Protein AF-0000000086530604 (afdb_homodimer)

Structure (mmCIF, N/CA/C/O backbone):
data_AF-0000000086530604-model_v1
#
loop_
_entity.id
_entity.type
_entity.pdbx_description
1 polymer 'CerR family C-terminal domain-containing protein'
#
loop_
_atom_site.group_PDB
_atom_site.id
_atom_site.type_symbol
_atom_site.label_atom_id
_atom_site.label_alt_id
_atom_site.label_comp_id
_atom_site.label_asym_id
_atom_site.label_entity_id
_atom_site.label_seq_id
_atom_site.pdbx_PDB_ins_code
_atom_site.Cartn_x
_atom_site.Cartn_y
_atom_site.Cartn_z
_atom_site.occupancy
_atom_site.B_iso_or_equiv
_atom_site.auth_seq_id
_atom_site.auth_comp_id
_atom_site.auth_asym_id
_atom_site.auth_atom_id
_atom_site.pdbx_PDB_model_num
ATOM 1 N N . MET A 1 1 ? 52.875 39.562 25.484 1 31.22 1 MET A N 1
ATOM 2 C CA . MET A 1 1 ? 52.719 38.156 25.828 1 31.22 1 MET A CA 1
ATOM 3 C C . MET A 1 1 ? 51.312 37.656 25.469 1 31.22 1 MET A C 1
ATOM 5 O O . MET A 1 1 ? 50.375 37.875 26.219 1 31.22 1 MET A O 1
ATOM 9 N N . ASN A 1 2 ? 50.844 37.688 24.188 1 36.16 2 ASN A N 1
ATOM 10 C CA . ASN A 1 2 ? 49.562 37.375 23.516 1 36.16 2 ASN A CA 1
ATOM 11 C C . ASN A 1 2 ? 49.188 35.906 23.719 1 36.16 2 ASN A C 1
ATOM 13 O O . ASN A 1 2 ? 49.844 35 23.188 1 36.16 2 ASN A O 1
ATOM 17 N N . GLU A 1 3 ? 48.719 35.469 24.922 1 36.88 3 GLU A N 1
ATOM 18 C CA . GLU A 1 3 ? 48.312 34.094 25.219 1 36.88 3 GLU A CA 1
ATOM 19 C C . GLU A 1 3 ? 47.312 33.594 24.172 1 36.88 3 GLU A C 1
ATOM 21 O O . GLU A 1 3 ? 46.281 34.219 23.938 1 36.88 3 GLU A O 1
ATOM 26 N N . ALA A 1 4 ? 47.75 32.812 23.25 1 41.03 4 ALA A N 1
ATOM 27 C CA . ALA A 1 4 ? 47 32.062 22.266 1 41.03 4 ALA A CA 1
ATOM 28 C C . ALA A 1 4 ? 45.75 31.406 22.891 1 41.03 4 ALA A C 1
ATOM 30 O O . ALA A 1 4 ? 45.875 30.719 23.906 1 41.03 4 ALA A O 1
ATOM 31 N N . LYS A 1 5 ? 44.594 31.922 22.703 1 43.59 5 LYS A N 1
ATOM 32 C CA . LYS A 1 5 ? 43.281 31.375 23.016 1 43.59 5 LYS A CA 1
ATOM 33 C C . LYS A 1 5 ? 43.25 29.875 22.734 1 43.59 5 LYS A C 1
ATOM 35 O O . LYS A 1 5 ? 43.438 29.453 21.594 1 43.59 5 LYS A O 1
ATOM 40 N N . LYS A 1 6 ? 43.656 29.062 23.625 1 38.53 6 LYS A N 1
ATOM 41 C CA . LYS A 1 6 ? 43.531 27.609 23.531 1 38.53 6 LYS A CA 1
ATOM 42 C C . LYS A 1 6 ? 42.219 27.219 22.859 1 38.53 6 LYS A C 1
ATOM 44 O O . LYS A 1 6 ? 41.125 27.594 23.328 1 38.53 6 LYS A O 1
ATOM 49 N N . LEU A 1 7 ? 42.188 27 21.656 1 38.47 7 LEU A N 1
ATOM 50 C CA . LEU A 1 7 ? 41.062 26.344 20.984 1 38.47 7 LEU A CA 1
ATOM 51 C C . LEU A 1 7 ? 40.562 25.172 21.812 1 38.47 7 LEU A C 1
ATOM 53 O O . LEU A 1 7 ? 41.312 24.297 22.203 1 38.47 7 LEU A O 1
ATOM 57 N N . ARG A 1 8 ? 39.688 25.359 22.797 1 36.78 8 ARG A N 1
ATOM 58 C CA . ARG A 1 8 ? 39.031 24.281 23.516 1 36.78 8 ARG A CA 1
ATOM 59 C C . ARG A 1 8 ? 38.844 23.062 22.625 1 36.78 8 ARG A C 1
ATOM 61 O O . ARG A 1 8 ? 38.156 23.141 21.609 1 36.78 8 ARG A O 1
ATOM 68 N N . ARG A 1 9 ? 39.625 22.203 22.641 1 40.25 9 ARG A N 1
ATOM 69 C CA . ARG A 1 9 ? 39.469 20.859 22.078 1 40.25 9 ARG A CA 1
ATOM 70 C C . ARG A 1 9 ? 38.062 20.344 22.312 1 40.25 9 ARG A C 1
ATOM 72 O O . ARG A 1 9 ? 37.656 20.156 23.453 1 40.25 9 ARG A O 1
ATOM 79 N N . THR A 1 10 ? 37.062 20.75 21.484 1 42.81 10 THR A N 1
ATOM 80 C CA . THR A 1 10 ? 35.75 20.125 21.609 1 42.81 10 THR A CA 1
ATOM 81 C C . THR A 1 10 ? 35.906 18.625 21.859 1 42.81 10 THR A C 1
ATOM 83 O O . THR A 1 10 ? 36.406 17.891 21 1 42.81 10 THR A O 1
ATOM 86 N N . SER A 1 11 ? 35.969 18.141 22.953 1 47.19 11 SER A N 1
ATOM 87 C CA . SER A 1 11 ? 36.156 16.781 23.406 1 47.19 11 SER A CA 1
ATOM 88 C C . SER A 1 11 ? 35.094 15.844 22.812 1 47.19 11 SER A C 1
ATOM 90 O O . SER A 1 11 ? 34.062 16.297 22.375 1 47.19 11 SER A O 1
ATOM 92 N N . ALA A 1 12 ? 35.625 14.508 22.719 1 49.38 12 ALA A N 1
ATOM 93 C CA . ALA A 1 12 ? 34.781 13.375 22.297 1 49.38 12 ALA A CA 1
ATOM 94 C C . ALA A 1 12 ? 33.375 13.492 22.875 1 49.38 12 ALA A C 1
ATOM 96 O O . ALA A 1 12 ? 32.406 13.086 22.234 1 49.38 12 ALA A O 1
ATOM 97 N N . GLY A 1 13 ? 33.219 13.945 24 1 46.22 13 GLY A N 1
ATOM 98 C CA . GLY A 1 13 ? 31.938 14.188 24.641 1 46.22 13 GLY A CA 1
ATOM 99 C C . GLY A 1 13 ? 31.109 15.25 23.938 1 46.22 13 GLY A C 1
ATOM 100 O O . GLY A 1 13 ? 29.875 15.188 23.922 1 46.22 13 GLY A O 1
ATOM 101 N N . GLY A 1 14 ? 31.75 16.188 23.484 1 47.97 14 GLY A N 1
ATOM 102 C CA . GLY A 1 14 ? 31.094 17.266 22.766 1 47.97 14 GLY A CA 1
ATOM 103 C C . GLY A 1 14 ? 30.5 16.812 21.438 1 47.97 14 GLY A C 1
ATOM 104 O O . GLY A 1 14 ? 29.359 17.172 21.109 1 47.97 14 GLY A O 1
ATOM 105 N N . TYR A 1 15 ? 31.297 16 20.734 1 51.69 15 TYR A N 1
ATOM 106 C CA . TYR A 1 15 ? 30.812 15.461 19.469 1 51.69 15 TYR A CA 1
ATOM 107 C C . TYR A 1 15 ? 29.609 14.562 19.672 1 51.69 15 TYR A C 1
ATOM 109 O O . TYR A 1 15 ? 28.625 14.641 18.922 1 51.69 15 TYR A O 1
ATOM 117 N N . ALA A 1 16 ? 29.812 13.781 20.703 1 58.47 16 ALA A N 1
ATOM 118 C CA . ALA A 1 16 ? 28.703 12.883 21.031 1 58.47 16 ALA A CA 1
ATOM 119 C C . ALA A 1 16 ? 27.453 13.672 21.375 1 58.47 16 ALA A C 1
ATOM 121 O O . ALA A 1 16 ? 26.344 13.305 20.969 1 58.47 16 ALA A O 1
ATOM 122 N N . ARG A 1 17 ? 27.703 14.68 22.109 1 65.06 17 ARG A N 1
ATOM 123 C CA . ARG A 1 17 ? 26.562 15.516 22.484 1 65.06 17 ARG A CA 1
ATOM 124 C C . ARG A 1 17 ? 25.984 16.234 21.281 1 65.06 17 ARG A C 1
ATOM 126 O O . ARG A 1 17 ? 24.766 16.391 21.172 1 65.06 17 ARG A O 1
ATOM 133 N N . GLY A 1 18 ? 26.875 16.562 20.422 1 73.31 18 GLY A N 1
ATOM 134 C CA . GLY A 1 18 ? 26.438 17.188 19.172 1 73.31 18 GLY A CA 1
ATOM 135 C C . GLY A 1 18 ? 25.609 16.266 18.297 1 73.31 18 GLY A C 1
ATOM 136 O O . GLY A 1 18 ? 24.578 16.672 17.766 1 73.31 18 GLY A O 1
ATOM 137 N N . ASP A 1 19 ? 26.062 15.086 18.312 1 83.69 19 ASP A N 1
ATOM 138 C CA . ASP A 1 19 ? 25.359 14.086 17.516 1 83.69 19 ASP A CA 1
ATOM 139 C C . ASP A 1 19 ? 24 13.773 18.094 1 83.69 19 ASP A C 1
ATOM 141 O O . ASP A 1 19 ? 23.031 13.578 17.359 1 83.69 19 ASP A O 1
ATOM 145 N N . GLU A 1 20 ? 23.938 13.789 19.328 1 90.38 20 GLU A N 1
ATOM 146 C CA . GLU A 1 20 ? 22.672 13.539 20 1 90.38 20 GLU A CA 1
ATOM 147 C C . GLU A 1 20 ? 21.672 14.672 19.75 1 90.38 20 GLU A C 1
ATOM 149 O O . GLU A 1 20 ? 20.484 14.422 19.516 1 90.38 20 GLU A O 1
ATOM 154 N N . THR A 1 21 ? 22.203 15.883 19.844 1 93.31 21 THR A N 1
ATOM 155 C CA . THR A 1 21 ? 21.344 17.047 19.578 1 93.31 21 THR A CA 1
ATOM 156 C C . THR A 1 21 ? 20.844 17.031 18.141 1 93.31 21 THR A C 1
ATOM 158 O O . THR A 1 21 ? 19.672 17.281 17.891 1 93.31 21 THR A O 1
ATOM 161 N N . ARG A 1 22 ? 21.719 16.75 17.25 1 95.5 22 ARG A N 1
ATOM 162 C CA . ARG A 1 22 ? 21.359 16.656 15.836 1 95.5 22 ARG A CA 1
ATOM 163 C C . ARG A 1 22 ? 20.25 15.633 15.625 1 95.5 22 ARG A C 1
ATOM 165 O O . ARG A 1 22 ? 19.266 15.898 14.914 1 95.5 22 ARG A O 1
ATOM 172 N N . GLN A 1 23 ? 20.391 14.539 16.281 1 95.31 23 GLN A N 1
ATOM 173 C CA . GLN A 1 23 ? 19.422 13.469 16.141 1 95.31 23 GLN A CA 1
ATOM 174 C C . GLN A 1 23 ? 18.062 13.859 16.75 1 95.31 23 GLN A C 1
ATOM 176 O O . GLN A 1 23 ? 17.016 13.531 16.188 1 95.31 23 GLN A O 1
ATOM 181 N 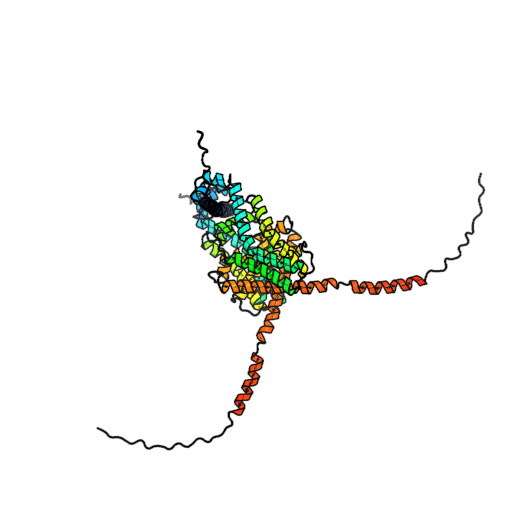N . ARG A 1 24 ? 18.078 14.492 17.766 1 96 24 ARG A N 1
ATOM 182 C CA . ARG A 1 24 ? 16.844 14.953 18.391 1 96 24 ARG A CA 1
ATOM 183 C C . ARG A 1 24 ? 16.078 15.914 17.469 1 96 24 ARG A C 1
ATOM 185 O O . ARG A 1 24 ? 14.852 15.867 17.391 1 96 24 ARG A O 1
ATOM 192 N N . ILE A 1 25 ? 16.812 16.734 16.844 1 97.19 25 ILE A N 1
ATOM 193 C CA . ILE A 1 25 ? 16.203 17.688 15.93 1 97.19 25 ILE A CA 1
ATOM 194 C C . ILE A 1 25 ? 15.578 16.938 14.75 1 97.19 25 ILE A C 1
ATOM 196 O O . ILE A 1 25 ? 14.453 17.234 14.344 1 97.19 25 ILE A O 1
ATOM 200 N N . ILE A 1 26 ? 16.281 15.961 14.273 1 96.69 26 ILE A N 1
ATOM 201 C CA . ILE A 1 26 ? 15.797 15.18 13.141 1 96.69 26 ILE A CA 1
ATOM 202 C C . ILE A 1 26 ? 14.523 14.438 13.531 1 96.69 26 ILE A C 1
ATOM 204 O O . ILE A 1 26 ? 13.539 14.445 12.781 1 96.69 26 ILE A O 1
ATOM 208 N N . GLU A 1 27 ? 14.508 13.891 14.68 1 95.56 27 GLU A N 1
ATOM 209 C CA . GLU A 1 27 ? 13.336 13.156 15.148 1 95.56 27 GLU A CA 1
ATOM 210 C C . GLU A 1 27 ? 12.133 14.078 15.32 1 95.56 27 GLU A C 1
ATOM 212 O O . GLU A 1 27 ? 11.023 13.75 14.906 1 95.56 27 GLU A O 1
ATOM 217 N N . ALA A 1 28 ? 12.375 15.195 15.883 1 97.06 28 ALA A N 1
ATOM 218 C CA . ALA A 1 28 ? 11.32 16.188 16.031 1 97.06 28 ALA A CA 1
ATOM 219 C C . ALA A 1 28 ? 10.805 16.656 14.672 1 97.06 28 ALA A C 1
ATOM 221 O O . ALA A 1 28 ? 9.602 16.844 14.492 1 97.06 28 ALA A O 1
ATOM 222 N N . ALA A 1 29 ? 11.719 16.859 13.789 1 97.38 29 ALA A N 1
ATOM 223 C CA . ALA A 1 29 ? 11.375 17.344 12.453 1 97.38 29 ALA A CA 1
ATOM 224 C C . ALA A 1 29 ? 10.516 16.328 11.703 1 97.38 29 ALA A C 1
ATOM 226 O O . ALA A 1 29 ? 9.539 16.688 11.047 1 97.38 29 ALA A O 1
ATOM 227 N N . ILE A 1 30 ? 10.852 15.039 11.812 1 95.25 30 ILE A N 1
ATOM 228 C CA . ILE A 1 30 ? 10.086 13.984 11.156 1 95.25 30 ILE A CA 1
ATOM 229 C C . ILE A 1 30 ? 8.648 13.992 11.68 1 95.25 30 ILE A C 1
ATOM 231 O O . ILE A 1 30 ? 7.699 13.875 10.906 1 95.25 30 ILE A O 1
ATOM 235 N N . GLU A 1 31 ? 8.516 14.172 12.906 1 94.94 31 GLU A N 1
ATOM 236 C CA . GLU A 1 31 ? 7.191 14.219 13.516 1 94.94 31 GLU A CA 1
ATOM 237 C C . GLU A 1 31 ? 6.387 15.406 13.008 1 94.94 31 GLU A C 1
ATOM 239 O O . GLU A 1 31 ? 5.23 15.258 12.602 1 94.94 31 GLU A O 1
ATOM 244 N N . LEU A 1 32 ? 7.012 16.531 12.953 1 95.62 32 LEU A N 1
ATOM 245 C CA . LEU A 1 32 ? 6.285 17.75 12.602 1 95.62 32 LEU A CA 1
ATOM 246 C C . LEU A 1 32 ? 6.035 17.812 11.094 1 95.62 32 LEU A C 1
ATOM 248 O O . LEU A 1 32 ? 4.957 18.219 10.656 1 95.62 32 LEU A O 1
ATOM 252 N N . PHE A 1 33 ? 7.023 17.422 10.297 1 94.81 33 PHE A N 1
ATOM 253 C CA . PHE A 1 33 ? 6.82 17.359 8.859 1 94.81 33 PHE A CA 1
ATOM 254 C C . PHE A 1 33 ? 5.758 16.328 8.508 1 94.81 33 PHE A C 1
ATOM 256 O O . PHE A 1 33 ? 5.008 16.5 7.543 1 94.81 33 PHE A O 1
ATOM 263 N N . GLY A 1 34 ? 5.727 15.273 9.281 1 92 34 GLY A N 1
ATOM 264 C CA . GLY A 1 34 ? 4.684 14.273 9.086 1 92 34 GLY A CA 1
ATOM 265 C C . GLY A 1 34 ? 3.297 14.789 9.422 1 92 34 GLY A C 1
ATOM 266 O O . GLY A 1 34 ? 2.334 14.508 8.711 1 92 34 GLY A O 1
ATOM 267 N N . GLU A 1 35 ? 3.266 15.555 10.422 1 89.44 35 GLU A N 1
ATOM 268 C CA . GLU A 1 35 ? 1.983 16.047 10.922 1 89.44 35 GLU A CA 1
ATOM 269 C C . GLU A 1 35 ? 1.463 17.188 10.062 1 89.44 35 GLU A C 1
ATOM 271 O O . GLU A 1 35 ? 0.296 17.203 9.664 1 89.44 35 GLU A O 1
ATOM 276 N N . ARG A 1 36 ? 2.398 18.109 9.672 1 90.75 36 ARG A N 1
ATOM 277 C CA . ARG A 1 36 ? 1.934 19.375 9.109 1 90.75 36 ARG A CA 1
ATOM 278 C C . ARG A 1 36 ? 2.383 19.531 7.656 1 90.75 36 ARG A C 1
ATOM 280 O O . ARG A 1 36 ? 1.905 20.406 6.945 1 90.75 36 ARG A O 1
ATOM 287 N N . GLY A 1 37 ? 3.225 18.656 7.266 1 91.81 37 GLY A N 1
ATOM 288 C CA . GLY A 1 37 ? 3.838 18.844 5.965 1 91.81 37 GLY A CA 1
ATOM 289 C C . GLY A 1 37 ? 4.988 19.844 5.988 1 91.81 37 GLY A C 1
ATOM 290 O O . GLY A 1 37 ? 5.203 20.531 6.992 1 91.81 37 GLY A O 1
ATOM 291 N N . PHE A 1 38 ? 5.777 19.891 4.934 1 94.06 38 PHE A N 1
ATOM 292 C CA . PHE A 1 38 ? 6.934 20.781 4.82 1 94.06 38 PHE A CA 1
ATOM 293 C C . PHE A 1 38 ? 6.508 22.25 4.906 1 94.06 38 PHE A C 1
ATOM 295 O O . PHE A 1 38 ? 7.113 23.031 5.633 1 94.06 38 PHE A O 1
ATOM 302 N N . ALA A 1 39 ? 5.527 22.609 4.156 1 91.56 39 ALA A N 1
ATOM 303 C CA . ALA A 1 39 ? 5.062 24 4.113 1 91.56 39 ALA A CA 1
ATOM 304 C C . ALA A 1 39 ? 4.496 24.422 5.465 1 91.56 39 ALA A C 1
ATOM 306 O O . ALA A 1 39 ? 4.695 25.562 5.891 1 91.56 39 ALA A O 1
ATOM 307 N N . GLY A 1 40 ? 3.887 23.547 6.16 1 92 40 GLY A N 1
ATOM 308 C CA . GLY A 1 40 ? 3.158 23.891 7.367 1 92 40 GLY A CA 1
ATOM 309 C C . GLY A 1 40 ? 4.031 23.922 8.609 1 92 40 GLY A C 1
ATOM 310 O O . GLY A 1 40 ? 3.691 24.562 9.602 1 92 40 GLY A O 1
ATOM 311 N N . ALA A 1 41 ? 5.082 23.188 8.547 1 94.69 41 ALA A N 1
ATOM 312 C CA . ALA A 1 41 ? 5.984 23.141 9.695 1 94.69 41 ALA A CA 1
ATOM 313 C C . ALA A 1 41 ? 6.996 24.281 9.641 1 94.69 41 ALA A C 1
ATOM 315 O O . ALA A 1 41 ? 7.363 24.75 8.562 1 94.69 41 ALA A O 1
ATOM 316 N N . SER A 1 42 ? 7.434 24.719 10.875 1 96.38 42 SER A N 1
ATOM 317 C CA . SER A 1 42 ? 8.445 25.766 10.922 1 96.38 42 SER A CA 1
ATOM 318 C C . SER A 1 42 ? 9.672 25.312 11.711 1 96.38 42 SER A C 1
ATOM 320 O O . SER A 1 42 ? 9.578 24.438 12.57 1 96.38 42 SER A O 1
ATOM 322 N N . THR A 1 43 ? 10.75 25.984 11.383 1 96.88 43 THR A N 1
ATOM 323 C CA . THR A 1 43 ? 11.992 25.672 12.078 1 96.88 43 THR A CA 1
ATOM 324 C C . THR A 1 43 ? 11.898 26.047 13.562 1 96.88 43 THR A C 1
ATOM 326 O O . THR A 1 43 ? 12.484 25.375 14.414 1 96.88 43 THR A O 1
ATOM 329 N N . ARG A 1 44 ? 11.172 27.031 13.875 1 96.69 44 ARG A N 1
ATOM 330 C CA . ARG A 1 44 ? 10.961 27.422 15.266 1 96.69 44 ARG A CA 1
ATOM 331 C C . ARG A 1 44 ? 10.242 26.328 16.047 1 96.69 44 ARG A C 1
ATOM 333 O O . ARG A 1 44 ? 10.648 25.969 17.156 1 96.69 44 ARG A O 1
ATOM 340 N N . GLU A 1 45 ? 9.25 25.797 15.484 1 96.88 45 GLU A N 1
ATOM 341 C CA . GLU A 1 45 ? 8.484 24.734 16.125 1 96.88 45 GLU A CA 1
ATOM 342 C C . GLU A 1 45 ? 9.32 23.469 16.281 1 96.88 45 GLU A C 1
ATOM 344 O O . GLU A 1 45 ? 9.227 22.766 17.297 1 96.88 45 GLU A O 1
ATOM 349 N N . ILE A 1 46 ? 10.094 23.109 15.273 1 98 46 ILE A N 1
ATOM 350 C CA . ILE A 1 46 ? 10.961 21.922 15.312 1 98 46 ILE A CA 1
ATOM 351 C C . ILE A 1 46 ? 11.984 22.078 16.438 1 98 46 ILE A C 1
ATOM 353 O O . ILE A 1 46 ? 12.203 21.141 17.203 1 98 46 ILE A O 1
ATOM 357 N N . ALA A 1 47 ? 12.586 23.266 16.484 1 97.75 47 ALA A N 1
ATOM 358 C CA . ALA A 1 47 ? 13.555 23.547 17.547 1 97.75 47 ALA A CA 1
ATOM 359 C C . ALA A 1 47 ? 12.922 23.391 18.922 1 97.75 47 ALA A C 1
ATOM 361 O O . ALA A 1 47 ? 13.492 22.75 19.812 1 97.75 47 ALA A O 1
ATOM 362 N N . ALA A 1 48 ? 11.789 23.984 19.078 1 97.75 48 ALA A N 1
ATOM 363 C CA . ALA A 1 48 ? 11.07 23.922 20.359 1 97.75 48 ALA A CA 1
ATOM 364 C C . ALA A 1 48 ? 10.773 22.469 20.734 1 97.75 48 ALA A C 1
ATOM 366 O O . ALA A 1 48 ? 11.008 22.062 21.891 1 97.75 48 ALA A O 1
ATOM 367 N N . MET A 1 49 ? 10.328 21.703 19.859 1 96.62 49 MET A N 1
ATOM 368 C CA . MET A 1 49 ? 9.992 20.312 20.125 1 96.62 49 MET A CA 1
ATOM 369 C C . MET A 1 49 ? 11.242 19.5 20.469 1 96.62 49 MET A C 1
ATOM 371 O O . MET A 1 49 ? 11.195 18.578 21.281 1 96.62 49 MET A O 1
ATOM 375 N N . ALA A 1 50 ? 12.305 19.859 19.828 1 97.25 50 ALA A N 1
ATOM 376 C CA . ALA A 1 50 ? 13.57 19.156 20.047 1 97.25 50 ALA A CA 1
ATOM 377 C C . ALA A 1 50 ? 14.234 19.609 21.344 1 97.25 50 ALA A C 1
ATOM 379 O O . ALA A 1 50 ? 15.242 19.047 21.75 1 97.25 50 ALA A O 1
ATOM 380 N N . G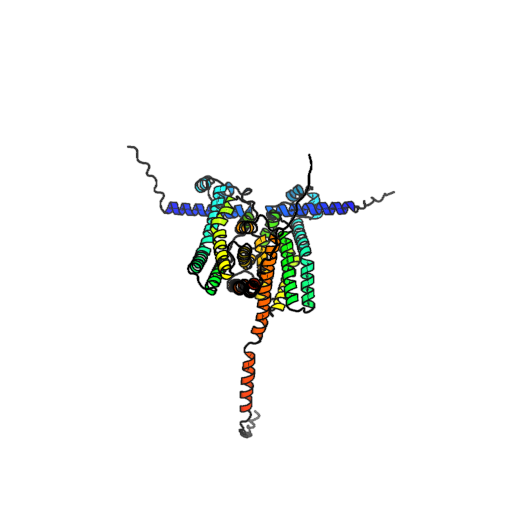LY A 1 51 ? 13.734 20.688 21.891 1 97.06 51 GLY A N 1
ATOM 381 C CA . GLY A 1 51 ? 14.305 21.203 23.125 1 97.06 51 GLY A CA 1
ATOM 382 C C . GLY A 1 51 ? 15.586 21.969 22.906 1 97.06 51 GLY A C 1
ATOM 383 O O . GLY A 1 51 ? 16.5 21.906 23.734 1 97.06 51 GLY A O 1
ATOM 384 N N . VAL A 1 52 ? 15.672 22.641 21.797 1 95.81 52 VAL A N 1
ATOM 385 C CA . VAL A 1 52 ? 16.844 23.453 21.516 1 95.81 52 VAL A CA 1
ATOM 386 C C . VAL A 1 52 ? 16.406 24.859 21.094 1 95.81 52 VAL A C 1
ATOM 388 O O . VAL A 1 52 ? 15.227 25.094 20.844 1 95.81 52 VAL A O 1
ATOM 391 N N . ASN A 1 53 ? 17.359 25.734 21.078 1 93.56 53 ASN A N 1
ATOM 392 C CA . ASN A 1 53 ? 17.047 27.078 20.594 1 93.56 53 ASN A CA 1
ATOM 393 C C . ASN A 1 53 ? 17.188 27.172 19.078 1 93.56 53 ASN A C 1
ATOM 395 O O . ASN A 1 53 ? 17.828 26.328 18.453 1 93.56 53 ASN A O 1
ATOM 399 N N . ALA A 1 54 ? 16.609 28.156 18.484 1 92.06 54 ALA A N 1
ATOM 400 C CA . ALA A 1 54 ? 16.562 28.344 17.031 1 92.06 54 ALA A CA 1
ATOM 401 C C . ALA A 1 54 ? 17.969 28.453 16.453 1 92.06 54 ALA A C 1
ATOM 403 O O . ALA A 1 54 ? 18.25 27.859 15.406 1 92.06 54 ALA A O 1
ATOM 404 N N . PRO A 1 55 ? 18.891 29.141 17.062 1 92.62 55 PRO A N 1
ATOM 405 C CA . PRO A 1 55 ? 20.234 29.234 16.516 1 92.62 55 PRO A CA 1
ATOM 406 C C . PRO A 1 55 ? 20.938 27.875 16.438 1 92.62 55 PRO A C 1
ATOM 408 O O . PRO A 1 55 ? 21.719 27.641 15.508 1 92.62 55 PRO A O 1
ATOM 411 N N . ALA A 1 56 ? 20.688 27.078 17.312 1 92.06 56 ALA A N 1
ATOM 412 C CA . ALA A 1 56 ? 21.281 25.734 17.297 1 92.06 56 ALA A CA 1
ATOM 413 C C . ALA A 1 56 ? 20.844 24.953 16.047 1 92.06 56 ALA A C 1
ATOM 415 O O . ALA A 1 56 ? 21.641 24.281 15.414 1 92.06 56 ALA A O 1
ATOM 416 N N . LEU A 1 57 ? 19.484 24.984 15.734 1 94.62 57 LEU A N 1
ATOM 417 C CA . LEU A 1 57 ? 19 24.312 14.539 1 94.62 57 LEU A CA 1
ATOM 418 C C . LEU A 1 57 ? 19.672 24.859 13.289 1 94.62 57 LEU A C 1
ATOM 420 O O . LEU A 1 57 ? 20.047 24.094 12.391 1 94.62 57 LEU A O 1
ATOM 424 N N . GLN A 1 58 ? 19.859 26.172 13.266 1 93.94 58 GLN A N 1
ATOM 425 C CA . GLN A 1 58 ? 20.5 26.828 12.133 1 93.94 58 GLN A CA 1
ATOM 426 C C . GLN A 1 58 ? 21.953 26.359 12 1 93.94 58 GLN A C 1
ATOM 428 O O . GLN A 1 58 ? 22.469 26.203 10.883 1 93.94 58 GLN A O 1
ATOM 433 N N . TYR A 1 59 ? 22.562 26.234 13.109 1 93.94 59 TYR A N 1
ATOM 434 C CA . TYR A 1 59 ? 23.938 25.766 13.133 1 93.94 59 TYR A CA 1
ATOM 435 C C . TYR A 1 59 ? 24.062 24.391 12.469 1 93.94 59 TYR A C 1
ATOM 437 O O . TYR A 1 59 ? 24.938 24.172 11.633 1 93.94 59 TYR A O 1
ATOM 445 N N . TYR A 1 60 ? 23.141 23.516 12.711 1 94.5 60 TYR A N 1
ATOM 446 C CA . TYR A 1 60 ? 23.234 22.141 12.234 1 94.5 60 TYR A CA 1
ATOM 447 C C . TYR A 1 60 ? 22.719 22.031 10.805 1 94.5 60 TYR A C 1
ATOM 449 O O . TYR A 1 60 ? 23.219 21.219 10.023 1 94.5 60 TYR A O 1
ATOM 457 N N . PHE A 1 61 ? 21.656 22.844 10.406 1 96.06 61 PHE A N 1
ATOM 458 C CA . PHE A 1 61 ? 20.953 22.516 9.172 1 96.06 61 PHE A CA 1
ATOM 459 C C . PHE A 1 61 ? 20.797 23.75 8.281 1 96.06 61 PHE A C 1
ATOM 461 O O . PHE A 1 61 ? 20.359 23.641 7.137 1 96.06 61 PHE A O 1
ATOM 468 N N . GLU A 1 62 ? 21.125 24.844 8.742 1 93.94 62 GLU A N 1
ATOM 469 C CA . GLU A 1 62 ? 21.141 26.125 8.031 1 93.94 62 GLU A CA 1
ATOM 470 C C . GLU A 1 62 ? 19.719 26.656 7.828 1 93.94 62 GLU A C 1
ATOM 472 O O . GLU A 1 62 ? 19.438 27.812 8.148 1 93.94 62 GLU A O 1
ATOM 477 N N . ASN A 1 63 ? 18.828 25.797 7.254 1 94 63 ASN A N 1
ATOM 478 C CA . ASN A 1 63 ? 17.453 26.219 6.973 1 94 63 ASN A CA 1
ATOM 479 C C . ASN A 1 63 ? 16.5 25.031 6.977 1 94 63 ASN A C 1
ATOM 481 O O . ASN A 1 63 ? 16.906 23.906 7.266 1 94 63 ASN A O 1
ATOM 485 N N . LYS A 1 64 ? 15.266 25.266 6.676 1 95.25 64 LYS A N 1
ATOM 486 C CA . LYS A 1 64 ? 14.211 24.25 6.734 1 95.25 64 LYS A CA 1
ATOM 487 C C . LYS A 1 64 ? 14.469 23.125 5.734 1 95.25 64 LYS A C 1
ATOM 489 O O . LYS A 1 64 ? 14.25 21.953 6.043 1 95.25 64 LYS A O 1
ATOM 494 N N . GLU A 1 65 ? 14.922 23.469 4.598 1 94.5 65 GLU A N 1
ATOM 495 C CA . GLU A 1 65 ? 15.234 22.469 3.578 1 94.5 65 GLU A CA 1
ATOM 496 C C . GLU A 1 65 ? 16.359 21.562 4.039 1 94.5 65 GLU A C 1
ATOM 498 O O . GLU A 1 65 ? 16.359 20.359 3.754 1 94.5 65 GLU A O 1
ATOM 503 N N . GLY A 1 66 ? 17.266 22.141 4.641 1 94.75 66 GLY A N 1
ATOM 504 C CA . GLY A 1 66 ? 18.344 21.344 5.199 1 94.75 66 GLY A CA 1
ATOM 505 C C . GLY A 1 66 ? 17.875 20.344 6.234 1 94.75 66 GLY A C 1
ATOM 506 O O . GLY A 1 66 ? 18.359 19.203 6.266 1 94.75 66 GLY A O 1
ATOM 507 N N . VAL A 1 67 ? 16.984 20.781 7.094 1 96 67 VAL A N 1
ATOM 508 C CA . VAL A 1 67 ? 16.406 19.891 8.086 1 96 67 VAL A CA 1
ATOM 509 C C . VAL A 1 67 ? 15.672 18.75 7.387 1 96 67 VAL A C 1
ATOM 511 O O . VAL A 1 67 ? 15.844 17.578 7.738 1 96 67 VAL A O 1
ATOM 514 N N . TYR A 1 68 ? 14.898 19.109 6.43 1 95.88 68 TYR A N 1
ATOM 515 C CA . TYR A 1 68 ? 14.102 18.109 5.711 1 95.88 68 TYR A CA 1
ATOM 516 C C . TYR A 1 68 ? 15 17.094 5.02 1 95.88 68 TYR A C 1
ATOM 518 O O . TYR A 1 68 ? 14.75 15.891 5.086 1 95.88 68 TYR A O 1
ATOM 526 N N . ARG A 1 69 ? 16.031 17.578 4.41 1 95.12 69 ARG A N 1
ATOM 527 C CA . ARG A 1 69 ? 17 16.703 3.748 1 95.12 69 ARG A CA 1
ATOM 528 C C . ARG A 1 69 ? 17.625 15.727 4.742 1 95.12 69 ARG A C 1
ATOM 530 O O . ARG A 1 69 ? 17.766 14.539 4.449 1 95.12 69 ARG A O 1
ATOM 537 N N . ALA A 1 70 ? 17.938 16.25 5.832 1 95.38 70 ALA A N 1
ATOM 538 C CA . ALA A 1 70 ? 18.531 15.398 6.863 1 95.38 70 ALA A CA 1
ATOM 539 C C . ALA A 1 70 ? 17.562 14.32 7.324 1 95.38 70 ALA A C 1
ATOM 541 O O . ALA A 1 70 ? 17.969 13.188 7.605 1 95.38 70 ALA A O 1
ATOM 542 N N . CYS A 1 71 ? 16.281 14.656 7.473 1 95.56 71 CYS A N 1
ATOM 543 C CA . CYS A 1 71 ? 15.25 13.672 7.809 1 95.56 71 CYS A CA 1
ATOM 544 C C . CYS A 1 71 ? 15.227 12.547 6.789 1 95.56 71 CYS A C 1
ATOM 546 O O . CYS A 1 71 ? 15.289 11.367 7.152 1 95.56 71 CYS A O 1
ATOM 548 N N . VAL A 1 72 ? 15.203 12.898 5.574 1 95.25 72 VAL A N 1
ATOM 549 C CA . VAL A 1 72 ? 15.078 11.945 4.48 1 95.25 72 VAL A CA 1
ATOM 550 C C . VAL A 1 72 ? 16.328 11.07 4.418 1 95.25 72 VAL A C 1
ATOM 552 O O . VAL A 1 72 ? 16.234 9.852 4.242 1 95.25 72 VAL A O 1
ATOM 555 N N . GLU A 1 73 ? 17.484 11.711 4.559 1 95.12 73 GLU A N 1
ATOM 556 C CA . GLU A 1 73 ? 18.75 10.977 4.547 1 95.12 73 GLU A CA 1
ATOM 557 C C . GLU A 1 73 ? 18.797 9.961 5.684 1 95.12 73 GLU A C 1
ATOM 559 O O . GLU A 1 73 ? 19.25 8.828 5.488 1 95.12 73 GLU A O 1
ATOM 564 N N . THR A 1 74 ? 18.375 10.391 6.809 1 93.25 74 THR A N 1
ATOM 565 C CA . THR A 1 74 ? 18.344 9.5 7.961 1 93.25 74 THR A CA 1
ATOM 566 C C . THR A 1 74 ? 17.406 8.328 7.719 1 93.25 74 THR A C 1
ATOM 568 O O . THR A 1 74 ? 17.75 7.176 8.008 1 93.25 74 THR A O 1
ATOM 571 N N . ILE A 1 75 ? 16.281 8.586 7.176 1 91.38 75 ILE A N 1
ATOM 572 C CA . ILE A 1 75 ? 15.305 7.551 6.871 1 91.38 75 ILE A CA 1
ATOM 573 C C . ILE A 1 75 ? 15.875 6.586 5.832 1 91.38 75 ILE A C 1
ATOM 575 O O . ILE A 1 75 ? 15.758 5.367 5.977 1 91.38 75 ILE A O 1
ATOM 579 N N . ALA A 1 76 ? 16.484 7.152 4.824 1 92.88 76 ALA A N 1
ATOM 580 C CA . ALA A 1 76 ? 17.078 6.34 3.77 1 92.88 76 ALA A CA 1
ATOM 581 C C . ALA A 1 76 ? 18.188 5.457 4.328 1 92.88 76 ALA A C 1
ATOM 583 O O . ALA A 1 76 ? 18.297 4.281 3.979 1 92.88 76 ALA A O 1
ATOM 584 N N . GLU A 1 77 ? 19.016 6.004 5.168 1 92.81 77 GLU A N 1
ATOM 585 C CA . GLU A 1 77 ? 20.141 5.277 5.75 1 92.81 77 GLU A CA 1
ATOM 586 C C . GLU A 1 77 ? 19.656 4.137 6.645 1 92.81 77 GLU A C 1
ATOM 588 O O . GLU A 1 77 ? 20.156 3.016 6.551 1 92.81 77 GLU A O 1
ATOM 593 N N . ASN A 1 78 ? 18.703 4.457 7.484 1 88.75 78 ASN A N 1
ATOM 594 C CA . ASN A 1 78 ? 18.156 3.436 8.359 1 88.75 78 ASN A CA 1
ATOM 595 C C . ASN A 1 78 ? 17.484 2.322 7.562 1 88.75 78 ASN A C 1
ATOM 597 O O . ASN A 1 78 ? 17.594 1.145 7.906 1 88.75 78 ASN A O 1
ATOM 601 N N . GLY A 1 79 ? 16.797 2.684 6.531 1 88.62 79 GLY A N 1
ATOM 602 C CA . GLY A 1 79 ? 16.172 1.699 5.668 1 88.62 79 GLY A CA 1
ATOM 603 C C . GLY A 1 79 ? 17.172 0.828 4.93 1 88.62 79 GLY A C 1
ATOM 604 O O . GLY A 1 79 ? 17 -0.392 4.859 1 88.62 79 GLY A O 1
ATOM 605 N N . TRP A 1 80 ? 18.188 1.473 4.449 1 92.88 80 TRP A N 1
ATOM 606 C CA . TRP A 1 80 ? 19.172 0.744 3.654 1 92.88 80 TRP A CA 1
ATOM 607 C C . TRP A 1 80 ? 19.922 -0.26 4.516 1 92.88 80 TRP A C 1
ATOM 609 O O . TRP A 1 80 ? 20.312 -1.333 4.039 1 92.88 80 TRP A O 1
ATOM 619 N N . GLU A 1 81 ? 20.172 0.07 5.703 1 92.19 81 GLU A N 1
ATOM 620 C CA . GLU A 1 81 ? 20.875 -0.829 6.605 1 92.19 81 GLU A CA 1
ATOM 621 C C . GLU A 1 81 ? 20.188 -2.184 6.699 1 92.19 81 GLU A C 1
ATOM 623 O O . GLU A 1 81 ? 20.844 -3.219 6.828 1 92.19 81 GLU A O 1
ATOM 628 N N . VAL A 1 82 ? 18.922 -2.174 6.598 1 90.56 82 VAL A N 1
ATOM 629 C CA . VAL A 1 82 ? 18.141 -3.395 6.695 1 90.56 82 VAL A CA 1
ATOM 630 C C . VAL A 1 82 ? 18.234 -4.18 5.391 1 90.56 82 VAL A C 1
ATOM 632 O O . VAL A 1 82 ? 18.266 -5.414 5.398 1 90.56 82 VAL A O 1
ATOM 635 N N . PHE A 1 83 ? 18.359 -3.5 4.266 1 95.38 83 PHE A N 1
ATOM 636 C CA . PHE A 1 83 ? 18.281 -4.141 2.957 1 95.38 83 PHE A CA 1
ATOM 637 C C . PHE A 1 83 ? 19.672 -4.527 2.453 1 95.38 83 PHE A C 1
ATOM 639 O O . PHE A 1 83 ? 19.797 -5.426 1.619 1 95.38 83 PHE A O 1
ATOM 646 N N . ALA A 1 84 ? 20.688 -3.83 2.934 1 96.94 84 ALA A N 1
ATOM 647 C CA . ALA A 1 84 ? 22.031 -3.92 2.369 1 96.94 84 ALA A CA 1
ATOM 648 C C . ALA A 1 84 ? 22.5 -5.371 2.322 1 96.94 84 ALA A C 1
ATOM 650 O O . ALA A 1 84 ? 22.984 -5.84 1.287 1 96.94 84 ALA A O 1
ATOM 651 N N . PRO A 1 85 ? 22.344 -6.156 3.381 1 97.69 85 PRO A N 1
ATOM 652 C CA . PRO A 1 85 ? 22.828 -7.539 3.32 1 97.69 85 PRO A CA 1
ATOM 653 C C . PRO A 1 85 ? 22.094 -8.375 2.27 1 97.69 85 PRO A C 1
ATOM 655 O O . PRO A 1 85 ? 22.734 -9.117 1.519 1 97.69 85 PRO A O 1
ATOM 658 N N . ALA A 1 86 ? 20.766 -8.266 2.189 1 98.25 86 ALA A N 1
ATOM 659 C CA . ALA A 1 86 ? 19.969 -9.031 1.23 1 98.25 86 ALA A CA 1
ATOM 660 C C . ALA A 1 86 ? 20.281 -8.609 -0.202 1 98.25 86 ALA A C 1
ATOM 662 O O . ALA A 1 86 ? 20.359 -9.445 -1.103 1 98.25 86 ALA A O 1
ATOM 663 N N . VAL A 1 87 ? 20.453 -7.332 -0.391 1 98.31 87 VAL A N 1
ATOM 664 C CA . VAL A 1 87 ? 20.781 -6.809 -1.711 1 98.31 87 VAL A CA 1
ATOM 665 C C . VAL A 1 87 ? 22.172 -7.293 -2.125 1 98.31 87 VAL A C 1
ATOM 667 O O . VAL A 1 87 ? 22.375 -7.723 -3.264 1 98.31 87 VAL A O 1
ATOM 670 N N . GLY A 1 88 ? 23.109 -7.184 -1.171 1 98.5 88 GLY A N 1
ATOM 671 C CA . GLY A 1 88 ? 24.438 -7.695 -1.436 1 98.5 88 GLY A CA 1
ATOM 672 C C . GLY A 1 88 ? 24.453 -9.172 -1.802 1 98.5 88 GLY A C 1
ATOM 673 O O . GLY A 1 88 ? 25.141 -9.57 -2.74 1 98.5 88 GLY A O 1
ATOM 674 N N . HIS A 1 89 ? 23.703 -9.922 -1.104 1 98.75 89 HIS A N 1
ATOM 675 C CA . HIS A 1 89 ? 23.609 -11.352 -1.385 1 98.75 89 HIS A CA 1
ATOM 676 C C . HIS A 1 89 ? 23 -11.594 -2.764 1 98.75 89 HIS A C 1
ATOM 678 O O . HIS A 1 89 ? 23.484 -12.453 -3.512 1 98.75 89 HIS A O 1
ATOM 684 N N . ALA A 1 90 ? 21.984 -10.883 -3.107 1 98.81 90 ALA A N 1
ATOM 685 C CA . ALA A 1 90 ? 21.328 -11.023 -4.41 1 98.81 90 ALA A CA 1
ATOM 686 C C . ALA A 1 90 ? 22.312 -10.742 -5.543 1 98.81 90 ALA A C 1
ATOM 688 O O . ALA A 1 90 ? 22.391 -11.508 -6.504 1 98.81 90 ALA A O 1
ATOM 689 N N . TRP A 1 91 ? 23.062 -9.68 -5.398 1 98.69 91 TRP A N 1
ATOM 690 C CA . TRP A 1 91 ? 24.062 -9.359 -6.418 1 98.69 91 TRP A CA 1
ATOM 691 C C . TRP A 1 91 ? 25.125 -10.453 -6.5 1 98.69 91 TRP A C 1
ATOM 693 O O . TRP A 1 91 ? 25.562 -10.805 -7.59 1 98.69 91 TRP A O 1
ATOM 703 N N . ALA A 1 92 ? 25.5 -10.953 -5.363 1 98.81 92 ALA A N 1
ATOM 704 C CA . ALA A 1 92 ? 26.484 -12.023 -5.344 1 98.81 92 ALA A CA 1
ATOM 705 C C . ALA A 1 92 ? 25.984 -13.25 -6.098 1 98.81 92 ALA A C 1
ATOM 707 O O . ALA A 1 92 ? 26.75 -13.891 -6.832 1 98.81 92 ALA A O 1
ATOM 708 N N . MET A 1 93 ? 24.734 -13.648 -5.906 1 98.75 93 MET A N 1
ATOM 709 C CA . MET A 1 93 ? 24.141 -14.789 -6.605 1 98.75 93 MET A CA 1
ATOM 710 C C . MET A 1 93 ? 24.078 -14.523 -8.109 1 98.75 93 MET A C 1
ATOM 712 O O . MET A 1 93 ? 24.328 -15.422 -8.914 1 98.75 93 MET A O 1
ATOM 716 N N . LEU A 1 94 ? 23.734 -13.336 -8.492 1 98.62 94 LEU A N 1
ATOM 717 C CA . LEU A 1 94 ? 23.672 -12.961 -9.898 1 98.62 94 LEU A CA 1
ATOM 718 C C . LEU A 1 94 ? 25.062 -13.023 -10.539 1 98.62 94 LEU A C 1
ATOM 720 O O . LEU A 1 94 ? 25.219 -13.594 -11.625 1 98.62 94 LEU A O 1
ATOM 724 N N . ASP A 1 95 ? 26.031 -12.453 -9.875 1 98.38 95 ASP A N 1
ATOM 725 C CA . ASP A 1 95 ? 27.391 -12.406 -10.375 1 98.38 95 ASP A CA 1
ATOM 726 C C . ASP A 1 95 ? 27.969 -13.812 -10.516 1 98.38 95 ASP A C 1
ATOM 728 O O . ASP A 1 95 ? 28.766 -14.078 -11.43 1 98.38 95 ASP A O 1
ATOM 732 N N . ALA A 1 96 ? 27.531 -14.664 -9.641 1 98.31 96 ALA A N 1
ATOM 733 C CA . ALA A 1 96 ? 28.031 -16.047 -9.641 1 98.31 96 ALA A CA 1
ATOM 734 C C . ALA A 1 96 ? 27.266 -16.891 -10.648 1 98.31 96 ALA A C 1
ATOM 736 O O . ALA A 1 96 ? 27.547 -18.094 -10.797 1 98.31 96 ALA A O 1
ATOM 737 N N . ASP A 1 97 ? 26.297 -16.328 -11.281 1 97.44 97 ASP A N 1
ATOM 738 C CA . ASP A 1 97 ? 25.422 -17.078 -12.18 1 97.44 97 ASP A CA 1
ATOM 739 C C . ASP A 1 97 ? 24.828 -18.297 -11.477 1 97.44 97 ASP A C 1
ATOM 741 O O . ASP A 1 97 ? 24.906 -19.422 -11.992 1 97.44 97 ASP A O 1
ATOM 745 N N . ALA A 1 98 ? 24.328 -18.047 -10.328 1 98.25 98 ALA A N 1
ATOM 746 C CA . ALA A 1 98 ? 23.766 -19.125 -9.5 1 98.25 98 ALA A CA 1
ATOM 747 C C . ALA A 1 98 ? 22.562 -19.766 -10.18 1 98.25 98 ALA A C 1
ATOM 749 O O . ALA A 1 98 ? 22 -19.203 -11.125 1 98.25 98 ALA A O 1
ATOM 750 N N . ASP A 1 99 ? 22.172 -20.953 -9.742 1 98 99 ASP A N 1
ATOM 751 C CA . ASP A 1 99 ? 21.031 -21.641 -10.328 1 98 99 ASP A CA 1
ATOM 752 C C . ASP A 1 99 ? 19.719 -20.969 -9.906 1 98 99 ASP A C 1
ATOM 754 O O . ASP A 1 99 ? 19.703 -20.094 -9.047 1 98 99 ASP A O 1
ATOM 758 N N . VAL A 1 100 ? 18.656 -21.375 -10.508 1 97.94 100 VAL A N 1
ATOM 759 C CA . VAL A 1 100 ? 17.375 -20.688 -10.375 1 97.94 100 VAL A CA 1
ATOM 760 C C . VAL A 1 100 ? 16.891 -20.766 -8.922 1 97.94 100 VAL A C 1
ATOM 762 O O . VAL A 1 100 ? 16.328 -19.797 -8.406 1 97.94 100 VAL A O 1
ATOM 765 N N . ASP A 1 101 ? 17.109 -21.859 -8.273 1 98.5 101 ASP A N 1
ATOM 766 C CA . ASP A 1 101 ? 16.672 -22 -6.887 1 98.5 101 ASP A CA 1
ATOM 767 C C . ASP A 1 101 ? 17.375 -20.984 -5.992 1 98.5 101 ASP A C 1
ATOM 769 O O . ASP A 1 101 ? 16.734 -20.375 -5.121 1 98.5 101 ASP A O 1
ATOM 773 N N . ALA A 1 102 ? 18.625 -20.766 -6.23 1 98.81 102 ALA A N 1
ATOM 774 C CA . ALA A 1 102 ? 19.391 -19.781 -5.469 1 98.81 102 ALA A CA 1
ATOM 775 C C . ALA A 1 102 ? 18.906 -18.359 -5.762 1 98.81 102 ALA A C 1
ATOM 777 O O . ALA A 1 102 ? 18.875 -17.516 -4.863 1 98.81 102 ALA A O 1
ATOM 778 N N . LEU A 1 103 ? 18.609 -18.078 -6.973 1 98.88 103 LEU A N 1
ATOM 779 C CA . LEU A 1 103 ? 18.109 -16.766 -7.348 1 98.88 103 LEU A CA 1
ATOM 780 C C . LEU A 1 103 ? 16.75 -16.5 -6.711 1 98.88 103 LEU A C 1
ATOM 782 O O . LEU A 1 103 ? 16.469 -15.398 -6.238 1 98.88 103 LEU A O 1
ATOM 786 N N . ILE A 1 104 ? 15.891 -17.531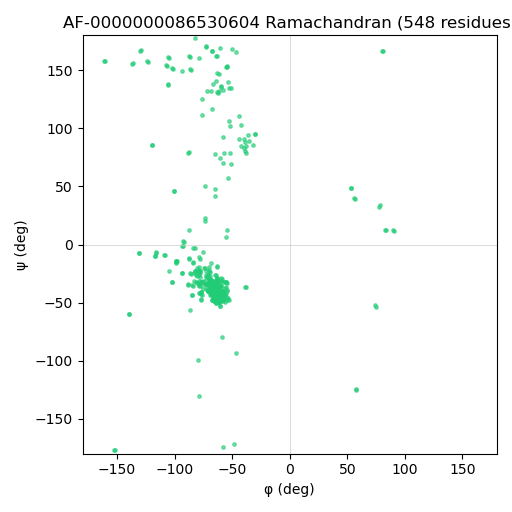 -6.734 1 98.88 104 ILE A N 1
ATOM 787 C CA . ILE A 1 104 ? 14.578 -17.422 -6.105 1 98.88 104 ILE A CA 1
ATOM 788 C C . ILE A 1 104 ? 14.742 -17.188 -4.605 1 98.88 104 ILE A C 1
ATOM 790 O O . ILE A 1 104 ? 14.086 -16.312 -4.035 1 98.88 104 ILE A O 1
ATOM 794 N N . ASP A 1 105 ? 15.688 -17.922 -4.008 1 98.88 105 ASP A N 1
ATOM 795 C CA . ASP A 1 105 ? 15.953 -17.734 -2.586 1 98.88 105 ASP A CA 1
ATOM 796 C C . ASP A 1 105 ? 16.453 -16.328 -2.303 1 98.88 105 ASP A C 1
ATOM 798 O O . ASP A 1 105 ? 16.125 -15.742 -1.269 1 98.88 105 ASP A O 1
ATOM 802 N N . ALA A 1 106 ? 17.25 -15.82 -3.158 1 98.88 106 ALA A N 1
ATOM 803 C CA . ALA A 1 106 ? 17.766 -14.461 -3.006 1 98.88 106 ALA A CA 1
ATOM 804 C C . ALA A 1 106 ? 16.625 -13.445 -3.041 1 98.88 106 ALA A C 1
ATOM 806 O O . ALA A 1 106 ? 16.594 -12.508 -2.24 1 98.88 106 ALA A O 1
ATOM 807 N N . PHE A 1 107 ? 15.672 -13.609 -3.938 1 98.88 107 PHE A N 1
ATOM 808 C CA . PHE A 1 107 ? 14.539 -12.688 -3.996 1 98.88 107 PHE A CA 1
ATOM 809 C C . PHE A 1 107 ? 13.695 -12.789 -2.734 1 98.88 107 PHE A C 1
ATOM 811 O O . PHE A 1 107 ? 13.273 -11.766 -2.18 1 98.88 107 PHE A O 1
ATOM 818 N N . VAL A 1 108 ? 13.445 -14 -2.336 1 98.81 108 VAL A N 1
ATOM 819 C CA . VAL A 1 108 ? 12.664 -14.211 -1.12 1 98.81 108 VAL A CA 1
ATOM 820 C C . VAL A 1 108 ? 13.383 -13.57 0.069 1 98.81 108 VAL A C 1
ATOM 822 O O . VAL A 1 108 ? 12.734 -13.031 0.974 1 98.81 108 VAL A O 1
ATOM 825 N N . GLY A 1 109 ? 14.727 -13.625 0.058 1 98.62 109 GLY A N 1
ATOM 826 C CA . GLY A 1 109 ? 15.5 -12.93 1.077 1 98.62 109 GLY A CA 1
ATOM 827 C C . GLY A 1 109 ? 15.234 -11.43 1.107 1 98.62 109 GLY A C 1
ATOM 828 O O . GLY A 1 109 ? 15.18 -10.828 2.18 1 98.62 109 GLY A O 1
ATOM 829 N N . LEU A 1 110 ? 15.133 -10.789 -0.016 1 98.5 110 LEU A N 1
ATOM 830 C CA . LEU A 1 110 ? 14.781 -9.375 -0.102 1 98.5 110 LEU A CA 1
ATOM 831 C C . LEU A 1 110 ? 13.398 -9.125 0.496 1 98.5 110 LEU A C 1
ATOM 833 O O . LEU A 1 110 ? 13.203 -8.148 1.229 1 98.5 110 LEU A O 1
ATOM 837 N N . LEU A 1 111 ? 12.445 -9.977 0.168 1 98 111 LEU A N 1
ATOM 838 C CA . LEU A 1 111 ? 11.086 -9.867 0.688 1 98 111 LEU A CA 1
ATOM 839 C C . LEU A 1 111 ? 11.07 -9.992 2.207 1 98 111 LEU A C 1
ATOM 841 O O . LEU A 1 111 ? 10.367 -9.242 2.889 1 98 111 LEU A O 1
ATOM 845 N N . ARG A 1 112 ? 11.828 -10.906 2.725 1 97.25 112 ARG A N 1
ATOM 846 C CA . ARG A 1 112 ? 11.906 -11.102 4.168 1 97.25 112 ARG A CA 1
ATOM 847 C C . ARG A 1 112 ? 12.539 -9.891 4.848 1 97.25 112 ARG A C 1
ATOM 849 O O . ARG A 1 112 ? 12.125 -9.508 5.945 1 97.25 112 ARG A O 1
ATOM 856 N N . ALA A 1 113 ? 13.523 -9.336 4.23 1 96.12 113 ALA A N 1
ATOM 857 C CA . ALA A 1 113 ? 14.117 -8.102 4.754 1 96.12 113 ALA A CA 1
ATOM 858 C C . ALA A 1 113 ? 13.086 -6.98 4.809 1 96.12 113 ALA A C 1
ATOM 860 O O . ALA A 1 113 ? 13.047 -6.219 5.781 1 96.12 113 ALA A O 1
ATOM 861 N N . LEU A 1 114 ? 12.312 -6.848 3.807 1 95.19 114 LEU A N 1
ATOM 862 C CA . LEU A 1 114 ? 11.25 -5.848 3.773 1 95.19 114 LEU A CA 1
ATOM 863 C C . LEU A 1 114 ? 10.242 -6.082 4.895 1 95.19 114 LEU A C 1
ATOM 865 O O . LEU A 1 114 ? 9.836 -5.141 5.578 1 95.19 114 LEU A O 1
ATOM 869 N N . ALA A 1 115 ? 9.844 -7.332 5.047 1 94.31 115 ALA A N 1
ATOM 870 C CA . ALA A 1 115 ? 8.914 -7.688 6.117 1 94.31 115 ALA A CA 1
ATOM 871 C C . ALA A 1 115 ? 9.477 -7.297 7.484 1 94.31 115 ALA A C 1
ATOM 873 O O . ALA A 1 115 ? 8.766 -6.73 8.312 1 94.31 115 ALA A O 1
ATOM 874 N N . ASP A 1 116 ? 10.703 -7.562 7.664 1 90.06 116 ASP A N 1
ATOM 875 C CA . ASP A 1 116 ? 11.367 -7.234 8.922 1 90.06 116 ASP A CA 1
ATOM 876 C C . ASP A 1 116 ? 11.344 -5.727 9.18 1 90.06 116 ASP A C 1
ATOM 878 O O . ASP A 1 116 ? 11.055 -5.285 10.289 1 90.06 116 ASP A O 1
ATOM 882 N N . ARG A 1 117 ? 11.633 -5.043 8.18 1 88.75 117 ARG A N 1
ATOM 883 C CA . ARG A 1 117 ? 11.625 -3.588 8.289 1 88.75 117 ARG A CA 1
ATOM 884 C C . ARG A 1 117 ? 10.234 -3.07 8.633 1 88.75 117 ARG A C 1
ATOM 886 O O . ARG A 1 117 ? 10.094 -2.141 9.438 1 88.75 117 ARG A O 1
ATOM 893 N N . MET A 1 118 ? 9.266 -3.623 8.125 1 89.38 118 MET A N 1
ATOM 894 C CA . MET A 1 118 ? 7.898 -3.119 8.242 1 89.38 118 MET A CA 1
ATOM 895 C C . MET A 1 118 ? 7.277 -3.52 9.57 1 89.38 118 MET A C 1
ATOM 897 O O . MET A 1 118 ? 6.508 -2.758 10.156 1 89.38 118 MET A O 1
ATOM 901 N N . PHE A 1 119 ? 7.621 -4.652 10.102 1 87.62 119 PHE A N 1
ATOM 902 C CA . PHE A 1 119 ? 6.848 -5.176 11.219 1 87.62 119 PHE A CA 1
ATOM 903 C C . PHE A 1 119 ? 7.703 -5.254 12.477 1 87.62 119 PHE A C 1
ATOM 905 O O . PHE A 1 119 ? 7.195 -5.559 13.562 1 87.62 119 PHE A O 1
ATOM 912 N N . THR A 1 120 ? 8.984 -5.004 12.453 1 78.94 120 THR A N 1
ATOM 913 C CA . THR A 1 120 ? 9.82 -5.016 13.648 1 78.94 120 THR A CA 1
ATOM 914 C C . THR A 1 120 ? 10.258 -3.6 14.008 1 78.94 120 THR A C 1
ATOM 916 O O . THR A 1 120 ? 10.797 -3.371 15.094 1 78.94 120 THR A O 1
ATOM 919 N N . ALA A 1 121 ? 10.016 -2.652 13.18 1 74.12 121 ALA A N 1
ATOM 920 C CA . ALA A 1 121 ? 10.32 -1.251 13.453 1 74.12 121 ALA A CA 1
ATOM 921 C C . ALA A 1 121 ? 9.055 -0.4 13.43 1 74.12 121 ALA A C 1
ATOM 923 O O . ALA A 1 121 ? 8.727 0.206 12.406 1 74.12 121 ALA A O 1
ATOM 924 N N . PRO A 1 122 ? 8.43 -0.36 14.5 1 67.62 122 PRO A N 1
ATOM 925 C CA . PRO A 1 122 ? 7.168 0.389 14.508 1 67.62 122 PRO A CA 1
ATOM 926 C C . PRO A 1 122 ? 7.355 1.859 14.148 1 67.62 122 PRO A C 1
ATOM 928 O O . PRO A 1 122 ? 8.359 2.469 14.516 1 67.62 122 PRO A O 1
ATOM 931 N N . LYS A 1 123 ? 6.477 2.293 13.344 1 77.19 123 LYS A N 1
ATOM 932 C CA . LYS A 1 123 ? 6.449 3.697 12.938 1 77.19 123 LYS A CA 1
ATOM 933 C C . LYS A 1 123 ? 5.297 4.438 13.617 1 77.19 123 LYS A C 1
ATOM 935 O O . LYS A 1 123 ? 4.207 3.881 13.781 1 77.19 123 LYS A O 1
ATOM 940 N N . THR A 1 124 ? 5.695 5.602 14.016 1 79.69 124 THR A N 1
ATOM 941 C CA . THR A 1 124 ? 4.621 6.461 14.5 1 79.69 124 THR A CA 1
ATOM 942 C C . THR A 1 124 ? 3.697 6.867 13.352 1 79.69 124 THR A C 1
ATOM 944 O O . THR A 1 124 ? 4.039 6.695 12.18 1 79.69 124 THR A O 1
ATOM 947 N N . MET A 1 125 ? 2.639 7.371 13.758 1 81 125 MET A N 1
ATOM 948 C CA . MET A 1 125 ? 1.695 7.883 12.766 1 81 125 MET A CA 1
ATOM 949 C C . MET A 1 125 ? 2.338 8.969 11.914 1 81 125 MET A C 1
ATOM 951 O O . MET A 1 125 ? 2.178 8.984 10.688 1 81 125 MET A O 1
ATOM 955 N N . ASN A 1 126 ? 3.008 9.805 12.555 1 84.94 126 ASN A N 1
ATOM 956 C CA . ASN A 1 126 ? 3.59 10.93 11.836 1 84.94 126 ASN A CA 1
ATOM 957 C C . ASN A 1 126 ? 4.715 10.484 10.906 1 84.94 126 ASN A C 1
ATOM 959 O O . ASN A 1 126 ? 4.914 11.062 9.844 1 84.94 126 ASN A O 1
ATOM 963 N N . GLN A 1 127 ? 5.359 9.445 11.289 1 86.69 127 GLN A N 1
ATOM 964 C CA . GLN A 1 127 ? 6.352 8.867 10.383 1 86.69 127 GLN A CA 1
ATOM 965 C C . GLN A 1 127 ? 5.688 8.289 9.133 1 86.69 127 GLN A C 1
ATOM 967 O O . GLN A 1 127 ? 6.195 8.453 8.023 1 86.69 127 GLN A O 1
ATOM 972 N N . ARG A 1 128 ? 4.551 7.688 9.344 1 86.81 128 ARG A N 1
ATOM 973 C CA . ARG A 1 128 ? 3.785 7.168 8.211 1 86.81 128 ARG A CA 1
ATOM 974 C C . ARG A 1 128 ? 3.283 8.297 7.32 1 86.81 128 ARG A C 1
ATOM 976 O O . ARG A 1 128 ? 3.322 8.188 6.094 1 86.81 128 ARG A O 1
ATOM 983 N N . MET A 1 129 ? 2.891 9.312 7.996 1 88.75 129 MET A N 1
ATOM 984 C CA . MET A 1 129 ? 2.396 10.469 7.254 1 88.75 129 MET A CA 1
ATOM 985 C C . MET A 1 129 ? 3.518 11.117 6.449 1 88.75 129 MET A C 1
ATOM 987 O O . MET A 1 129 ? 3.281 11.641 5.355 1 88.75 129 MET A O 1
ATOM 991 N N . PHE A 1 130 ? 4.699 11.109 7.035 1 90.81 130 PHE A N 1
ATOM 992 C CA . PHE A 1 130 ? 5.855 11.648 6.332 1 90.81 130 PHE A CA 1
ATOM 993 C C . PHE A 1 130 ? 6.027 10.984 4.977 1 90.81 130 PHE A C 1
ATOM 995 O O . PHE A 1 130 ? 6.191 11.656 3.959 1 90.81 130 PHE A O 1
ATOM 1002 N N . PHE A 1 131 ? 5.801 9.703 4.898 1 88.06 131 PHE A N 1
ATOM 1003 C CA . PHE A 1 131 ? 5.957 8.938 3.672 1 88.06 131 PHE A CA 1
ATOM 1004 C C . PHE A 1 131 ? 4.785 9.172 2.729 1 88.06 131 PHE A C 1
ATOM 1006 O O . PHE A 1 131 ? 4.973 9.281 1.515 1 88.06 131 PHE A O 1
ATOM 1013 N N . ALA A 1 132 ? 3.682 9.172 3.322 1 87.81 132 ALA A N 1
ATOM 1014 C CA . ALA A 1 132 ? 2.494 9.414 2.506 1 87.81 132 ALA A CA 1
ATOM 1015 C C . ALA A 1 132 ? 2.584 10.75 1.781 1 87.81 132 ALA A C 1
ATOM 1017 O O . ALA A 1 132 ? 2.234 10.852 0.603 1 87.81 132 ALA A O 1
ATOM 1018 N N . ARG A 1 133 ? 3.068 11.758 2.443 1 89.19 133 ARG A N 1
ATOM 1019 C CA . ARG A 1 133 ? 3.213 13.086 1.854 1 89.19 133 ARG A CA 1
ATOM 1020 C C . ARG A 1 133 ? 4.281 13.086 0.766 1 89.19 133 ARG A C 1
ATOM 1022 O O . ARG A 1 133 ? 4.109 13.727 -0.276 1 89.19 133 ARG A O 1
ATOM 1029 N N . GLU A 1 134 ? 5.34 12.398 1.131 1 88.75 134 GLU A N 1
ATOM 1030 C CA . GLU A 1 134 ? 6.398 12.273 0.131 1 88.75 134 GLU A CA 1
ATOM 1031 C C . GLU A 1 134 ? 5.879 11.625 -1.147 1 88.75 134 GLU A C 1
ATOM 1033 O O . GLU A 1 134 ? 6.156 12.102 -2.25 1 88.75 134 GLU A O 1
ATOM 1038 N N . GLN A 1 135 ? 5.055 10.633 -1.014 1 86.25 135 GLN A N 1
ATOM 1039 C CA . GLN A 1 135 ? 4.5 9.914 -2.158 1 86.25 135 GLN A CA 1
ATOM 1040 C C . GLN A 1 135 ? 3.43 10.75 -2.861 1 86.25 135 GLN A C 1
ATOM 1042 O O . GLN A 1 135 ? 3.123 10.508 -4.031 1 86.25 135 GLN A O 1
ATOM 1047 N N . GLY A 1 136 ? 2.898 11.719 -2.156 1 80.69 136 GLY A N 1
ATOM 1048 C CA . GLY A 1 136 ? 1.867 12.578 -2.719 1 80.69 136 GLY A CA 1
ATOM 1049 C C . GLY A 1 136 ? 2.428 13.727 -3.531 1 80.69 136 GLY A C 1
ATOM 1050 O O . GLY A 1 136 ? 1.683 14.43 -4.219 1 80.69 136 GLY A O 1
ATOM 1051 N N . GLY A 1 137 ? 3.68 14.023 -3.402 1 77.88 137 GLY A N 1
ATOM 1052 C CA . GLY A 1 137 ? 4.328 15.023 -4.234 1 77.88 137 GLY A CA 1
ATOM 1053 C C . GLY A 1 137 ? 4.273 16.422 -3.645 1 77.88 137 GLY A C 1
ATOM 1054 O O . GLY A 1 137 ? 4.523 17.406 -4.34 1 77.88 137 GLY A O 1
ATOM 1055 N N . GLN A 1 138 ? 3.895 16.609 -2.439 1 76.44 138 GLN A N 1
ATOM 1056 C CA . GLN A 1 138 ? 3.758 17.922 -1.833 1 76.44 138 GLN A CA 1
ATOM 1057 C C . GLN A 1 138 ? 5.039 18.344 -1.112 1 76.44 138 GLN A C 1
ATOM 1059 O O . GLN A 1 138 ? 5.109 19.422 -0.531 1 76.44 138 GLN A O 1
ATOM 1064 N N . GLU A 1 139 ? 5.973 17.391 -1.187 1 85.62 139 GLU A N 1
ATOM 1065 C CA . GLU A 1 139 ? 7.223 17.609 -0.465 1 85.62 139 GLU A CA 1
ATOM 1066 C C . GLU A 1 139 ? 8.352 17.984 -1.421 1 85.62 139 GLU A C 1
ATOM 1068 O O . GLU A 1 139 ? 8.219 17.828 -2.637 1 85.62 139 GLU A O 1
ATOM 1073 N N . PRO A 1 140 ? 9.375 18.578 -0.856 1 87.19 140 PRO A N 1
ATOM 1074 C CA . PRO A 1 140 ? 10.508 18.922 -1.716 1 87.19 140 PRO A CA 1
ATOM 1075 C C . PRO A 1 140 ? 10.992 17.75 -2.553 1 87.19 140 PRO A C 1
ATOM 1077 O O . PRO A 1 140 ? 11.133 16.625 -2.039 1 87.19 140 PRO A O 1
ATOM 1080 N N . ALA A 1 141 ? 11.211 17.984 -3.732 1 83.56 141 ALA A N 1
ATOM 1081 C CA . ALA A 1 141 ? 11.586 16.953 -4.695 1 83.56 141 ALA A CA 1
ATOM 1082 C C . ALA A 1 141 ? 12.891 16.266 -4.293 1 83.56 141 ALA A C 1
ATOM 1084 O O . ALA A 1 141 ? 13.086 15.086 -4.57 1 83.56 141 ALA A O 1
ATOM 1085 N N . SER A 1 142 ? 13.742 17.078 -3.74 1 82.31 142 SER A N 1
ATOM 1086 C CA . SER A 1 142 ? 15.039 16.547 -3.334 1 82.31 142 SER A CA 1
ATOM 1087 C C . SER A 1 142 ? 14.883 15.359 -2.393 1 82.31 142 SER A C 1
ATOM 1089 O O . SER A 1 142 ? 15.672 14.414 -2.434 1 82.31 142 SER A O 1
ATOM 1091 N N . ALA A 1 143 ? 13.844 15.445 -1.646 1 80.69 143 ALA A N 1
ATOM 1092 C CA . ALA A 1 143 ? 13.617 14.367 -0.69 1 80.69 143 ALA A CA 1
ATOM 1093 C C . ALA A 1 143 ? 13.258 13.062 -1.407 1 80.69 143 ALA A C 1
ATOM 1095 O O . ALA A 1 143 ? 13.781 12 -1.077 1 80.69 143 ALA A O 1
ATOM 1096 N N . SER A 1 144 ? 12.492 13.211 -2.389 1 84.12 144 SER A N 1
ATOM 1097 C CA . SER A 1 144 ? 12.094 12.039 -3.162 1 84.12 144 SER A CA 1
ATOM 1098 C C . SER A 1 144 ? 13.273 11.461 -3.936 1 84.12 144 SER A C 1
ATOM 1100 O O . SER A 1 144 ? 13.391 10.242 -4.07 1 84.12 144 SER A O 1
ATOM 1102 N N . GLU A 1 145 ? 14.148 12.312 -4.293 1 91.81 145 GLU A N 1
ATOM 1103 C CA . GLU A 1 145 ? 15.328 11.891 -5.039 1 91.81 145 GLU A CA 1
ATOM 1104 C C . GLU A 1 145 ? 16.281 11.102 -4.152 1 91.81 145 GLU A C 1
ATOM 1106 O O . GLU A 1 145 ? 16.859 10.109 -4.59 1 91.81 145 GLU A O 1
ATOM 1111 N N . ILE A 1 146 ? 16.422 11.516 -3.01 1 94.19 146 ILE A N 1
ATOM 1112 C CA . ILE A 1 146 ? 17.312 10.852 -2.068 1 94.19 146 ILE A CA 1
ATOM 1113 C C . ILE A 1 146 ? 16.797 9.461 -1.745 1 94.19 146 ILE A C 1
ATOM 1115 O O . ILE A 1 146 ? 17.547 8.477 -1.795 1 94.19 146 ILE A O 1
ATOM 1119 N N . LEU A 1 147 ? 15.555 9.352 -1.47 1 93.44 147 LEU A N 1
ATOM 1120 C CA . LEU A 1 147 ? 14.953 8.055 -1.169 1 93.44 147 LEU A CA 1
ATOM 1121 C C . LEU A 1 147 ? 15.062 7.117 -2.367 1 93.44 147 LEU A C 1
ATOM 1123 O O . LEU A 1 147 ? 15.375 5.934 -2.209 1 93.44 147 LEU A O 1
ATOM 1127 N N . MET A 1 148 ? 14.844 7.684 -3.498 1 94.62 148 MET A N 1
ATOM 1128 C CA . MET A 1 148 ? 14.922 6.902 -4.73 1 94.62 148 MET A CA 1
ATOM 1129 C C . MET A 1 148 ? 16.328 6.375 -4.957 1 94.62 148 MET A C 1
ATOM 1131 O O . MET A 1 148 ? 16.531 5.176 -5.172 1 94.62 148 MET A O 1
ATOM 1135 N N . LYS A 1 149 ? 17.297 7.176 -4.879 1 95.5 149 LYS A N 1
ATOM 1136 C CA . LYS A 1 149 ? 18.672 6.844 -5.223 1 95.5 149 LYS A CA 1
ATOM 1137 C C . LYS A 1 149 ? 19.312 5.934 -4.168 1 95.5 149 LYS A C 1
ATOM 1139 O O . LYS A 1 149 ? 20.062 5.016 -4.496 1 95.5 149 LYS A O 1
ATOM 1144 N N . ARG A 1 150 ? 18.938 6.133 -2.951 1 95.19 150 ARG A N 1
ATOM 1145 C CA . ARG A 1 150 ? 19.688 5.492 -1.878 1 95.19 150 ARG A CA 1
ATOM 1146 C C . ARG A 1 150 ? 19 4.215 -1.408 1 95.19 150 ARG A C 1
ATOM 1148 O O . ARG A 1 150 ? 19.609 3.389 -0.728 1 95.19 150 ARG A O 1
ATOM 1155 N N . MET A 1 151 ? 17.797 4.074 -1.799 1 93.62 151 MET A N 1
ATOM 1156 C CA . MET A 1 151 ? 17.094 2.916 -1.241 1 93.62 151 MET A CA 1
ATOM 1157 C C . MET A 1 151 ? 16.234 2.234 -2.299 1 93.62 151 MET A C 1
ATOM 1159 O O . MET A 1 151 ? 16.5 1.099 -2.689 1 93.62 151 MET A O 1
ATOM 1163 N N . ARG A 1 152 ? 15.297 2.959 -2.863 1 94.5 152 ARG A N 1
ATOM 1164 C CA . ARG A 1 152 ? 14.273 2.359 -3.721 1 94.5 152 ARG A CA 1
ATOM 1165 C C . ARG A 1 152 ? 14.898 1.793 -4.992 1 94.5 152 ARG A C 1
ATOM 1167 O O . ARG A 1 152 ? 14.633 0.644 -5.359 1 94.5 152 ARG A O 1
ATOM 1174 N N . LYS A 1 153 ? 15.727 2.588 -5.629 1 96.56 153 LYS A N 1
ATOM 1175 C CA . LYS A 1 153 ? 16.281 2.17 -6.914 1 96.56 153 LYS A CA 1
ATOM 1176 C C . LYS A 1 153 ? 17.219 0.979 -6.75 1 96.56 153 LYS A C 1
ATOM 1178 O O . LYS A 1 153 ? 17.125 -0.005 -7.484 1 96.56 153 LYS A O 1
ATOM 1183 N N . PRO A 1 154 ? 18.156 1.014 -5.789 1 97.12 154 PRO A N 1
ATOM 1184 C CA . PRO A 1 154 ? 19.016 -0.154 -5.625 1 97.12 154 PRO A CA 1
ATOM 1185 C C . PRO A 1 154 ? 18.25 -1.431 -5.32 1 97.12 154 PRO A C 1
ATOM 1187 O O . PRO A 1 154 ? 18.562 -2.496 -5.852 1 97.12 154 PRO A O 1
ATOM 1190 N N . LEU A 1 155 ? 17.234 -1.338 -4.512 1 97.19 155 LEU A N 1
ATOM 1191 C CA . LEU A 1 155 ? 16.406 -2.5 -4.184 1 97.19 155 LEU A CA 1
ATOM 1192 C C . LEU A 1 155 ? 15.664 -3.002 -5.418 1 97.19 155 LEU A C 1
ATOM 1194 O O . LEU A 1 155 ? 15.672 -4.199 -5.703 1 97.19 155 LEU A O 1
ATOM 1198 N N . ASN A 1 156 ? 15.109 -2.107 -6.125 1 97.44 156 ASN A N 1
ATOM 1199 C CA . ASN A 1 156 ? 14.297 -2.498 -7.273 1 97.44 156 ASN A CA 1
ATOM 1200 C C . ASN A 1 156 ? 15.164 -2.975 -8.438 1 97.44 156 ASN A C 1
ATOM 1202 O O . ASN A 1 156 ? 14.766 -3.865 -9.188 1 97.44 156 ASN A O 1
ATOM 1206 N N . ASP A 1 157 ? 16.344 -2.359 -8.562 1 98.06 157 ASP A N 1
ATOM 1207 C CA . ASP A 1 157 ? 17.25 -2.775 -9.641 1 98.06 157 ASP A CA 1
ATOM 1208 C C . ASP A 1 157 ? 17.672 -4.23 -9.469 1 98.06 157 ASP A C 1
ATOM 1210 O O . ASP A 1 157 ? 17.625 -5.02 -10.414 1 98.06 157 ASP A O 1
ATOM 1214 N N . VAL A 1 158 ? 18.078 -4.586 -8.297 1 98.69 158 VAL A N 1
ATOM 1215 C CA . VAL A 1 158 ? 18.531 -5.953 -8.086 1 98.69 158 VAL A CA 1
ATOM 1216 C C . VAL A 1 158 ? 17.344 -6.918 -8.195 1 98.69 158 VAL A C 1
ATOM 1218 O O . VAL A 1 158 ? 17.5 -8.039 -8.68 1 98.69 158 VAL A O 1
ATOM 1221 N N . SER A 1 159 ? 16.172 -6.516 -7.781 1 98.81 159 SER A N 1
ATOM 1222 C CA . SER A 1 159 ? 14.977 -7.332 -7.906 1 98.81 159 SER A CA 1
ATOM 1223 C C . SER A 1 159 ? 14.641 -7.602 -9.367 1 98.81 159 SER A C 1
ATOM 1225 O O . SER A 1 159 ? 14.328 -8.734 -9.742 1 98.81 159 SER A O 1
ATOM 1227 N N . ALA A 1 160 ? 14.742 -6.555 -10.125 1 98.62 160 ALA A N 1
ATOM 1228 C CA . ALA A 1 160 ? 14.469 -6.688 -11.555 1 98.62 160 ALA A CA 1
ATOM 1229 C C . ALA A 1 160 ? 15.492 -7.602 -12.227 1 98.62 160 ALA A C 1
ATOM 1231 O O . ALA A 1 160 ? 15.141 -8.398 -13.102 1 98.62 160 ALA A O 1
ATOM 1232 N N . GLU A 1 161 ? 16.719 -7.48 -11.828 1 98.75 161 GLU A N 1
ATOM 1233 C CA . GLU A 1 161 ? 17.766 -8.344 -12.383 1 98.75 161 GLU A CA 1
ATOM 1234 C C . GLU A 1 161 ? 17.516 -9.805 -12.023 1 98.75 161 GLU A C 1
ATOM 1236 O O . GLU A 1 161 ? 17.672 -10.695 -12.867 1 98.75 161 GLU A O 1
ATOM 1241 N N . LEU A 1 162 ? 17.109 -10.039 -10.789 1 98.88 162 LEU A N 1
ATOM 1242 C CA . LEU A 1 162 ? 16.797 -11.398 -10.375 1 98.88 162 LEU A CA 1
ATOM 1243 C C . LEU A 1 162 ? 15.641 -11.969 -11.195 1 98.88 162 LEU A C 1
ATOM 1245 O O . LEU A 1 162 ? 15.75 -13.055 -11.758 1 98.88 162 LEU A O 1
ATOM 1249 N N . ILE A 1 163 ? 14.578 -11.203 -11.305 1 98.75 163 ILE A N 1
ATOM 1250 C CA . ILE A 1 163 ? 13.391 -11.664 -12.016 1 98.75 163 ILE A CA 1
ATOM 1251 C C . ILE A 1 163 ? 13.703 -11.836 -13.5 1 98.75 163 ILE A C 1
ATOM 1253 O O . ILE A 1 163 ? 13.227 -12.789 -14.133 1 98.75 163 ILE A O 1
ATOM 1257 N N . GLY A 1 164 ? 14.469 -10.883 -13.977 1 98.25 164 GLY A N 1
ATOM 1258 C CA . GLY A 1 164 ? 14.898 -11.016 -15.359 1 98.25 164 GLY A CA 1
ATOM 1259 C C . GLY A 1 164 ? 15.648 -12.305 -15.633 1 98.25 164 GLY A C 1
ATOM 1260 O O . GLY A 1 164 ? 15.352 -13.008 -16.594 1 98.25 164 GLY A O 1
ATOM 1261 N N . ARG A 1 165 ? 16.578 -12.664 -14.797 1 98.19 165 ARG A N 1
ATOM 1262 C CA . ARG A 1 165 ? 17.344 -13.898 -14.938 1 98.19 165 ARG A CA 1
ATOM 1263 C C . ARG A 1 165 ? 16.453 -15.125 -14.789 1 98.19 165 ARG A C 1
ATOM 1265 O O . ARG A 1 165 ? 16.594 -16.094 -15.523 1 98.19 165 ARG A O 1
ATOM 1272 N N . ILE A 1 166 ? 15.523 -15.078 -13.906 1 98.31 166 ILE A N 1
ATOM 1273 C CA . ILE A 1 166 ? 14.641 -16.203 -13.617 1 98.31 166 ILE A CA 1
ATOM 1274 C C . ILE A 1 166 ? 13.672 -16.406 -14.773 1 98.31 166 ILE A C 1
ATOM 1276 O O . ILE A 1 166 ? 13.445 -17.531 -15.211 1 98.31 166 ILE A O 1
ATOM 1280 N N . SER A 1 167 ? 13.188 -15.352 -15.336 1 97.44 167 SER A N 1
ATOM 1281 C CA . SER A 1 167 ? 12.086 -15.43 -16.297 1 97.44 167 SER A CA 1
ATOM 1282 C C . SER A 1 167 ? 12.602 -15.375 -17.719 1 97.44 167 SER A C 1
ATOM 1284 O O . SER A 1 167 ? 11.859 -15.664 -18.672 1 97.44 167 SER A O 1
ATOM 1286 N N . GLY A 1 168 ? 13.82 -14.953 -17.906 1 96.5 168 GLY A N 1
ATOM 1287 C CA . GLY A 1 168 ? 14.391 -14.836 -19.234 1 96.5 168 GLY A CA 1
ATOM 1288 C C . GLY A 1 168 ? 14.031 -13.531 -19.922 1 96.5 168 GLY A C 1
ATOM 1289 O O . GLY A 1 168 ? 14.219 -13.391 -21.141 1 96.5 168 GLY A O 1
ATOM 1290 N N . ARG A 1 169 ? 13.492 -12.578 -19.188 1 95.69 169 ARG A N 1
ATOM 1291 C CA . ARG A 1 169 ? 13.156 -11.25 -19.688 1 95.69 169 ARG A CA 1
ATOM 1292 C C . ARG A 1 169 ? 14.211 -10.227 -19.281 1 95.69 169 ARG A C 1
ATOM 1294 O O . ARG A 1 169 ? 14.82 -10.352 -18.219 1 95.69 169 ARG A O 1
ATOM 1301 N N . PRO A 1 170 ? 14.336 -9.211 -20.125 1 96.94 170 PRO A N 1
ATOM 1302 C CA . PRO A 1 170 ? 15.266 -8.164 -19.688 1 96.94 170 PRO A CA 1
ATOM 1303 C C . PRO A 1 170 ? 14.828 -7.48 -18.406 1 96.94 170 PRO A C 1
ATOM 1305 O O . PRO A 1 170 ? 13.633 -7.297 -18.172 1 96.94 170 PRO A O 1
ATOM 1308 N N . ALA A 1 171 ? 15.844 -7.062 -17.609 1 97.12 171 ALA A N 1
ATOM 1309 C CA . ALA A 1 171 ? 15.578 -6.402 -16.328 1 97.12 171 ALA A CA 1
ATOM 1310 C C . ALA A 1 171 ? 14.844 -5.082 -16.547 1 97.12 171 ALA A C 1
ATOM 1312 O O . ALA A 1 171 ? 14.078 -4.645 -15.68 1 97.12 171 ALA A O 1
ATOM 1313 N N . ASN A 1 172 ? 15.047 -4.426 -17.688 1 95.69 172 ASN A N 1
ATOM 1314 C CA . ASN A 1 172 ? 14.438 -3.121 -17.922 1 95.69 172 ASN A CA 1
ATOM 1315 C C . ASN A 1 172 ? 13.094 -3.252 -18.641 1 95.69 172 ASN A C 1
ATOM 1317 O O . ASN A 1 172 ? 12.453 -2.248 -18.953 1 95.69 172 ASN A O 1
ATOM 1321 N N . ASP A 1 173 ? 12.648 -4.523 -18.891 1 97 173 ASP A N 1
ATOM 1322 C CA . ASP A 1 173 ? 11.312 -4.777 -19.406 1 97 173 ASP A CA 1
ATOM 1323 C C . ASP A 1 173 ? 10.242 -4.305 -18.438 1 97 173 ASP A C 1
ATOM 1325 O O . ASP A 1 173 ? 10.312 -4.598 -17.234 1 97 173 ASP A O 1
ATOM 1329 N N . PRO A 1 174 ? 9.266 -3.545 -18.922 1 97.56 174 PRO A N 1
ATOM 1330 C CA . PRO A 1 174 ? 8.219 -3.062 -18.016 1 97.56 174 PRO A CA 1
ATOM 1331 C C . PRO A 1 174 ? 7.52 -4.195 -17.266 1 97.56 174 PRO A C 1
ATOM 1333 O O . PRO A 1 174 ? 7.156 -4.035 -16.109 1 97.56 174 PRO A O 1
ATOM 1336 N N . VAL A 1 175 ? 7.324 -5.289 -17.906 1 97.94 175 VAL A N 1
ATOM 1337 C CA . VAL A 1 175 ? 6.664 -6.414 -17.25 1 97.94 175 VAL A CA 1
ATOM 1338 C C . VAL A 1 175 ? 7.523 -6.91 -16.094 1 97.94 175 VAL A C 1
ATOM 1340 O O . VAL A 1 175 ? 7.004 -7.227 -15.016 1 97.94 175 VAL A O 1
ATOM 1343 N N . THR A 1 176 ? 8.852 -6.996 -16.312 1 98.38 176 THR A N 1
ATOM 1344 C CA . THR A 1 176 ? 9.773 -7.418 -15.266 1 98.38 176 THR A CA 1
ATOM 1345 C C . THR A 1 176 ? 9.703 -6.465 -14.078 1 98.38 176 THR A C 1
ATOM 1347 O O . THR A 1 176 ? 9.648 -6.906 -12.922 1 98.38 176 THR A O 1
ATOM 1350 N N . ARG A 1 177 ? 9.664 -5.199 -14.312 1 98.31 177 ARG A N 1
ATOM 1351 C CA . ARG A 1 177 ? 9.594 -4.195 -13.258 1 98.31 177 ARG A CA 1
ATOM 1352 C C . ARG A 1 177 ? 8.25 -4.246 -12.539 1 98.31 177 ARG A C 1
ATOM 1354 O O . ARG A 1 177 ? 8.188 -4.105 -11.32 1 98.31 177 ARG A O 1
ATOM 1361 N N . LEU A 1 178 ? 7.168 -4.398 -13.289 1 98.62 178 LEU A N 1
ATOM 1362 C CA . LEU A 1 178 ? 5.84 -4.539 -12.695 1 98.62 178 LEU A CA 1
ATOM 1363 C C . LEU A 1 178 ? 5.777 -5.754 -11.781 1 98.62 178 LEU A C 1
ATOM 1365 O O . LEU A 1 178 ? 5.219 -5.68 -10.68 1 98.62 178 LEU A O 1
ATOM 1369 N N . ARG A 1 179 ? 6.363 -6.859 -12.25 1 98.56 179 ARG A N 1
ATOM 1370 C CA . ARG A 1 179 ? 6.402 -8.078 -11.453 1 98.56 179 ARG A CA 1
ATOM 1371 C C . ARG A 1 179 ? 7.152 -7.859 -10.141 1 98.56 179 ARG A C 1
ATOM 1373 O O . ARG A 1 179 ? 6.676 -8.242 -9.07 1 98.56 179 ARG A O 1
ATOM 1380 N N . ALA A 1 180 ? 8.273 -7.199 -10.234 1 98.38 180 ALA A N 1
ATOM 1381 C CA . ALA A 1 180 ? 9.078 -6.945 -9.039 1 98.38 180 ALA A CA 1
ATOM 1382 C C . ALA A 1 180 ? 8.305 -6.105 -8.031 1 98.38 180 ALA A C 1
ATOM 1384 O O . ALA A 1 180 ? 8.203 -6.473 -6.855 1 98.38 180 ALA A O 1
ATOM 1385 N N . LEU A 1 181 ? 7.715 -5.004 -8.438 1 98.19 181 LEU A N 1
ATOM 1386 C CA . LEU A 1 181 ? 6.98 -4.094 -7.562 1 98.19 181 LEU A CA 1
ATOM 1387 C C . LEU A 1 181 ? 5.75 -4.781 -6.977 1 98.19 181 LEU A C 1
ATOM 1389 O O . LEU A 1 181 ? 5.453 -4.625 -5.789 1 98.19 181 LEU A O 1
ATOM 1393 N N . SER A 1 182 ? 5.066 -5.551 -7.781 1 98.44 182 SER A N 1
ATOM 1394 C CA . SER A 1 182 ? 3.848 -6.215 -7.332 1 98.44 182 SER A CA 1
ATOM 1395 C C . SER A 1 182 ? 4.156 -7.289 -6.293 1 98.44 182 SER A C 1
ATOM 1397 O O . SER A 1 182 ? 3.357 -7.523 -5.383 1 98.44 182 SER A O 1
ATOM 1399 N N . LEU A 1 183 ? 5.27 -7.988 -6.414 1 98.69 183 LEU A N 1
ATOM 1400 C CA . LEU A 1 183 ? 5.648 -8.984 -5.414 1 98.69 183 LEU A CA 1
ATOM 1401 C C . LEU A 1 183 ? 5.883 -8.328 -4.059 1 98.69 183 LEU A C 1
ATOM 1403 O O . LEU A 1 183 ? 5.473 -8.867 -3.027 1 98.69 183 LEU A O 1
ATOM 1407 N N . PHE A 1 184 ? 6.461 -7.18 -4.062 1 97.62 184 PHE A N 1
ATOM 1408 C CA . PHE A 1 184 ? 6.613 -6.438 -2.818 1 97.62 184 PHE A CA 1
ATOM 1409 C C . PHE A 1 184 ? 5.262 -5.926 -2.326 1 97.62 184 PHE A C 1
ATOM 1411 O O . PHE A 1 184 ? 5.031 -5.836 -1.118 1 97.62 184 PHE A O 1
ATOM 1418 N N . GLY A 1 185 ? 4.391 -5.629 -3.283 1 97.94 185 GLY A N 1
ATOM 1419 C CA . GLY A 1 185 ? 3.059 -5.16 -2.939 1 97.94 185 GLY A CA 1
ATOM 1420 C C . GLY A 1 185 ? 2.275 -6.156 -2.102 1 97.94 185 GLY A C 1
ATOM 1421 O O . GLY A 1 185 ? 1.446 -5.762 -1.278 1 97.94 185 GLY A O 1
ATOM 1422 N N . GLN A 1 186 ? 2.566 -7.457 -2.279 1 98.12 186 GLN A N 1
ATOM 1423 C CA . GLN A 1 186 ? 1.88 -8.508 -1.538 1 98.12 186 GLN A CA 1
ATOM 1424 C C . GLN A 1 186 ? 2.055 -8.328 -0.033 1 98.12 186 GLN A C 1
ATOM 1426 O O . GLN A 1 186 ? 1.169 -8.68 0.747 1 98.12 186 GLN A O 1
ATOM 1431 N N . ILE A 1 187 ? 3.191 -7.781 0.358 1 97.25 187 ILE A N 1
ATOM 1432 C CA . ILE A 1 187 ? 3.455 -7.66 1.788 1 97.25 187 ILE A CA 1
ATOM 1433 C C . ILE A 1 187 ? 3.209 -6.223 2.236 1 97.25 187 ILE A C 1
ATOM 1435 O O . ILE A 1 187 ? 2.775 -5.98 3.365 1 97.25 187 ILE A O 1
ATOM 1439 N N . THR A 1 188 ? 3.439 -5.234 1.427 1 95.38 188 THR A N 1
ATOM 1440 C CA . THR A 1 188 ? 3.373 -3.818 1.77 1 95.38 188 THR A CA 1
ATOM 1441 C C . THR A 1 188 ? 1.95 -3.418 2.146 1 95.38 188 THR A C 1
ATOM 1443 O O . THR A 1 188 ? 1.749 -2.539 2.988 1 95.38 188 THR A O 1
ATOM 1446 N N . VAL A 1 189 ? 0.975 -4.121 1.646 1 95.56 189 VAL A N 1
ATOM 1447 C CA . VAL A 1 189 ? -0.424 -3.801 1.909 1 95.56 189 VAL A CA 1
ATOM 1448 C C . VAL A 1 189 ? -0.719 -3.955 3.398 1 95.56 189 VAL A C 1
ATOM 1450 O O . VAL A 1 189 ? -1.508 -3.195 3.965 1 95.56 189 VAL A O 1
ATOM 1453 N N . PHE A 1 190 ? -0.058 -4.816 4.074 1 95.38 190 PHE A N 1
ATOM 1454 C CA . PHE A 1 190 ? -0.296 -5.082 5.488 1 95.38 190 PHE A CA 1
ATOM 1455 C C . PHE A 1 190 ? 0.329 -3.998 6.355 1 95.38 190 PHE A C 1
ATOM 1457 O O . PHE A 1 190 ? -0.027 -3.85 7.527 1 95.38 190 PHE A O 1
ATOM 1464 N N . HIS A 1 191 ? 1.273 -3.373 5.793 1 91.5 191 HIS A N 1
ATOM 1465 C CA . HIS A 1 191 ? 1.899 -2.258 6.496 1 91.5 191 HIS A CA 1
ATOM 1466 C C . HIS A 1 191 ? 1.118 -0.966 6.281 1 91.5 191 HIS A C 1
ATOM 1468 O O . HIS A 1 191 ? 0.895 -0.207 7.227 1 91.5 191 HIS A O 1
ATOM 1474 N N . ILE A 1 192 ? 0.714 -0.721 5.109 1 89.44 192 ILE A N 1
ATOM 1475 C CA . ILE A 1 192 ? 0.067 0.531 4.734 1 89.44 192 ILE A CA 1
ATOM 1476 C C . ILE A 1 192 ? -1.38 0.531 5.223 1 89.44 192 ILE A C 1
ATOM 1478 O O . ILE A 1 192 ? -1.852 1.521 5.785 1 89.44 192 ILE A O 1
ATOM 1482 N N . ALA A 1 193 ? -2.102 -0.517 5 1 91.44 193 ALA A N 1
ATOM 1483 C CA . ALA A 1 193 ? -3.475 -0.688 5.465 1 91.44 193 ALA A CA 1
ATOM 1484 C C . ALA A 1 193 ? -3.525 -1.565 6.711 1 91.44 193 ALA A C 1
ATOM 1486 O O . ALA A 1 193 ? -4.387 -2.438 6.832 1 91.44 193 ALA A O 1
ATOM 1487 N N . GLN A 1 194 ? -2.701 -1.308 7.598 1 90.62 194 GLN A N 1
ATOM 1488 C CA . GLN A 1 194 ? -2.48 -2.176 8.75 1 90.62 194 GLN A CA 1
ATOM 1489 C C . GLN A 1 194 ? -3.738 -2.287 9.602 1 90.62 194 GLN A C 1
ATOM 1491 O O . GLN A 1 194 ? -4.129 -3.385 10.008 1 90.62 194 GLN A O 1
ATOM 1496 N N . ARG A 1 195 ? -4.375 -1.2 9.859 1 90 195 ARG A N 1
ATOM 1497 C CA . ARG A 1 195 ? -5.559 -1.203 10.711 1 90 195 ARG A CA 1
ATOM 1498 C C . ARG A 1 195 ? -6.664 -2.066 10.117 1 90 195 ARG A C 1
ATOM 1500 O O . ARG A 1 195 ? -7.242 -2.908 10.805 1 90 195 ARG A O 1
ATOM 1507 N N . SER A 1 196 ? -6.895 -1.834 8.852 1 92.81 196 SER A N 1
ATOM 1508 C CA . SER A 1 196 ? -7.926 -2.602 8.164 1 92.81 196 SER A CA 1
ATOM 1509 C C . SER A 1 196 ? -7.574 -4.082 8.117 1 92.81 196 SER A C 1
ATOM 1511 O O . SER A 1 196 ? -8.43 -4.938 8.336 1 92.81 196 SER A O 1
ATOM 1513 N N . ALA A 1 197 ? -6.301 -4.391 7.824 1 95.38 197 ALA A N 1
ATOM 1514 C CA . ALA A 1 197 ? -5.852 -5.777 7.73 1 95.38 197 ALA A CA 1
ATOM 1515 C C . ALA A 1 197 ? -6.008 -6.496 9.07 1 95.38 197 ALA A C 1
ATOM 1517 O O . ALA A 1 197 ? -6.508 -7.621 9.125 1 95.38 197 ALA A O 1
ATOM 1518 N N . LEU A 1 198 ? -5.648 -5.828 10.141 1 94.56 198 LEU A N 1
ATOM 1519 C CA . LEU A 1 198 ? -5.75 -6.414 11.469 1 94.56 198 LEU A CA 1
ATOM 1520 C C . LEU A 1 198 ? -7.207 -6.656 11.852 1 94.56 198 LEU A C 1
ATOM 1522 O O . LEU A 1 198 ? -7.535 -7.684 12.445 1 94.56 198 LEU A O 1
ATOM 1526 N N . GLN A 1 199 ? -8.07 -5.75 11.477 1 93.88 199 GLN A N 1
ATOM 1527 C CA . GLN A 1 199 ? -9.492 -5.91 11.766 1 93.88 199 GLN A CA 1
ATOM 1528 C C . GLN A 1 199 ? -10.078 -7.094 10.992 1 93.88 199 GLN A C 1
ATOM 1530 O O . GLN A 1 199 ? -10.82 -7.902 11.555 1 93.88 199 GLN A O 1
ATOM 1535 N N . LEU A 1 200 ? -9.703 -7.211 9.758 1 95.81 200 LEU A N 1
ATOM 1536 C CA . LEU A 1 200 ? -10.227 -8.273 8.906 1 95.81 200 LEU A CA 1
ATOM 1537 C C . LEU A 1 200 ? -9.711 -9.633 9.359 1 95.81 200 LEU A C 1
ATOM 1539 O O . LEU A 1 200 ? -10.414 -10.641 9.242 1 95.81 200 LEU A O 1
ATOM 1543 N N . LEU A 1 201 ? -8.5 -9.641 9.891 1 97.38 201 LEU A N 1
ATOM 1544 C CA . LEU A 1 201 ? -7.883 -10.875 10.359 1 97.38 201 LEU A CA 1
ATOM 1545 C C . LEU A 1 201 ? -8.266 -11.148 11.812 1 97.38 201 LEU A C 1
ATOM 1547 O O . LEU A 1 201 ? -8.031 -12.25 12.32 1 97.38 201 LEU A O 1
ATOM 1551 N N . GLU A 1 202 ? -8.891 -10.102 12.484 1 96.19 202 GLU A N 1
ATOM 1552 C CA . GLU A 1 202 ? -9.188 -10.156 13.914 1 96.19 202 GLU A CA 1
ATOM 1553 C C . GLU A 1 202 ? -7.93 -10.43 14.734 1 96.19 202 GLU A C 1
ATOM 1555 O O . GLU A 1 202 ? -7.934 -11.281 15.617 1 96.19 202 GLU A O 1
ATOM 1560 N N . TRP A 1 203 ? -6.785 -9.789 14.312 1 96.44 203 TRP A N 1
ATOM 1561 C CA . TRP A 1 203 ? -5.504 -9.82 15.016 1 96.44 203 TRP A CA 1
ATOM 1562 C C . TRP A 1 203 ? -5.227 -8.484 15.703 1 96.44 203 TRP A C 1
ATOM 1564 O O . TRP A 1 203 ? -5.699 -7.441 15.258 1 96.44 203 TRP A O 1
ATOM 1574 N N . GLU A 1 204 ? -4.465 -8.461 16.734 1 93.75 204 GLU A N 1
ATOM 1575 C CA . GLU A 1 204 ? -4.113 -7.238 17.453 1 93.75 204 GLU A CA 1
ATOM 1576 C C . GLU A 1 204 ? -2.869 -6.586 16.859 1 93.75 204 GLU A C 1
ATOM 1578 O O . GLU A 1 204 ? -2.729 -5.363 16.891 1 93.75 204 GLU A O 1
ATOM 1583 N N . ALA A 1 205 ? -1.989 -7.418 16.391 1 92.81 205 ALA A N 1
ATOM 1584 C CA . ALA A 1 205 ? -0.733 -6.93 15.828 1 92.81 205 ALA A CA 1
ATOM 1585 C C . ALA A 1 205 ? -0.084 -7.988 14.945 1 92.81 205 ALA A C 1
ATOM 1587 O O . ALA A 1 205 ? -0.448 -9.164 15 1 92.81 205 ALA A O 1
ATOM 1588 N N . PHE A 1 206 ? 0.746 -7.57 14.086 1 93.75 206 PHE A N 1
ATOM 1589 C CA . PHE A 1 206 ? 1.598 -8.477 13.328 1 93.75 206 PHE A CA 1
ATOM 1590 C C . PHE A 1 206 ? 2.889 -8.773 14.086 1 93.75 206 PHE A C 1
ATOM 1592 O O . PHE A 1 206 ? 3.938 -8.203 13.773 1 93.75 206 PHE A O 1
ATOM 1599 N N . GLU A 1 207 ? 2.809 -9.648 15.031 1 91.81 207 GLU A N 1
ATOM 1600 C CA . GLU A 1 207 ? 3.943 -10.008 15.875 1 91.81 207 GLU A CA 1
ATOM 1601 C C . GLU A 1 207 ? 4.02 -11.516 16.094 1 91.81 207 GLU A C 1
ATOM 1603 O O . GLU A 1 207 ? 3.039 -12.227 15.867 1 91.81 207 GLU A O 1
ATOM 1608 N N . GLY A 1 208 ? 5.234 -11.961 16.391 1 92.19 208 GLY A N 1
ATOM 1609 C CA . GLY A 1 208 ? 5.426 -13.359 16.734 1 92.19 208 GLY A CA 1
ATOM 1610 C C . GLY A 1 208 ? 4.961 -14.305 15.633 1 92.19 208 GLY A C 1
ATOM 1611 O O . GLY A 1 208 ? 5.332 -14.141 14.469 1 92.19 208 GLY A O 1
ATOM 1612 N N . GLU A 1 209 ? 4.109 -15.195 15.977 1 94.56 209 GLU A N 1
ATOM 1613 C CA . GLU A 1 209 ? 3.662 -16.234 15.062 1 94.56 209 GLU A CA 1
ATOM 1614 C C . GLU A 1 209 ? 2.812 -15.664 13.938 1 94.56 209 GLU A C 1
ATOM 1616 O O . GLU A 1 209 ? 2.82 -16.188 12.82 1 94.56 209 GLU A O 1
ATOM 1621 N N . ARG A 1 210 ? 2.117 -14.633 14.242 1 95.69 210 ARG A N 1
ATOM 1622 C CA . ARG A 1 210 ? 1.267 -14.016 13.227 1 95.69 210 ARG A CA 1
ATOM 1623 C C . ARG A 1 210 ? 2.102 -13.344 12.148 1 95.69 210 ARG A C 1
ATOM 1625 O O . ARG A 1 210 ? 1.807 -13.469 10.961 1 95.69 210 ARG A O 1
ATOM 1632 N N . ALA A 1 211 ? 3.188 -12.672 12.586 1 95.12 211 ALA A N 1
ATOM 1633 C CA . ALA A 1 211 ? 4.109 -12.086 11.617 1 95.12 211 ALA A CA 1
ATOM 1634 C C . ALA A 1 211 ? 4.789 -13.164 10.781 1 95.12 211 ALA A C 1
ATOM 1636 O O . AL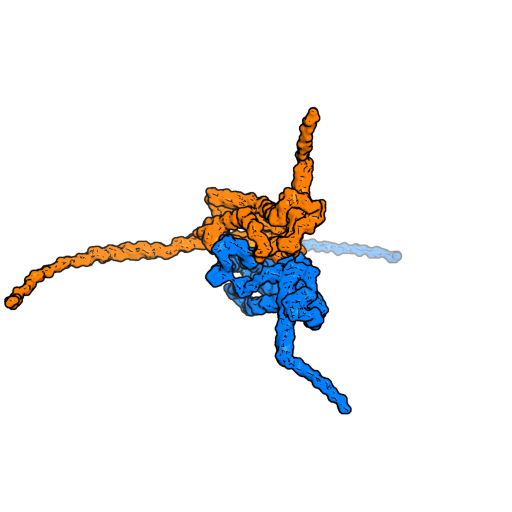A A 1 211 ? 4.969 -13 9.57 1 95.12 211 ALA A O 1
ATOM 1637 N N . ALA A 1 212 ? 5.152 -14.234 11.445 1 96.19 212 ALA A N 1
ATOM 1638 C CA . ALA A 1 212 ? 5.793 -15.344 10.742 1 96.19 212 ALA A CA 1
ATOM 1639 C C . ALA A 1 212 ? 4.844 -15.969 9.727 1 96.19 212 ALA A C 1
ATOM 1641 O O . ALA A 1 212 ? 5.246 -16.281 8.602 1 96.19 212 ALA A O 1
ATOM 1642 N N . LEU A 1 213 ? 3.586 -16.141 10.109 1 97.75 213 LEU A N 1
ATOM 1643 C CA . LEU A 1 213 ? 2.588 -16.719 9.211 1 97.75 213 LEU A CA 1
ATOM 1644 C C . LEU A 1 213 ? 2.391 -15.836 7.98 1 97.75 213 LEU A C 1
ATOM 1646 O O . LEU A 1 213 ? 2.33 -16.344 6.855 1 97.75 213 LEU A O 1
ATOM 1650 N N . LEU A 1 214 ? 2.322 -14.555 8.188 1 98.12 214 LEU A N 1
ATOM 1651 C CA . LEU A 1 214 ? 2.186 -13.594 7.102 1 98.12 214 LEU A CA 1
ATOM 1652 C C . LEU A 1 214 ? 3.369 -13.688 6.145 1 98.12 214 LEU A C 1
ATOM 1654 O O . LEU A 1 214 ? 3.184 -13.867 4.938 1 98.12 214 LEU A O 1
ATOM 1658 N N . THR A 1 215 ? 4.531 -13.602 6.711 1 97.81 215 THR A N 1
ATOM 1659 C CA . THR A 1 215 ? 5.742 -13.578 5.898 1 97.81 215 THR A CA 1
ATOM 1660 C C . THR A 1 215 ? 5.91 -14.891 5.145 1 97.81 215 THR A C 1
ATOM 1662 O O . THR A 1 215 ? 6.27 -14.898 3.963 1 97.81 215 THR A O 1
ATOM 1665 N N . ASP A 1 216 ? 5.637 -15.984 5.77 1 98.25 216 ASP A N 1
ATOM 1666 C CA . ASP A 1 216 ? 5.77 -17.297 5.141 1 98.25 216 ASP A CA 1
ATOM 1667 C C . ASP A 1 216 ? 4.75 -17.469 4.016 1 98.25 216 ASP A C 1
ATOM 1669 O O . ASP A 1 216 ? 5.066 -18.047 2.967 1 98.25 216 ASP A O 1
ATOM 1673 N N . THR A 1 217 ? 3.547 -17.047 4.266 1 98.31 217 THR A N 1
ATOM 1674 C CA . THR A 1 217 ? 2.506 -17.125 3.248 1 98.31 217 THR A CA 1
ATOM 1675 C C . THR A 1 217 ? 2.906 -16.359 1.994 1 98.31 217 THR A C 1
ATOM 1677 O O . THR A 1 217 ? 2.812 -16.875 0.881 1 98.31 217 THR A O 1
ATOM 1680 N N . ILE A 1 218 ? 3.408 -15.18 2.168 1 98.38 218 ILE A N 1
ATOM 1681 C CA . ILE A 1 218 ? 3.785 -14.336 1.037 1 98.38 218 ILE A CA 1
ATOM 1682 C C . ILE A 1 218 ? 5.027 -14.914 0.36 1 98.38 218 ILE A C 1
ATOM 1684 O O . ILE A 1 218 ? 5.141 -14.891 -0.868 1 98.38 218 ILE A O 1
ATOM 1688 N N . ALA A 1 219 ? 5.961 -15.398 1.178 1 98.62 219 ALA A N 1
ATOM 1689 C CA . ALA A 1 219 ? 7.168 -16.016 0.622 1 98.62 219 ALA A CA 1
ATOM 1690 C C . ALA A 1 219 ? 6.816 -17.203 -0.271 1 98.62 219 ALA A C 1
ATOM 1692 O O . ALA A 1 219 ? 7.371 -17.344 -1.362 1 98.62 219 ALA A O 1
ATOM 1693 N N . GLU A 1 220 ? 5.902 -18.016 0.142 1 98 220 GLU A N 1
ATOM 1694 C CA . GLU A 1 220 ? 5.496 -19.188 -0.63 1 98 220 GLU A CA 1
ATOM 1695 C C . GLU A 1 220 ? 4.84 -18.781 -1.945 1 98 220 GLU A C 1
ATOM 1697 O O . GLU A 1 220 ? 5.129 -19.359 -2.994 1 98 220 GLU A O 1
ATOM 1702 N N . GLN A 1 221 ? 3.977 -17.797 -1.872 1 98 221 GLN A N 1
ATOM 1703 C CA . GLN A 1 221 ? 3.318 -17.312 -3.078 1 98 221 GLN A CA 1
ATOM 1704 C C . GLN A 1 221 ? 4.328 -16.719 -4.055 1 98 221 GLN A C 1
ATOM 1706 O O . GLN A 1 221 ? 4.176 -16.844 -5.273 1 98 221 GLN A O 1
ATOM 1711 N N . THR A 1 222 ? 5.238 -15.992 -3.473 1 98.75 222 THR A N 1
ATOM 1712 C CA . THR A 1 222 ? 6.285 -15.398 -4.297 1 98.75 222 THR A CA 1
ATOM 1713 C C . THR A 1 222 ? 7.109 -16.469 -4.988 1 98.75 222 THR A C 1
ATOM 1715 O O . THR A 1 222 ? 7.395 -16.375 -6.184 1 98.75 222 THR A O 1
ATOM 1718 N N . ARG A 1 223 ? 7.461 -17.547 -4.273 1 98.62 223 ARG A N 1
ATOM 1719 C CA . ARG A 1 223 ? 8.211 -18.656 -4.848 1 98.62 223 ARG A CA 1
ATOM 1720 C C . ARG A 1 223 ? 7.438 -19.297 -6 1 98.62 223 ARG A C 1
ATOM 1722 O O . ARG A 1 223 ? 8.016 -19.578 -7.051 1 98.62 223 ARG A O 1
ATOM 1729 N N . VAL A 1 224 ? 6.172 -19.484 -5.836 1 98.12 224 VAL A N 1
ATOM 1730 C CA . VAL A 1 224 ? 5.324 -20.094 -6.855 1 98.12 224 VAL A CA 1
ATOM 1731 C C . VAL A 1 224 ? 5.379 -19.266 -8.141 1 98.12 224 VAL A C 1
ATOM 1733 O O . VAL A 1 224 ? 5.551 -19.812 -9.227 1 98.12 224 VAL A O 1
ATOM 1736 N N . LEU A 1 225 ? 5.242 -17.984 -7.992 1 98.62 225 LEU A N 1
ATOM 1737 C CA . LEU A 1 225 ? 5.234 -17.109 -9.164 1 98.62 225 LEU A CA 1
ATOM 1738 C C . LEU A 1 225 ? 6.59 -17.125 -9.859 1 98.62 225 LEU A C 1
ATOM 1740 O O . LEU A 1 225 ? 6.66 -17.25 -11.086 1 98.62 225 LEU A O 1
ATOM 1744 N N . LEU A 1 226 ? 7.625 -17.047 -9.078 1 98.69 226 LEU A N 1
ATOM 1745 C CA . LEU A 1 226 ? 8.961 -17.031 -9.656 1 98.69 226 LEU A CA 1
ATOM 1746 C C . LEU A 1 226 ? 9.258 -18.359 -10.367 1 98.69 226 LEU A C 1
ATOM 1748 O O . LEU A 1 226 ? 9.828 -18.359 -11.461 1 98.69 226 LEU A O 1
ATOM 1752 N N . GLU A 1 227 ? 8.875 -19.453 -9.773 1 98 227 GLU A N 1
ATOM 1753 C CA . GLU A 1 227 ? 9.055 -20.766 -10.391 1 98 227 GLU A CA 1
ATOM 1754 C C . GLU A 1 227 ? 8.25 -20.875 -11.68 1 98 227 GLU A C 1
ATOM 1756 O O . GLU A 1 227 ? 8.742 -21.422 -12.672 1 98 227 GLU A O 1
ATOM 1761 N N . GLN A 1 228 ? 7.074 -20.375 -11.633 1 97.25 228 GLN A N 1
ATOM 1762 C CA . GLN A 1 228 ? 6.238 -20.422 -12.828 1 97.25 228 GLN A CA 1
ATOM 1763 C C . GLN A 1 228 ? 6.836 -19.578 -13.953 1 97.25 228 GLN A C 1
ATOM 1765 O O . GLN A 1 228 ? 6.82 -19.984 -15.117 1 97.25 228 GLN A O 1
ATOM 1770 N N . TRP A 1 229 ? 7.305 -18.406 -13.617 1 97.62 229 TRP A N 1
ATOM 1771 C CA . TRP A 1 229 ? 7.906 -17.531 -14.633 1 97.62 229 TRP A CA 1
ATOM 1772 C C . TRP A 1 229 ? 9.156 -18.172 -15.227 1 97.62 229 TRP A C 1
ATOM 1774 O O . TRP A 1 229 ? 9.445 -18.016 -16.406 1 97.62 229 TRP A O 1
ATOM 1784 N N . HIS A 1 230 ? 9.859 -18.906 -14.398 1 97.75 230 HIS A N 1
ATOM 1785 C CA . HIS A 1 230 ? 11.016 -19.641 -14.906 1 97.75 230 HIS A CA 1
ATOM 1786 C C . HIS A 1 230 ? 10.586 -20.734 -15.875 1 97.75 230 HIS A C 1
ATOM 1788 O O . HIS A 1 230 ? 11.188 -20.891 -16.938 1 97.75 230 HIS A O 1
ATOM 1794 N N . ALA A 1 231 ? 9.586 -21.469 -15.5 1 95.62 231 ALA A N 1
ATOM 1795 C CA . ALA A 1 231 ? 9.102 -22.578 -16.328 1 95.62 231 ALA A CA 1
ATOM 1796 C C . ALA A 1 231 ? 8.609 -22.078 -17.672 1 95.62 231 ALA A C 1
ATOM 1798 O O . ALA A 1 231 ? 8.703 -22.781 -18.688 1 95.62 231 ALA A O 1
ATOM 1799 N N . GLN A 1 232 ? 8.102 -20.906 -17.719 1 92.5 232 GLN A N 1
ATOM 1800 C CA . GLN A 1 232 ? 7.539 -20.344 -18.953 1 92.5 232 GLN A CA 1
ATOM 1801 C C . GLN A 1 232 ? 8.633 -19.812 -19.859 1 92.5 232 GLN A C 1
ATOM 1803 O O . GLN A 1 232 ? 8.391 -19.547 -21.047 1 92.5 232 GLN A O 1
ATOM 1808 N N . ARG A 1 233 ? 9.766 -19.547 -19.312 1 86.94 233 ARG A N 1
ATOM 1809 C CA . ARG A 1 233 ? 10.891 -19.031 -20.094 1 86.94 233 ARG A CA 1
ATOM 1810 C C . ARG A 1 233 ? 11.188 -19.953 -21.266 1 86.94 233 ARG A C 1
ATOM 1812 O O . ARG A 1 233 ? 11.539 -19.484 -22.359 1 86.94 233 ARG A O 1
ATOM 1819 N N . ASP A 1 234 ? 11.281 -21.266 -21.078 1 67.62 234 ASP A N 1
ATOM 1820 C CA . ASP A 1 234 ? 11.688 -22.312 -22.016 1 67.62 234 ASP A CA 1
ATOM 1821 C C . ASP A 1 234 ? 10.617 -22.531 -23.078 1 67.62 234 ASP A C 1
ATOM 1823 O O . ASP A 1 234 ? 10.93 -22.922 -24.203 1 67.62 234 ASP A O 1
ATOM 1827 N N . VAL A 1 235 ? 9.414 -22.234 -22.75 1 59.44 235 VAL A N 1
ATOM 1828 C CA . VAL A 1 235 ? 8.375 -22.484 -23.75 1 59.44 235 VAL A CA 1
ATOM 1829 C C . VAL A 1 235 ? 8.406 -21.391 -24.812 1 59.44 235 VAL A C 1
ATOM 1831 O O . VAL A 1 235 ? 8.117 -21.656 -25.984 1 59.44 235 VAL A O 1
ATOM 1834 N N . SER A 1 236 ? 8.688 -20.203 -24.453 1 53.66 236 SER A N 1
ATOM 1835 C CA . SER A 1 236 ? 8.664 -19.109 -25.438 1 53.66 236 SER A CA 1
ATOM 1836 C C . SER A 1 236 ? 9.844 -19.203 -26.391 1 53.66 236 SER A C 1
ATOM 1838 O O . SER A 1 236 ? 9.836 -18.594 -27.453 1 53.66 236 SER A O 1
ATOM 1840 N N . ALA A 1 237 ? 11.023 -19.797 -26.094 1 48.91 237 ALA A N 1
ATOM 1841 C CA . ALA A 1 237 ? 12.141 -19.969 -27.016 1 48.91 237 ALA A CA 1
ATOM 1842 C C . ALA A 1 237 ? 11.805 -21 -28.094 1 48.91 237 ALA A C 1
ATOM 1844 O O . ALA A 1 237 ? 12.391 -20.984 -29.172 1 48.91 237 ALA A O 1
ATOM 1845 N N . ASP A 1 238 ? 11.102 -21.969 -27.766 1 44.41 238 ASP A N 1
ATOM 1846 C CA . ASP A 1 238 ? 10.766 -22.953 -28.797 1 44.41 238 ASP A CA 1
ATOM 1847 C C . ASP A 1 238 ? 9.719 -22.406 -29.766 1 44.41 238 ASP A C 1
ATOM 1849 O O . ASP A 1 238 ? 9.055 -23.172 -30.469 1 44.41 238 ASP A O 1
ATOM 1853 N N . GLY A 1 239 ? 9.562 -21.125 -29.906 1 40.22 239 GLY A N 1
ATOM 1854 C CA . GLY A 1 239 ? 8.695 -20.656 -30.969 1 40.22 239 GLY A CA 1
ATOM 1855 C C . GLY A 1 239 ? 9.008 -21.266 -32.312 1 40.22 239 GLY A C 1
ATOM 1856 O O . GLY A 1 239 ? 10.008 -21.969 -32.469 1 40.22 239 GLY A O 1
ATOM 1857 N N . PRO A 1 240 ? 8.086 -21.109 -33.438 1 43.34 240 PRO A N 1
ATOM 1858 C CA . PRO A 1 240 ? 8.07 -21.812 -34.719 1 43.34 240 PRO A CA 1
ATOM 1859 C C . PRO A 1 240 ? 9.398 -21.703 -35.469 1 43.34 240 PRO A C 1
ATOM 1861 O O . PRO A 1 240 ? 9.484 -22.109 -36.625 1 43.34 240 PRO A O 1
ATOM 1864 N N . GLN A 1 241 ? 10.422 -21.188 -35 1 39.94 241 GLN A N 1
ATOM 1865 C CA . GLN A 1 241 ? 11.555 -21.078 -35.906 1 39.94 241 GLN A CA 1
ATOM 1866 C C . GLN A 1 241 ? 12.047 -22.469 -36.344 1 39.94 241 GLN A C 1
ATOM 1868 O O . GLN A 1 241 ? 12.859 -22.578 -37.281 1 39.94 241 GLN A O 1
ATOM 1873 N N . ARG A 1 242 ? 11.703 -23.516 -35.625 1 38.97 242 ARG A N 1
ATOM 1874 C CA . ARG A 1 242 ? 12.164 -24.812 -36.094 1 38.97 242 ARG A CA 1
ATOM 1875 C C . ARG A 1 242 ? 11.438 -25.219 -37.375 1 38.97 242 ARG A C 1
ATOM 1877 O O . ARG A 1 242 ? 11.961 -26 -38.188 1 38.97 242 ARG A O 1
ATOM 1884 N N . SER A 1 243 ? 10.219 -24.656 -37.688 1 36.41 243 SER A N 1
ATOM 1885 C CA . SER A 1 243 ? 9.508 -25.125 -38.875 1 36.41 243 SER A CA 1
ATOM 1886 C C . SER A 1 243 ? 10.016 -24.453 -40.125 1 36.41 243 SER A C 1
ATOM 1888 O O . SER A 1 243 ? 9.75 -24.922 -41.25 1 36.41 243 SER A O 1
ATOM 1890 N N . LYS A 1 244 ? 10.633 -23.266 -39.938 1 42.34 244 LYS A N 1
ATOM 1891 C CA . LYS A 1 244 ? 10.961 -22.578 -41.188 1 42.34 244 LYS A CA 1
ATOM 1892 C C . LYS A 1 244 ? 12.273 -23.078 -41.781 1 42.34 244 LYS A C 1
ATOM 1894 O O . LYS A 1 244 ? 12.648 -22.703 -42.875 1 42.34 244 LYS A O 1
ATOM 1899 N N . ARG A 1 245 ? 13.109 -23.609 -40.938 1 38.62 245 ARG A N 1
ATOM 1900 C CA . ARG A 1 245 ? 14.398 -24.031 -41.5 1 38.62 245 ARG A CA 1
ATOM 1901 C C . ARG A 1 245 ? 14.227 -25.234 -42.406 1 38.62 245 ARG A C 1
ATOM 1903 O O . ARG A 1 245 ? 15.062 -25.484 -43.281 1 38.62 245 ARG A O 1
ATOM 1910 N N . GLY A 1 246 ? 13.062 -25.922 -42.188 1 35.28 246 GLY A N 1
ATOM 1911 C CA . GLY A 1 246 ? 12.898 -27.094 -43 1 35.28 246 GLY A CA 1
ATOM 1912 C C . GLY A 1 246 ? 12.445 -26.781 -44.438 1 35.28 246 GLY A C 1
ATOM 1913 O O . GLY A 1 246 ? 12.664 -27.578 -45.344 1 35.28 246 GLY A O 1
ATOM 1914 N N . GLN A 1 247 ? 11.609 -25.672 -44.531 1 40.28 247 GLN A N 1
ATOM 1915 C CA . GLN A 1 247 ? 10.969 -25.5 -45.844 1 40.28 247 GLN A CA 1
ATOM 1916 C C . GLN A 1 247 ? 11.898 -24.781 -46.812 1 40.28 247 GLN A C 1
ATOM 1918 O O . GLN A 1 247 ? 11.742 -24.906 -48.031 1 40.28 247 GLN A O 1
ATOM 1923 N N . GLY A 1 248 ? 12.773 -23.875 -46.312 1 40.53 248 GLY A N 1
ATOM 1924 C CA . GLY A 1 248 ? 13.562 -23.047 -47.188 1 40.53 248 GLY A CA 1
ATOM 1925 C C . GLY A 1 248 ? 14.648 -23.812 -47.938 1 40.53 248 GLY A C 1
ATOM 1926 O O . GLY A 1 248 ? 15.25 -23.312 -48.875 1 40.53 248 GLY A O 1
ATOM 1927 N N . ALA A 1 249 ? 15.133 -24.875 -47.312 1 42.44 249 ALA A N 1
ATOM 1928 C CA . ALA A 1 249 ? 16.188 -25.656 -47.938 1 42.44 249 ALA A CA 1
ATOM 1929 C C . ALA A 1 249 ? 15.672 -26.406 -49.156 1 42.44 249 ALA A C 1
ATOM 1931 O O . ALA A 1 249 ? 16.422 -26.688 -50.094 1 42.44 249 ALA A O 1
ATOM 1932 N N . ALA A 1 250 ? 14.367 -26.625 -49.156 1 40.69 250 ALA A N 1
ATOM 1933 C CA . ALA A 1 250 ? 13.805 -27.438 -50.219 1 40.69 250 ALA A CA 1
ATOM 1934 C C . ALA A 1 250 ? 13.656 -26.594 -51.5 1 40.69 250 ALA A C 1
ATOM 1936 O O . ALA A 1 250 ? 13.844 -27.109 -52.625 1 40.69 250 ALA A O 1
ATOM 1937 N N . GLU A 1 251 ? 13.406 -25.25 -51.406 1 40.97 251 GLU A N 1
ATOM 1938 C CA . GLU A 1 251 ? 13.078 -24.469 -52.562 1 40.97 251 GLU A CA 1
ATOM 1939 C C . GLU A 1 251 ? 14.336 -24.078 -53.344 1 40.97 251 GLU A C 1
ATOM 1941 O O . GLU A 1 251 ? 14.289 -23.844 -54.562 1 40.97 251 GLU A O 1
ATOM 1946 N N . LYS A 1 252 ? 15.508 -23.984 -52.719 1 41.5 252 LYS A N 1
ATOM 1947 C CA . LYS A 1 252 ? 16.703 -23.516 -53.406 1 41.5 252 LYS A CA 1
ATOM 1948 C C . LYS A 1 252 ? 17.266 -24.594 -54.344 1 41.5 252 LYS A C 1
ATOM 1950 O O . LYS A 1 252 ? 18.047 -24.297 -55.219 1 41.5 252 LYS A O 1
ATOM 1955 N N . ARG A 1 253 ? 17.062 -25.781 -53.938 1 38.69 253 ARG A N 1
ATOM 1956 C CA . ARG A 1 253 ? 17.703 -26.828 -54.719 1 38.69 253 ARG A CA 1
ATOM 1957 C C . ARG A 1 253 ? 17.094 -26.922 -56.125 1 38.69 253 ARG A C 1
ATOM 1959 O O . ARG A 1 253 ? 17.781 -27.297 -57.062 1 38.69 253 ARG A O 1
ATOM 1966 N N . SER A 1 254 ? 15.805 -26.609 -56.125 1 37.81 254 SER A N 1
ATOM 1967 C CA . SER A 1 254 ? 15.156 -26.938 -57.406 1 37.81 254 SER A CA 1
ATOM 1968 C C . SER A 1 254 ? 15.453 -25.875 -58.469 1 37.81 254 SER A C 1
ATOM 1970 O O . SER A 1 254 ? 15.055 -26.016 -59.625 1 37.81 254 SER A O 1
ATOM 1972 N N . ALA A 1 255 ? 15.797 -24.625 -57.969 1 37.5 255 ALA A N 1
ATOM 1973 C CA . ALA A 1 255 ? 15.836 -23.547 -58.938 1 37.5 255 ALA A CA 1
ATOM 1974 C C . ALA A 1 255 ? 17.125 -23.594 -59.75 1 37.5 255 ALA A C 1
ATOM 1976 O O . ALA A 1 255 ? 17.234 -22.953 -60.781 1 37.5 255 ALA A O 1
ATOM 1977 N N . LYS A 1 256 ? 18.234 -23.953 -59.219 1 36.28 256 LYS A N 1
ATOM 1978 C CA . LYS A 1 256 ? 19.5 -23.688 -59.906 1 36.28 256 LYS A CA 1
ATOM 1979 C C . LYS A 1 256 ? 19.641 -24.531 -61.156 1 36.28 256 LYS A C 1
ATOM 1981 O O . LYS A 1 256 ? 20.625 -24.422 -61.875 1 36.28 256 LYS A O 1
ATOM 1986 N N . ALA A 1 257 ? 18.781 -25.547 -61.188 1 26.27 257 ALA A N 1
ATOM 1987 C CA . ALA A 1 257 ? 19.203 -26.422 -62.281 1 26.27 257 ALA A CA 1
ATOM 1988 C C . ALA A 1 257 ? 18.906 -25.797 -63.625 1 26.27 257 ALA A C 1
ATOM 1990 O O . ALA A 1 257 ? 19.359 -26.297 -64.688 1 26.27 257 ALA A O 1
ATOM 1991 N N . LYS A 1 258 ? 17.672 -25.094 -63.594 1 28.75 258 LYS A N 1
ATOM 1992 C CA . LYS A 1 258 ? 17.234 -24.984 -65 1 28.75 258 LYS A CA 1
ATOM 1993 C C . LYS A 1 258 ? 18.094 -24 -65.75 1 28.75 258 LYS A C 1
ATOM 1995 O O . LYS A 1 258 ? 18.359 -22.891 -65.312 1 28.75 258 LYS A O 1
ATOM 2000 N N . ALA A 1 259 ? 18.656 -24.266 -67 1 28.62 259 ALA A N 1
ATOM 2001 C CA . ALA A 1 259 ? 19.625 -24.484 -68.062 1 28.62 259 ALA A CA 1
ATOM 2002 C C . ALA A 1 259 ? 19.688 -23.281 -69 1 28.62 259 ALA A C 1
ATOM 2004 O O . ALA A 1 259 ? 20.703 -23.062 -69.688 1 28.62 259 ALA A O 1
ATOM 2005 N N . SER A 1 260 ? 18.688 -22.328 -69.188 1 27.25 260 SER A N 1
ATOM 2006 C CA . SER A 1 260 ? 18.719 -22.156 -70.688 1 27.25 260 SER A CA 1
ATOM 2007 C C . SER A 1 260 ? 19.906 -21.312 -71.125 1 27.25 260 SER A C 1
ATOM 2009 O O . SER A 1 260 ? 20.297 -20.391 -70.375 1 27.25 260 SER A O 1
ATOM 2011 N N . PRO A 1 261 ? 20.75 -21.766 -72 1 32.56 261 PRO A N 1
ATOM 2012 C CA . PRO A 1 261 ? 22.016 -21.25 -72.5 1 32.56 261 PRO A CA 1
ATOM 2013 C C . PRO A 1 261 ? 21.891 -19.859 -73.125 1 32.56 261 PRO A C 1
ATOM 2015 O O . PRO A 1 261 ? 21.156 -19.672 -74.125 1 32.56 261 PRO A O 1
ATOM 2018 N N . PRO A 1 262 ? 21.641 -18.812 -72.312 1 28.78 262 PRO A N 1
ATOM 2019 C CA . PRO A 1 262 ? 21.141 -17.609 -73 1 28.78 262 PRO A CA 1
ATOM 2020 C C . PRO A 1 262 ? 22.047 -17.141 -74.125 1 28.78 262 PRO A C 1
ATOM 2022 O O . PRO A 1 262 ? 23.234 -17.469 -74.188 1 28.78 262 PRO A O 1
ATOM 2025 N N . ALA A 1 263 ? 21.391 -16.406 -75.188 1 27.88 263 ALA A N 1
ATOM 2026 C CA . ALA A 1 263 ? 21.562 -15.938 -76.5 1 27.88 263 ALA A CA 1
ATOM 2027 C C . ALA A 1 263 ? 22.625 -14.844 -76.625 1 27.88 263 ALA A C 1
ATOM 2029 O O . ALA A 1 263 ? 22.703 -13.977 -75.75 1 27.88 263 ALA A O 1
ATOM 2030 N N . VAL A 1 264 ? 23.641 -15.094 -77.312 1 27.48 264 VAL A N 1
ATOM 2031 C CA . VAL A 1 264 ? 24.875 -14.398 -77.688 1 27.48 264 VAL A CA 1
ATOM 2032 C C . VAL A 1 264 ? 24.531 -13.047 -78.312 1 27.48 264 VAL A C 1
ATOM 2034 O O . VAL A 1 264 ? 23.969 -12.992 -79.438 1 27.48 264 VAL A O 1
ATOM 2037 N N . LYS A 1 265 ? 23.797 -12.141 -77.625 1 25.11 265 LYS A N 1
ATOM 2038 C CA . LYS A 1 265 ? 23.312 -11.008 -78.375 1 25.11 265 LYS A CA 1
ATOM 2039 C C . LYS A 1 265 ? 24.484 -10.195 -78.938 1 25.11 265 LYS A C 1
ATOM 2041 O O . LYS A 1 265 ? 25.516 -10.031 -78.25 1 25.11 265 LYS A O 1
ATOM 2046 N N . GLY A 1 266 ? 24.391 -9.836 -80.312 1 23.2 266 GLY A N 1
ATOM 2047 C CA . GLY A 1 266 ? 25.156 -9.281 -81.375 1 23.2 266 GLY A CA 1
ATOM 2048 C C . GLY A 1 266 ? 25.547 -7.832 -81.188 1 23.2 266 GLY A C 1
ATOM 2049 O O . GLY A 1 266 ? 24.953 -7.133 -80.375 1 23.2 266 GLY A O 1
ATOM 2050 N N . ALA A 1 267 ? 26.734 -7.402 -81.5 1 26.94 267 ALA A N 1
ATOM 2051 C CA . ALA A 1 267 ? 27.734 -6.34 -81.438 1 26.94 267 ALA A CA 1
ATOM 2052 C C . ALA A 1 267 ? 27.25 -5.086 -82.188 1 26.94 267 ALA A C 1
ATOM 2054 O O . ALA A 1 267 ? 27.172 -5.055 -83.438 1 26.94 267 ALA A O 1
ATOM 2055 N N . GLY A 1 268 ? 25.938 -4.602 -81.938 1 22.55 268 GLY A N 1
ATOM 2056 C CA . GLY A 1 268 ? 25.719 -3.6 -83 1 22.55 268 GLY A CA 1
ATOM 2057 C C . GLY A 1 268 ? 26.672 -2.426 -82.875 1 22.55 268 GLY A C 1
ATOM 2058 O O . GLY A 1 268 ? 27.172 -2.104 -81.812 1 22.55 268 GLY A O 1
ATOM 2059 N N . ARG A 1 269 ? 27.156 -1.935 -84.062 1 24.73 269 ARG A N 1
ATOM 2060 C CA . ARG A 1 269 ? 28.125 -1.08 -84.75 1 24.73 269 ARG A CA 1
ATOM 2061 C C . ARG A 1 269 ? 27.766 0.393 -84.562 1 24.73 269 ARG A C 1
ATOM 2063 O O . ARG A 1 269 ? 26.859 0.892 -85.25 1 24.73 269 ARG A O 1
ATOM 2070 N N . ARG A 1 270 ? 27.531 0.818 -83.25 1 24.22 270 ARG A N 1
ATOM 2071 C CA . ARG A 1 270 ? 27.078 2.203 -83.312 1 24.22 270 ARG A CA 1
ATOM 2072 C C . ARG A 1 270 ? 28.109 3.094 -84 1 24.22 270 ARG A C 1
ATOM 2074 O O . ARG A 1 270 ? 29.312 2.939 -83.75 1 24.22 270 ARG A O 1
ATOM 2081 N N . ASN A 1 271 ? 27.547 3.902 -84.938 1 22.78 271 ASN A N 1
ATOM 2082 C CA . ASN A 1 271 ? 27.953 4.852 -85.938 1 22.78 271 ASN A CA 1
ATOM 2083 C C . ASN A 1 271 ? 28.531 6.125 -85.375 1 22.78 271 ASN A C 1
ATOM 2085 O O . ASN A 1 271 ? 28.047 6.605 -84.312 1 22.78 271 ASN A O 1
ATOM 2089 N N . LYS A 1 272 ? 29.562 6.555 -85.812 1 24.91 272 LYS A N 1
ATOM 2090 C CA . LYS A 1 272 ? 30.625 7.555 -85.688 1 24.91 272 LYS A CA 1
ATOM 2091 C C . LYS A 1 272 ? 30.078 8.961 -85.938 1 24.91 272 LYS A C 1
ATOM 2093 O O . LYS A 1 272 ? 30.844 9.93 -86 1 24.91 272 LYS A O 1
ATOM 2098 N N . PRO A 1 273 ? 28.797 9.32 -85.375 1 23.58 273 PRO A N 1
ATOM 2099 C CA . PRO A 1 273 ? 28.641 10.578 -86.062 1 23.58 273 PRO A CA 1
ATOM 2100 C C . PRO A 1 273 ? 29.734 11.594 -85.75 1 23.58 273 PRO A C 1
ATOM 2102 O O . PRO A 1 273 ? 30.359 11.508 -84.688 1 23.58 273 PRO A O 1
ATOM 2105 N N . ALA A 1 274 ? 29.734 12.789 -86.625 1 22.83 274 ALA A N 1
ATOM 2106 C CA . ALA A 1 274 ? 30.578 13.828 -87.188 1 22.83 274 ALA A CA 1
ATOM 2107 C C . ALA A 1 274 ? 30.859 14.93 -86.188 1 22.83 274 ALA A C 1
ATOM 2109 O O . ALA A 1 274 ? 30.062 15.188 -85.25 1 22.83 274 ALA A O 1
ATOM 2110 N N . ALA A 1 275 ? 31.844 15.688 -86.375 1 24.7 275 ALA A N 1
ATOM 2111 C CA . ALA A 1 275 ? 32.875 16.672 -86 1 24.7 275 ALA A CA 1
ATOM 2112 C C . ALA A 1 275 ? 32.25 18.062 -85.875 1 24.7 275 ALA A C 1
ATOM 2114 O O . ALA A 1 275 ? 32.844 18.953 -85.25 1 24.7 275 ALA A O 1
ATOM 2115 N N . ARG A 1 276 ? 30.906 18.516 -86.188 1 24.97 276 ARG A N 1
ATOM 2116 C CA . ARG A 1 276 ? 31.078 19.953 -86.375 1 24.97 276 ARG A CA 1
ATOM 2117 C C . ARG A 1 276 ? 31.25 20.641 -85 1 24.97 276 ARG A C 1
ATOM 2119 O O . ARG A 1 276 ? 30.625 20.25 -84 1 24.97 276 ARG A O 1
ATOM 2126 N N . MET B 1 1 ? -59.25 36.406 9.766 1 30.05 1 MET B N 1
ATOM 2127 C CA . MET B 1 1 ? -58.844 35.906 8.445 1 30.05 1 MET B CA 1
ATOM 2128 C C . MET B 1 1 ? -57.375 35.531 8.406 1 30.05 1 MET B C 1
ATOM 2130 O O . MET B 1 1 ? -56.531 36.406 8.234 1 30.05 1 MET B O 1
ATOM 2134 N N . ASN B 1 2 ? -56.875 34.594 9.234 1 33.66 2 ASN B N 1
ATOM 2135 C CA . ASN B 1 2 ? -55.531 34.094 9.5 1 33.66 2 ASN B CA 1
ATOM 2136 C C . ASN B 1 2 ? -54.938 33.406 8.281 1 33.66 2 ASN B C 1
ATOM 2138 O O . ASN B 1 2 ? -55.438 32.344 7.844 1 33.66 2 ASN B O 1
ATOM 2142 N N . GLU B 1 3 ? -54.438 34.062 7.277 1 34.25 3 GLU B N 1
ATOM 2143 C CA . GLU B 1 3 ? -53.875 33.5 6.062 1 34.25 3 GLU B CA 1
ATOM 2144 C C . GLU B 1 3 ? -52.812 32.469 6.391 1 34.25 3 GLU B C 1
ATOM 2146 O O . GLU B 1 3 ? -51.875 32.719 7.156 1 34.25 3 GLU B O 1
ATOM 2151 N N . ALA B 1 4 ? -53.156 31.203 6.191 1 38.38 4 ALA B N 1
ATOM 2152 C CA . ALA B 1 4 ? -52.281 30.031 6.227 1 38.38 4 ALA B CA 1
ATOM 2153 C C . ALA B 1 4 ? -50.969 30.281 5.492 1 38.38 4 ALA B C 1
ATOM 2155 O O . ALA B 1 4 ? -50.969 30.688 4.324 1 38.38 4 ALA B O 1
ATOM 2156 N N . LYS B 1 5 ? -50 30.75 6.23 1 38.47 5 LYS B N 1
ATOM 2157 C CA . LYS B 1 5 ? -48.625 30.859 5.758 1 38.47 5 LYS B CA 1
ATOM 2158 C C . LYS B 1 5 ? -48.281 29.75 4.762 1 38.47 5 LYS B C 1
ATOM 2160 O O . LYS B 1 5 ? -48.406 28.562 5.086 1 38.47 5 LYS B O 1
ATOM 2165 N N . LYS B 1 6 ? -48.562 29.922 3.549 1 38.09 6 LYS B N 1
ATOM 2166 C CA . LYS B 1 6 ? -48.188 29.016 2.477 1 38.09 6 LYS B CA 1
ATOM 2167 C C . LYS B 1 6 ? -46.812 28.406 2.742 1 38.09 6 LYS B C 1
ATOM 2169 O O . LYS B 1 6 ? -45.812 29.125 2.857 1 38.09 6 LYS B O 1
ATOM 2174 N N . LEU B 1 7 ? -46.719 27.344 3.389 1 38.09 7 LEU B N 1
ATOM 2175 C CA . LEU B 1 7 ? -45.5 26.531 3.398 1 38.09 7 LEU B CA 1
ATOM 2176 C C . LEU B 1 7 ? -44.875 26.484 2.012 1 38.09 7 LEU B C 1
ATOM 2178 O O . LEU B 1 7 ? -45.531 26.141 1.033 1 38.09 7 LEU B O 1
ATOM 2182 N N . ARG B 1 8 ? -44.094 27.469 1.609 1 36.81 8 ARG B N 1
ATOM 2183 C CA . ARG B 1 8 ? -43.344 27.422 0.359 1 36.81 8 ARG B CA 1
ATOM 2184 C C . ARG B 1 8 ? -42.969 26 0.012 1 36.81 8 ARG B C 1
ATOM 2186 O O . ARG B 1 8 ? -42.219 25.344 0.769 1 36.81 8 ARG B O 1
ATOM 2193 N N . ARG B 1 9 ? -43.656 25.359 -0.718 1 39.16 9 ARG B N 1
ATOM 2194 C CA . ARG B 1 9 ? -43.281 24.109 -1.387 1 39.16 9 ARG B CA 1
ATOM 2195 C C . ARG B 1 9 ? -41.812 24.141 -1.85 1 39.16 9 ARG B C 1
ATOM 2197 O O . ARG B 1 9 ? -41.438 24.984 -2.666 1 39.16 9 ARG B O 1
ATOM 2204 N N . THR B 1 10 ? -40.844 23.922 -0.947 1 42.41 10 THR B N 1
ATOM 2205 C CA . THR B 1 10 ? -39.469 23.781 -1.413 1 42.41 10 THR B CA 1
ATOM 2206 C C . THR B 1 10 ? -39.406 23 -2.725 1 42.41 10 THR B C 1
ATOM 2208 O O . THR B 1 10 ? -39.75 21.812 -2.766 1 42.41 10 THR B O 1
ATOM 2211 N N . SER B 1 11 ? -39.5 23.516 -3.811 1 47.12 11 SER B N 1
ATOM 2212 C CA . SER B 1 11 ? -39.531 22.984 -5.164 1 47.12 11 SER B CA 1
ATOM 2213 C C . SER B 1 11 ? -38.312 22.094 -5.418 1 47.12 11 SER B C 1
ATOM 2215 O O . SER B 1 11 ? -37.312 22.188 -4.715 1 47.12 11 SER B O 1
ATOM 2217 N N . ALA B 1 12 ? -38.625 21.109 -6.41 1 49.34 12 ALA B N 1
ATOM 2218 C CA . ALA B 1 12 ? -37.594 20.219 -6.949 1 49.34 12 ALA B CA 1
ATOM 2219 C C . ALA B 1 12 ? -36.281 20.938 -7.133 1 49.34 12 ALA B C 1
ATOM 2221 O O . ALA B 1 12 ? -35.219 20.344 -6.965 1 49.34 12 ALA B O 1
ATOM 2222 N N . GLY B 1 13 ? -36.281 22.109 -7.492 1 46.56 13 GLY B N 1
ATOM 2223 C CA . GLY B 1 13 ? -35.094 22.938 -7.629 1 46.56 13 GLY B CA 1
ATOM 2224 C C . GLY B 1 13 ? -34.406 23.203 -6.312 1 46.56 13 GLY B C 1
ATOM 2225 O O . GLY B 1 13 ? -33.156 23.359 -6.277 1 46.56 13 GLY B O 1
ATOM 2226 N N . GLY B 1 14 ? -35.125 23.391 -5.344 1 47.97 14 GLY B N 1
ATOM 2227 C CA . GLY B 1 14 ? -34.594 23.625 -4.012 1 47.97 14 GLY B CA 1
ATOM 2228 C C . GLY B 1 14 ? -33.844 22.422 -3.461 1 47.97 14 GLY B C 1
ATOM 2229 O O . GLY B 1 14 ? -32.75 22.562 -2.898 1 47.97 14 GLY B O 1
ATOM 2230 N N . TYR B 1 15 ? -34.469 21.25 -3.684 1 51.72 15 TYR B N 1
ATOM 2231 C CA . TYR B 1 15 ? -33.812 20.016 -3.242 1 51.72 15 TYR B CA 1
ATOM 2232 C C . TYR B 1 15 ? -32.5 19.797 -3.979 1 51.72 15 TYR B C 1
ATOM 2234 O O . TYR B 1 15 ? -31.484 19.422 -3.367 1 51.72 15 TYR B O 1
ATOM 2242 N N . ALA B 1 16 ? -32.656 20.031 -5.25 1 58.28 16 ALA B N 1
ATOM 2243 C CA . ALA B 1 16 ? -31.453 19.891 -6.062 1 58.28 16 ALA B CA 1
ATOM 2244 C C . ALA B 1 16 ? -30.359 20.844 -5.609 1 58.28 16 ALA B C 1
ATOM 2246 O O . ALA B 1 16 ? -29.188 20.484 -5.551 1 58.28 16 ALA B O 1
ATOM 2247 N N . ARG B 1 17 ? -30.812 22.016 -5.336 1 64.38 17 ARG B N 1
ATOM 2248 C CA . ARG B 1 17 ? -29.859 23.016 -4.867 1 64.38 17 ARG B CA 1
ATOM 2249 C C . ARG B 1 17 ? -29.281 22.625 -3.502 1 64.38 17 ARG B C 1
ATOM 2251 O O . ARG B 1 17 ? -28.109 22.844 -3.23 1 64.38 17 ARG B O 1
ATOM 2258 N N . GLY B 1 18 ? -30.156 22.047 -2.744 1 73.31 18 GLY B N 1
ATOM 2259 C CA . GLY B 1 18 ? -29.734 21.562 -1.438 1 73.31 18 GLY B CA 1
ATOM 2260 C C . GLY B 1 18 ? -28.734 20.438 -1.515 1 73.31 18 GLY B C 1
ATOM 2261 O O . GLY B 1 18 ? -27.734 20.453 -0.793 1 73.31 18 GLY B O 1
ATOM 2262 N N . ASP B 1 19 ? -29 19.641 -2.455 1 83.81 19 ASP B N 1
ATOM 2263 C CA . ASP B 1 19 ? -28.094 18.5 -2.646 1 83.81 19 ASP B CA 1
ATOM 2264 C C . ASP B 1 19 ? -26.734 18.953 -3.172 1 83.81 19 ASP B C 1
ATOM 2266 O O . ASP B 1 19 ? -25.703 18.422 -2.775 1 83.81 19 ASP B O 1
ATOM 2270 N N . GLU B 1 20 ? -26.766 19.922 -3.938 1 90.44 20 GLU B N 1
ATOM 2271 C CA . GLU B 1 20 ? -25.531 20.453 -4.473 1 90.44 20 GLU B CA 1
ATOM 2272 C C . GLU B 1 20 ? -24.703 21.125 -3.379 1 90.44 20 GLU B C 1
ATOM 2274 O O . GLU B 1 20 ? -23.484 20.984 -3.332 1 90.44 20 GLU B O 1
ATOM 2279 N N . THR B 1 21 ? -25.406 21.891 -2.568 1 93.31 21 THR B N 1
ATOM 2280 C CA . THR B 1 21 ? -24.719 22.547 -1.457 1 93.31 21 THR B CA 1
ATOM 2281 C C . THR B 1 21 ? -24.125 21.516 -0.501 1 93.31 21 THR B C 1
ATOM 2283 O O . THR B 1 21 ? -22.984 21.656 -0.066 1 93.31 21 THR B O 1
ATOM 2286 N N . ARG B 1 22 ? -24.875 20.547 -0.187 1 95.56 22 ARG B N 1
ATOM 2287 C CA . ARG B 1 22 ? -24.406 19.453 0.676 1 95.56 22 ARG B CA 1
ATOM 2288 C C . ARG B 1 22 ? -23.156 18.812 0.113 1 95.56 22 ARG B C 1
ATOM 2290 O O . ARG B 1 22 ? -22.188 18.594 0.843 1 95.56 22 ARG B O 1
ATOM 2297 N N . GLN B 1 23 ? -23.156 18.609 -1.155 1 95.31 23 GLN B N 1
ATOM 2298 C CA . GLN B 1 23 ? -22.031 17.969 -1.812 1 95.31 23 GLN B CA 1
ATOM 2299 C C . GLN B 1 23 ? -20.797 18.875 -1.806 1 95.31 23 GLN B C 1
ATOM 2301 O O . GLN B 1 23 ? -19.672 18.406 -1.621 1 95.31 23 GLN B O 1
ATOM 2306 N N . ARG B 1 24 ? -20.984 20.047 -1.981 1 95.94 24 ARG B N 1
ATOM 2307 C CA . ARG B 1 24 ? -19.875 21 -1.942 1 95.94 24 ARG B CA 1
ATOM 2308 C C . ARG B 1 24 ? -19.219 21.016 -0.568 1 95.94 24 ARG B C 1
ATOM 2310 O O . ARG B 1 24 ? -18 21.125 -0.463 1 95.94 24 ARG B O 1
ATOM 2317 N N . ILE B 1 25 ? -20.016 20.953 0.403 1 97.19 25 ILE B N 1
ATOM 2318 C CA . ILE B 1 25 ? -19.5 20.953 1.765 1 97.19 25 ILE B CA 1
ATOM 2319 C C . ILE B 1 25 ? -18.688 19.672 2.002 1 97.19 25 ILE B C 1
ATOM 2321 O O . ILE B 1 25 ? -17.594 19.719 2.572 1 97.19 25 ILE B O 1
ATOM 2325 N N . ILE B 1 26 ? -19.203 18.594 1.517 1 96.75 26 ILE B N 1
ATOM 2326 C CA . ILE B 1 26 ? -18.516 17.312 1.688 1 96.75 26 ILE B CA 1
ATOM 2327 C C . ILE B 1 26 ? -17.172 17.344 0.966 1 96.75 26 ILE B C 1
ATOM 2329 O O . ILE B 1 26 ? -16.156 16.922 1.521 1 96.75 26 ILE B O 1
ATOM 2333 N N . GLU B 1 27 ? -17.156 17.875 -0.191 1 95.56 27 GLU B N 1
ATOM 2334 C CA . GLU B 1 27 ? -15.922 17.938 -0.972 1 95.56 27 GLU B CA 1
ATOM 2335 C C . GLU B 1 27 ? -14.891 18.844 -0.294 1 95.56 27 GLU B C 1
ATOM 2337 O O . GLU B 1 27 ? -13.711 18.484 -0.201 1 95.56 27 GLU B O 1
ATOM 2342 N N . ALA B 1 28 ? -15.336 19.922 0.17 1 97 28 ALA B N 1
ATOM 2343 C CA . ALA B 1 28 ? -14.453 20.828 0.907 1 97 28 ALA B CA 1
ATOM 2344 C C . ALA B 1 28 ? -13.93 20.172 2.176 1 97 28 ALA B C 1
ATOM 2346 O O . ALA B 1 28 ? -12.75 20.328 2.521 1 97 28 ALA B O 1
ATOM 2347 N N . ALA B 1 29 ? -14.789 19.484 2.84 1 97.44 29 ALA B N 1
ATOM 2348 C CA . ALA B 1 29 ? -14.43 18.828 4.094 1 97.44 29 ALA B CA 1
ATOM 2349 C C . ALA B 1 29 ? -13.383 17.734 3.857 1 97.44 29 ALA B C 1
ATOM 2351 O O . ALA B 1 29 ? -12.422 17.625 4.621 1 97.44 29 ALA B O 1
ATOM 2352 N N . ILE B 1 30 ? -13.523 16.969 2.795 1 95.31 30 ILE B N 1
ATOM 2353 C CA . ILE B 1 30 ? -12.562 15.914 2.471 1 95.31 30 ILE B CA 1
ATOM 2354 C C . ILE B 1 30 ? -11.18 16.531 2.236 1 95.31 30 ILE B C 1
ATOM 2356 O O . ILE B 1 30 ? -10.172 16.016 2.717 1 95.31 30 ILE B O 1
ATOM 2360 N N . GLU B 1 31 ? -11.164 17.594 1.6 1 94.94 31 GLU B N 1
ATOM 2361 C CA . GLU B 1 31 ? -9.906 18.297 1.33 1 94.94 31 GLU B CA 1
ATOM 2362 C C . GLU B 1 31 ? -9.258 18.781 2.623 1 94.94 31 GLU B C 1
ATOM 2364 O O . GLU B 1 31 ? -8.07 18.547 2.85 1 94.94 31 GLU B O 1
ATOM 2369 N N . LEU B 1 32 ? -10.031 19.359 3.467 1 95.62 32 LEU B N 1
ATOM 2370 C CA . LEU B 1 32 ? -9.477 19.969 4.672 1 95.62 32 LEU B CA 1
ATOM 2371 C C . LEU B 1 32 ? -9.133 18.891 5.707 1 95.62 32 LEU B C 1
ATOM 2373 O O . LEU B 1 32 ? -8.102 18.984 6.375 1 95.62 32 LEU B O 1
ATOM 2377 N N . PHE B 1 33 ? -9.992 17.891 5.848 1 94.81 33 PHE B N 1
ATOM 2378 C CA . PHE B 1 33 ? -9.68 16.797 6.746 1 94.81 33 PHE B CA 1
ATOM 2379 C C . PHE B 1 33 ? -8.453 16.031 6.266 1 94.81 33 PHE B C 1
ATOM 2381 O O . PHE B 1 33 ? -7.672 15.523 7.074 1 94.81 33 PHE B O 1
ATOM 2388 N N . GLY B 1 34 ? -8.32 15.969 4.965 1 92 34 GLY B N 1
ATOM 2389 C CA . GLY B 1 34 ? -7.129 15.352 4.402 1 92 34 GLY B CA 1
ATOM 2390 C C . GLY B 1 34 ? -5.863 16.141 4.676 1 92 34 GLY B C 1
ATOM 2391 O O . GLY B 1 34 ? -4.82 15.562 4.988 1 92 34 GLY B O 1
ATOM 2392 N N . GLU B 1 35 ? -6.02 17.391 4.613 1 89.44 35 GLU B N 1
ATOM 2393 C CA . GLU B 1 35 ? -4.867 18.266 4.754 1 89.44 35 GLU B CA 1
ATOM 2394 C C . GLU B 1 35 ? -4.461 18.422 6.219 1 89.44 35 GLU B C 1
ATOM 2396 O O . GLU B 1 35 ? -3.285 18.297 6.559 1 89.44 35 GLU B O 1
ATOM 2401 N N . ARG B 1 36 ? -5.496 18.562 7.102 1 90.75 36 ARG B N 1
ATOM 2402 C CA . ARG B 1 36 ? -5.184 19 8.461 1 90.75 36 ARG B CA 1
ATOM 2403 C C . ARG B 1 36 ? -5.547 17.922 9.477 1 90.75 36 ARG B C 1
ATOM 2405 O O . ARG B 1 36 ? -5.156 18.016 10.641 1 90.75 36 ARG B O 1
ATOM 2412 N N . GLY B 1 37 ? -6.215 16.953 9.008 1 91.81 37 GLY B N 1
ATOM 2413 C CA . GLY B 1 37 ? -6.758 15.992 9.961 1 91.81 37 GLY B CA 1
ATOM 2414 C C . GLY B 1 37 ? -8.047 16.469 10.609 1 91.81 37 GLY B C 1
ATOM 2415 O O . GLY B 1 37 ? -8.43 17.625 10.469 1 91.81 37 GLY B O 1
ATOM 2416 N N . PHE B 1 38 ? -8.758 15.57 11.273 1 94.06 38 PHE B N 1
ATOM 2417 C CA . PHE B 1 38 ? -10.023 15.867 11.938 1 94.06 38 PHE B CA 1
ATOM 2418 C C . PHE B 1 38 ? -9.836 16.922 13.023 1 94.06 38 PHE B C 1
ATOM 2420 O O . PHE B 1 38 ? -10.602 17.875 13.102 1 94.06 38 PHE B O 1
ATOM 2427 N N . ALA B 1 39 ? -8.867 16.734 13.859 1 91.5 39 ALA B N 1
ATOM 2428 C CA . ALA B 1 39 ? -8.617 17.656 14.977 1 91.5 39 ALA B CA 1
ATOM 2429 C C . ALA B 1 39 ? -8.227 19.031 14.469 1 91.5 39 ALA B C 1
ATOM 2431 O O . ALA B 1 39 ? -8.625 20.047 15.039 1 91.5 39 ALA B O 1
ATOM 2432 N N . GLY B 1 40 ? -7.535 19.109 13.391 1 92 40 GLY B N 1
ATOM 2433 C CA . GLY B 1 40 ? -6.953 20.359 12.922 1 92 40 GLY B CA 1
ATOM 2434 C C . GLY B 1 40 ? -7.91 21.172 12.078 1 92 40 GLY B C 1
ATOM 2435 O O . GLY B 1 40 ? -7.746 22.391 11.961 1 92 40 GLY B O 1
ATOM 2436 N N . ALA B 1 41 ? -8.836 20.516 11.492 1 94.69 41 ALA B N 1
ATOM 2437 C CA . ALA B 1 41 ? -9.797 21.219 10.656 1 94.69 41 ALA B CA 1
ATOM 2438 C C . ALA B 1 41 ? -10.961 21.75 11.484 1 94.69 41 ALA B C 1
ATOM 2440 O O . ALA B 1 41 ? -11.32 21.172 12.508 1 94.69 41 ALA B O 1
ATOM 2441 N N . SER B 1 42 ? -11.555 22.891 10.977 1 96.38 42 SER B N 1
ATOM 2442 C CA . SER B 1 42 ? -12.711 23.438 11.68 1 96.38 42 SER B CA 1
ATOM 2443 C C . SER B 1 42 ? -13.914 23.562 10.742 1 96.38 42 SER B C 1
ATOM 2445 O O . SER B 1 42 ? -13.75 23.672 9.531 1 96.38 42 SER B O 1
ATOM 2447 N N . THR B 1 43 ? -15.055 23.594 11.383 1 96.88 43 THR B N 1
ATOM 2448 C CA . THR B 1 43 ? -16.281 23.734 10.609 1 96.88 43 THR B CA 1
ATOM 2449 C C . THR B 1 43 ? -16.344 25.094 9.938 1 96.88 43 THR B C 1
ATOM 2451 O O . THR B 1 43 ? -16.891 25.234 8.836 1 96.88 43 THR B O 1
ATOM 2454 N N . ARG B 1 44 ? -15.797 26.078 10.531 1 96.69 44 ARG B N 1
ATOM 2455 C CA . ARG B 1 44 ? -15.742 27.406 9.945 1 96.69 44 ARG B CA 1
ATOM 2456 C C . ARG B 1 44 ? -14.93 27.406 8.664 1 96.69 44 ARG B C 1
ATOM 2458 O O . ARG B 1 44 ? -15.352 27.969 7.652 1 96.69 44 ARG B O 1
ATOM 2465 N N . GLU B 1 45 ? -13.828 26.812 8.695 1 96.88 45 GLU B N 1
ATOM 2466 C CA . GLU B 1 45 ? -12.953 26.734 7.531 1 96.88 45 GLU B CA 1
ATOM 2467 C C . GLU B 1 45 ? -13.602 25.922 6.41 1 96.88 45 GLU B C 1
ATOM 2469 O O . GLU B 1 45 ? -13.477 26.281 5.234 1 96.88 45 GLU B O 1
ATOM 2474 N N . ILE B 1 46 ? -14.25 24.812 6.73 1 98 46 ILE B N 1
ATOM 2475 C CA . ILE B 1 46 ? -14.922 23.969 5.754 1 98 46 ILE B CA 1
ATOM 2476 C C . ILE B 1 46 ? -16.031 24.766 5.07 1 98 46 ILE B C 1
ATOM 2478 O O . ILE B 1 46 ? -16.172 24.734 3.846 1 98 46 ILE B O 1
ATOM 2482 N N . ALA B 1 47 ? -16.812 25.469 5.895 1 97.75 47 ALA B N 1
ATOM 2483 C CA . ALA B 1 47 ? -17.875 26.297 5.352 1 97.75 47 ALA B CA 1
ATOM 2484 C C . ALA B 1 47 ? -17.328 27.344 4.387 1 97.75 47 ALA B C 1
ATOM 2486 O O . ALA B 1 47 ? -17.844 27.516 3.285 1 97.75 47 ALA B O 1
ATOM 2487 N N . ALA B 1 48 ? -16.312 28 4.816 1 97.75 48 ALA B N 1
ATOM 2488 C CA . ALA B 1 48 ? -15.688 29.031 3.996 1 97.75 48 ALA B CA 1
ATOM 2489 C C . ALA B 1 48 ? -15.211 28.469 2.666 1 97.75 48 ALA B C 1
ATOM 2491 O O . ALA B 1 48 ? -15.461 29.047 1.606 1 97.75 48 ALA B O 1
ATOM 2492 N N . MET B 1 49 ? -14.586 27.375 2.686 1 96.62 49 MET B N 1
ATOM 2493 C CA . MET B 1 49 ? -14.07 26.75 1.476 1 96.62 49 MET B CA 1
ATOM 2494 C C . MET B 1 49 ? -15.203 26.297 0.562 1 96.62 49 MET B C 1
ATOM 2496 O O . MET B 1 49 ? -15.078 26.344 -0.663 1 96.62 49 MET B O 1
ATOM 2500 N N . ALA B 1 50 ? -16.266 25.875 1.16 1 97.25 50 ALA B N 1
ATOM 2501 C CA . ALA B 1 50 ? -17.422 25.406 0.402 1 97.25 50 ALA B CA 1
ATOM 2502 C C . ALA B 1 50 ? -18.25 26.578 -0.134 1 97.25 50 ALA B C 1
ATOM 2504 O O . ALA B 1 50 ? -19.188 26.375 -0.904 1 97.25 50 ALA B O 1
ATOM 2505 N N . GLY B 1 51 ? -17.938 27.75 0.342 1 97.12 51 GLY B N 1
ATOM 2506 C CA . GLY B 1 51 ? -18.672 28.922 -0.105 1 97.12 51 GLY B CA 1
ATOM 2507 C C . GLY B 1 51 ? -20.031 29.062 0.539 1 97.12 51 GLY B C 1
ATOM 2508 O O . GLY B 1 51 ? -20.984 29.5 -0.105 1 97.12 51 GLY B O 1
ATOM 2509 N N . VAL B 1 52 ? -20.141 28.625 1.754 1 95.81 52 VAL B N 1
ATOM 2510 C CA . VAL B 1 52 ? -21.406 28.75 2.482 1 95.81 52 VAL B CA 1
ATOM 2511 C C . VAL B 1 52 ? -21.141 29.391 3.846 1 95.81 52 VAL B C 1
ATOM 2513 O O . VAL B 1 52 ? -20 29.531 4.273 1 95.81 52 VAL B O 1
ATOM 2516 N N . ASN B 1 53 ? -22.203 29.781 4.465 1 93.56 53 ASN B N 1
ATOM 2517 C CA . ASN B 1 53 ? -22.062 30.312 5.816 1 93.56 53 ASN B CA 1
ATOM 2518 C C . ASN B 1 53 ? -22.125 29.203 6.859 1 93.56 53 ASN B C 1
ATOM 2520 O O . ASN B 1 53 ? -22.594 28.094 6.574 1 93.56 53 ASN B O 1
ATOM 2524 N N . ALA B 1 54 ? -21.672 29.453 8.031 1 92.12 54 ALA B N 1
ATOM 2525 C CA . ALA B 1 54 ? -21.547 28.469 9.109 1 92.12 54 ALA B CA 1
ATOM 2526 C C . ALA B 1 54 ? -22.906 27.875 9.469 1 92.12 54 ALA B C 1
ATOM 2528 O O . ALA B 1 54 ? -23.031 26.672 9.68 1 92.12 54 ALA B O 1
ATOM 2529 N N . PRO B 1 55 ? -23.953 28.656 9.516 1 92.69 55 PRO B N 1
ATOM 2530 C CA . PRO B 1 55 ? -25.266 28.078 9.852 1 92.69 55 PRO B CA 1
ATOM 2531 C C . PRO B 1 55 ? -25.75 27.062 8.828 1 92.69 55 PRO B C 1
ATOM 2533 O O . PRO B 1 55 ? -26.422 26.094 9.188 1 92.69 55 PRO B O 1
ATOM 2536 N N . ALA B 1 56 ? -25.422 27.281 7.668 1 92.06 56 ALA B N 1
ATOM 2537 C CA . ALA B 1 56 ? -25.797 26.328 6.625 1 92.06 56 ALA B CA 1
ATOM 2538 C C . ALA B 1 56 ? -25.172 24.953 6.871 1 92.06 56 ALA B C 1
ATOM 2540 O O . ALA B 1 56 ? -25.812 23.922 6.711 1 92.06 56 ALA B O 1
ATOM 2541 N N . LEU B 1 57 ? -23.828 24.922 7.195 1 94.69 57 LEU B N 1
ATOM 2542 C CA . LEU B 1 57 ? -23.156 23.672 7.492 1 94.69 57 LEU B CA 1
ATOM 2543 C C . LEU B 1 57 ? -23.812 22.953 8.672 1 94.69 57 LEU B C 1
ATOM 2545 O O . LEU B 1 57 ? -24 21.734 8.641 1 94.69 57 LEU B O 1
ATOM 2549 N N . GLN B 1 58 ? -24.188 23.75 9.664 1 94 58 GLN B N 1
ATOM 2550 C CA . GLN B 1 58 ? -24.859 23.188 10.836 1 94 58 GLN B CA 1
ATOM 2551 C C . GLN B 1 58 ? -26.203 22.578 10.477 1 94 58 GLN B C 1
ATOM 2553 O O . GLN B 1 58 ? -26.609 21.562 11.039 1 94 58 GLN B O 1
ATOM 2558 N N . TYR B 1 59 ? -26.859 23.25 9.617 1 93.88 59 TYR B N 1
ATOM 2559 C CA . TYR B 1 59 ? -28.141 22.766 9.148 1 93.88 59 TYR B CA 1
ATOM 2560 C C . TYR B 1 59 ? -28.016 21.391 8.523 1 93.88 59 TYR B C 1
ATOM 2562 O O . TYR B 1 59 ? -28.797 20.484 8.844 1 93.88 59 TYR B O 1
ATOM 2570 N N . TYR B 1 60 ? -27 21.156 7.773 1 94.44 60 TYR B N 1
ATOM 2571 C CA . TYR B 1 60 ? -26.844 19.906 7.031 1 94.44 60 TYR B CA 1
ATOM 2572 C C . TYR B 1 60 ? -26.234 18.828 7.902 1 94.44 60 TYR B C 1
ATOM 2574 O O . TYR B 1 60 ? -26.547 17.641 7.754 1 94.44 60 TYR B O 1
ATOM 2582 N N . PHE B 1 61 ? -25.25 19.203 8.859 1 96.06 61 PHE B N 1
ATOM 2583 C CA . PHE B 1 61 ? -24.438 18.156 9.461 1 96.06 61 PHE B CA 1
ATOM 2584 C C . PHE B 1 61 ? -24.406 18.281 10.977 1 96.06 61 PHE B C 1
ATOM 2586 O O . PHE B 1 61 ? -23.875 17.422 11.672 1 96.06 61 PHE B O 1
ATOM 2593 N N . GLU B 1 62 ? -24.922 19.281 11.484 1 94 62 GLU B N 1
ATOM 2594 C CA . GLU B 1 62 ? -25.078 19.547 12.914 1 94 62 GLU B CA 1
ATOM 2595 C C . GLU B 1 62 ? -23.75 19.953 13.547 1 94 62 GLU B C 1
ATOM 2597 O O . GLU B 1 62 ? -23.672 20.969 14.234 1 94 62 GLU B O 1
ATOM 2602 N N . ASN B 1 63 ? -22.703 19.094 13.344 1 94 63 ASN B N 1
ATOM 2603 C CA . ASN B 1 63 ? -21.391 19.359 13.93 1 94 63 ASN B CA 1
ATOM 2604 C C . ASN B 1 63 ? -20.266 18.75 13.094 1 94 63 ASN B C 1
ATOM 2606 O O . ASN B 1 63 ? -20.516 18.203 12.023 1 94 63 ASN B O 1
ATOM 2610 N N . LYS B 1 64 ? -19.062 18.875 13.555 1 95.25 64 LYS B N 1
ATOM 2611 C CA . LYS B 1 64 ? -17.875 18.438 12.828 1 95.25 64 LYS B CA 1
ATOM 2612 C C . LYS B 1 64 ? -17.891 16.922 12.602 1 95.25 64 LYS B C 1
ATOM 2614 O O . LYS B 1 64 ? -17.516 16.453 11.523 1 95.25 64 LYS B O 1
ATOM 2619 N N . GLU B 1 65 ? -18.312 16.203 13.57 1 94.5 65 GLU B N 1
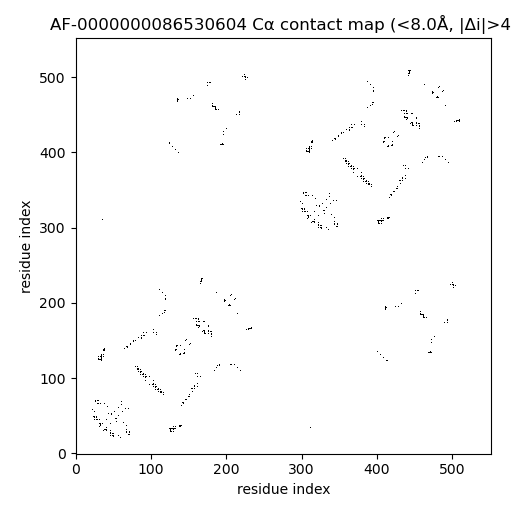ATOM 2620 C CA . GLU B 1 65 ? -18.391 14.75 13.445 1 94.5 65 GLU B CA 1
ATOM 2621 C C . GLU B 1 65 ? -19.406 14.352 12.367 1 94.5 65 GLU B C 1
ATOM 2623 O O . GLU B 1 65 ? -19.188 13.383 11.641 1 94.5 65 GLU B O 1
ATOM 2628 N N . GLY B 1 66 ? -20.422 15.047 12.367 1 94.75 66 GLY B N 1
ATOM 2629 C CA . GLY B 1 66 ? -21.406 14.805 11.32 1 94.75 66 GLY B CA 1
ATOM 2630 C C . GLY B 1 66 ? -20.859 15.031 9.922 1 94.75 66 GLY B C 1
ATOM 2631 O O . GLY B 1 66 ? -21.172 14.266 9.008 1 94.75 66 GLY B O 1
ATOM 2632 N N . VAL B 1 67 ? -20.125 16.094 9.773 1 96 67 VAL B N 1
ATOM 2633 C CA . VAL B 1 67 ? -19.484 16.359 8.484 1 96 67 VAL B CA 1
ATOM 2634 C C . VAL B 1 67 ? -18.531 15.227 8.125 1 96 67 VAL B C 1
ATOM 2636 O O . VAL B 1 67 ? -18.547 14.727 7 1 96 67 VAL B O 1
ATOM 2639 N N . TYR B 1 68 ? -17.75 14.844 9.062 1 95.94 68 TYR B N 1
ATOM 2640 C CA . TYR B 1 68 ? -16.766 13.789 8.828 1 95.94 68 TYR B CA 1
ATOM 2641 C C . TYR B 1 68 ? -17.453 12.484 8.438 1 95.94 68 TYR B C 1
ATOM 2643 O O . TYR B 1 68 ? -17.031 11.812 7.5 1 95.94 68 TYR B O 1
ATOM 2651 N N . ARG B 1 69 ? -18.5 12.164 9.125 1 95.12 69 ARG B N 1
ATOM 2652 C CA . ARG B 1 69 ? -19.266 10.961 8.82 1 95.12 69 ARG B CA 1
ATOM 2653 C C . ARG B 1 69 ? -19.812 11.008 7.395 1 95.12 69 ARG B C 1
ATOM 2655 O O . ARG B 1 69 ? -19.766 10.016 6.672 1 95.12 69 ARG B O 1
ATOM 2662 N N . ALA B 1 70 ? -20.266 12.125 7.062 1 95.44 70 ALA B N 1
ATOM 2663 C CA . ALA B 1 70 ? -20.812 12.281 5.711 1 95.44 70 ALA B CA 1
ATOM 2664 C C . ALA B 1 70 ? -19.719 12.102 4.664 1 95.44 70 ALA B C 1
ATOM 2666 O O . ALA B 1 70 ? -19.953 11.531 3.594 1 95.44 70 ALA B O 1
ATOM 2667 N N . CYS B 1 71 ? -18.5 12.609 4.914 1 95.62 71 CYS B N 1
ATOM 2668 C CA . CYS B 1 71 ? -17.375 12.398 4.023 1 95.62 71 CYS B CA 1
ATOM 2669 C C . CYS B 1 71 ? -17.094 10.914 3.83 1 95.62 71 CYS B C 1
ATOM 2671 O O . CYS B 1 71 ? -17 10.438 2.697 1 95.62 71 CYS B O 1
ATOM 2673 N N . VAL B 1 72 ? -17.047 10.219 4.891 1 95.25 72 VAL B N 1
ATOM 2674 C CA . VAL B 1 72 ? -16.703 8.797 4.879 1 95.25 72 VAL B CA 1
ATOM 2675 C C . VAL B 1 72 ? -17.797 8.016 4.168 1 95.25 72 VAL B C 1
ATOM 2677 O O . VAL B 1 72 ? -17.516 7.125 3.361 1 95.25 72 VAL B O 1
ATOM 2680 N N . GLU B 1 73 ? -19.047 8.352 4.473 1 95.12 73 GLU B N 1
ATOM 2681 C CA . GLU B 1 73 ? -20.172 7.684 3.832 1 95.12 73 GLU B CA 1
ATOM 2682 C C . GLU B 1 73 ? -20.156 7.895 2.32 1 95.12 73 GLU B C 1
ATOM 2684 O O . GLU B 1 73 ? -20.406 6.965 1.554 1 95.12 73 GLU B O 1
ATOM 2689 N N . THR B 1 74 ? -19.875 9.086 1.952 1 93.31 74 THR B N 1
ATOM 2690 C CA . THR B 1 74 ? -19.797 9.398 0.53 1 93.31 74 THR B CA 1
ATOM 2691 C C . THR B 1 74 ? -18.672 8.617 -0.136 1 93.31 74 THR B C 1
ATOM 2693 O O . THR B 1 74 ? -18.844 8.055 -1.221 1 93.31 74 THR B O 1
ATOM 2696 N N . ILE B 1 75 ? -17.562 8.539 0.5 1 91.38 75 ILE B N 1
ATOM 2697 C CA . ILE B 1 75 ? -16.422 7.801 -0.016 1 91.38 75 ILE B CA 1
ATOM 2698 C C . ILE B 1 75 ? -16.766 6.316 -0.117 1 91.38 75 ILE B C 1
ATOM 2700 O O . ILE B 1 75 ? -16.469 5.676 -1.128 1 91.38 75 ILE B O 1
ATOM 2704 N N . ALA B 1 76 ? -17.375 5.816 0.915 1 92.88 76 ALA B N 1
ATOM 2705 C CA . ALA B 1 76 ? -17.781 4.41 0.936 1 92.88 76 ALA B CA 1
ATOM 2706 C C . ALA B 1 76 ? -18.781 4.109 -0.176 1 92.88 76 ALA B C 1
ATOM 2708 O O . ALA B 1 76 ? -18.672 3.082 -0.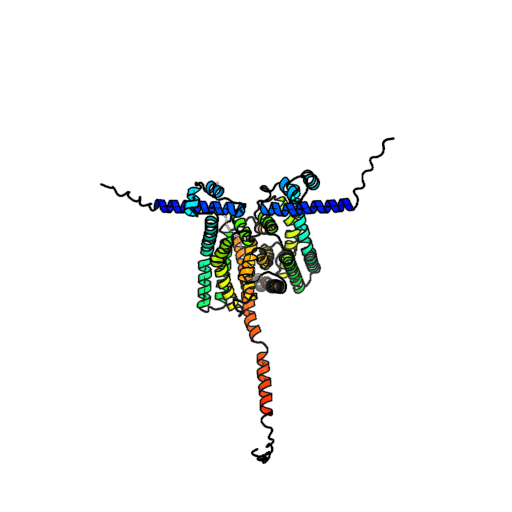852 1 92.88 76 ALA B O 1
ATOM 2709 N N . GLU B 1 77 ? -19.719 4.973 -0.365 1 92.81 77 GLU B N 1
ATOM 2710 C CA . GLU B 1 77 ? -20.75 4.785 -1.374 1 92.81 77 GLU B CA 1
ATOM 2711 C C . GLU B 1 77 ? -20.172 4.812 -2.783 1 92.81 77 GLU B C 1
ATOM 2713 O O . GLU B 1 77 ? -20.484 3.955 -3.609 1 92.81 77 GLU B O 1
ATOM 2718 N N . ASN B 1 78 ? -19.344 5.797 -3.012 1 88.69 78 ASN B N 1
ATOM 2719 C CA . ASN B 1 78 ? -18.688 5.898 -4.316 1 88.69 78 ASN B CA 1
ATOM 2720 C C . ASN B 1 78 ? -17.797 4.691 -4.594 1 88.69 78 ASN B C 1
ATOM 2722 O O . ASN B 1 78 ? -17.766 4.191 -5.719 1 88.69 78 ASN B O 1
ATOM 2726 N N . GLY B 1 79 ? -17.109 4.246 -3.596 1 88.56 79 GLY B N 1
ATOM 2727 C CA . GLY B 1 79 ? -16.281 3.061 -3.738 1 88.56 79 GLY B CA 1
ATOM 2728 C C . GLY B 1 79 ? -17.078 1.799 -4 1 88.56 79 GLY B C 1
ATOM 2729 O O . GLY B 1 79 ? -16.734 1 -4.867 1 88.56 79 GLY B O 1
ATOM 2730 N N . TRP B 1 80 ? -18.156 1.681 -3.273 1 92.88 80 TRP B N 1
ATOM 2731 C CA . TRP B 1 80 ? -18.953 0.465 -3.383 1 92.88 80 TRP B CA 1
ATOM 2732 C C . TRP B 1 80 ? -19.609 0.369 -4.758 1 92.88 80 TRP B C 1
ATOM 2734 O O . TRP B 1 80 ? -19.781 -0.728 -5.293 1 92.88 80 TRP B O 1
ATOM 2744 N N . GLU B 1 81 ? -20 1.449 -5.301 1 92.12 81 GLU B N 1
ATOM 2745 C CA . GLU B 1 81 ? -20.625 1.459 -6.617 1 92.12 81 GLU B CA 1
ATOM 2746 C C . GLU B 1 81 ? -19.734 0.782 -7.656 1 92.12 81 GLU B C 1
ATOM 2748 O O . GLU B 1 81 ? -20.234 0.127 -8.578 1 92.12 81 GLU B O 1
ATOM 2753 N N . VAL B 1 82 ? -18.484 0.9 -7.484 1 90.44 82 VAL B N 1
ATOM 2754 C CA . VAL B 1 82 ? -17.516 0.323 -8.422 1 90.44 82 VAL B CA 1
ATOM 2755 C C . VAL B 1 82 ? -17.406 -1.181 -8.18 1 90.44 82 VAL B C 1
ATOM 2757 O O . VAL B 1 82 ? -17.25 -1.957 -9.125 1 90.44 82 VAL B O 1
ATOM 2760 N N . PHE B 1 83 ? -17.562 -1.631 -6.953 1 95.38 83 PHE B N 1
ATOM 2761 C CA . PHE B 1 83 ? -17.297 -3.016 -6.586 1 95.38 83 PHE B CA 1
ATOM 2762 C C . PHE B 1 83 ? -18.562 -3.854 -6.648 1 95.38 83 PHE B C 1
ATOM 2764 O O . PHE B 1 83 ? -18.5 -5.074 -6.805 1 95.38 83 PHE B O 1
ATOM 2771 N N . ALA B 1 84 ? -19.703 -3.203 -6.504 1 96.88 84 ALA B N 1
ATOM 2772 C CA . ALA B 1 84 ? -20.969 -3.895 -6.305 1 96.88 84 ALA B CA 1
ATOM 2773 C C . ALA B 1 84 ? -21.219 -4.918 -7.41 1 96.88 84 ALA B C 1
ATOM 2775 O O . ALA B 1 84 ? -21.547 -6.074 -7.133 1 96.88 84 ALA B O 1
ATOM 2776 N N . PRO B 1 85 ? -21.016 -4.582 -8.688 1 97.69 85 PRO B N 1
ATOM 2777 C CA . PRO B 1 85 ? -21.281 -5.574 -9.734 1 97.69 85 PRO B CA 1
ATOM 2778 C C . PRO B 1 85 ? -20.359 -6.789 -9.633 1 97.69 85 PRO B C 1
ATOM 2780 O O . PRO B 1 85 ? -20.828 -7.926 -9.766 1 97.69 85 PRO B O 1
ATOM 2783 N N . ALA B 1 86 ? -19.062 -6.574 -9.406 1 98.25 86 ALA B N 1
ATOM 2784 C CA . ALA B 1 86 ? -18.094 -7.672 -9.32 1 98.25 86 ALA B CA 1
ATOM 2785 C C . ALA B 1 86 ? -18.359 -8.539 -8.094 1 98.25 86 ALA B C 1
ATOM 2787 O O . ALA B 1 86 ? -18.25 -9.766 -8.156 1 98.25 86 ALA B O 1
ATOM 2788 N N . VAL B 1 87 ? -18.703 -7.91 -7.008 1 98.31 87 VAL B N 1
ATOM 2789 C CA . VAL B 1 87 ? -19.031 -8.633 -5.777 1 98.31 87 VAL B CA 1
ATOM 2790 C C . VAL B 1 87 ? -20.297 -9.469 -5.977 1 98.31 87 VAL B C 1
ATOM 2792 O O . VAL B 1 87 ? -20.344 -10.633 -5.582 1 98.31 87 VAL B O 1
ATOM 2795 N N . GLY B 1 88 ? -21.297 -8.805 -6.574 1 98.5 88 GLY B N 1
ATOM 2796 C CA . GLY B 1 88 ? -22.516 -9.531 -6.883 1 98.5 88 GLY B CA 1
ATOM 2797 C C . GLY B 1 88 ? -22.281 -10.742 -7.77 1 98.5 88 GLY B C 1
ATOM 2798 O O . GLY B 1 88 ? -22.828 -11.812 -7.516 1 98.5 88 GLY B O 1
ATOM 2799 N N . HIS B 1 89 ? -21.469 -10.578 -8.75 1 98.75 89 HIS B N 1
ATOM 2800 C CA . HIS B 1 89 ? -21.141 -11.68 -9.648 1 98.75 89 HIS B CA 1
ATOM 2801 C C . HIS B 1 89 ? -20.406 -12.797 -8.906 1 98.75 89 HIS B C 1
ATOM 2803 O O . HIS B 1 89 ? -20.703 -13.977 -9.109 1 98.75 89 HIS B O 1
ATOM 2809 N N . ALA B 1 90 ? -19.484 -12.453 -8.062 1 98.81 90 ALA B N 1
ATOM 2810 C CA . ALA B 1 90 ? -18.734 -13.43 -7.281 1 98.81 90 ALA B CA 1
ATOM 2811 C C . ALA B 1 90 ? -19.656 -14.266 -6.41 1 98.81 90 ALA B C 1
ATOM 2813 O O . ALA B 1 90 ? -19.547 -15.492 -6.379 1 98.81 90 ALA B O 1
ATOM 2814 N N . TRP B 1 91 ? -20.562 -13.609 -5.738 1 98.69 91 TRP B N 1
ATOM 2815 C CA . TRP B 1 91 ? -21.516 -14.328 -4.91 1 98.69 91 TRP B CA 1
ATOM 2816 C C . TRP B 1 91 ? -22.406 -15.242 -5.762 1 98.69 91 TRP B C 1
ATOM 2818 O O . TRP B 1 91 ? -22.719 -16.359 -5.355 1 98.69 91 TRP B O 1
ATOM 2828 N N . ALA B 1 92 ? -22.781 -14.75 -6.902 1 98.81 92 ALA B N 1
ATOM 2829 C CA . ALA B 1 92 ? -23.594 -15.555 -7.801 1 98.81 92 ALA B CA 1
ATOM 2830 C C . ALA B 1 92 ? -22.875 -16.828 -8.211 1 98.81 92 ALA B C 1
ATOM 2832 O O . ALA B 1 92 ? -23.469 -17.906 -8.273 1 98.81 92 ALA B O 1
ATOM 2833 N N . MET B 1 93 ? -21.578 -16.734 -8.547 1 98.75 93 MET B N 1
ATOM 2834 C CA . MET B 1 93 ? -20.781 -17.906 -8.922 1 98.75 93 MET B CA 1
ATOM 2835 C C . MET B 1 93 ? -20.641 -18.875 -7.75 1 98.75 93 MET B C 1
ATOM 2837 O O . MET B 1 93 ? -20.688 -20.078 -7.934 1 98.75 93 MET B O 1
ATOM 2841 N N . LEU B 1 94 ? -20.453 -18.359 -6.578 1 98.62 94 LEU B N 1
ATOM 2842 C CA . LEU B 1 94 ? -20.359 -19.188 -5.379 1 98.62 94 LEU B CA 1
ATOM 2843 C C . LEU B 1 94 ? -21.656 -19.922 -5.113 1 98.62 94 LEU B C 1
ATOM 2845 O O . LEU B 1 94 ? -21.656 -21.125 -4.859 1 98.62 94 LEU B O 1
ATOM 2849 N N . ASP B 1 95 ? -22.75 -19.203 -5.184 1 98.38 95 ASP B N 1
ATOM 2850 C CA . ASP B 1 95 ? -24.062 -19.766 -4.922 1 98.38 95 ASP B CA 1
ATOM 2851 C C . ASP B 1 95 ? -24.406 -20.859 -5.941 1 98.38 95 ASP B C 1
ATOM 2853 O O . ASP B 1 95 ? -25.094 -21.828 -5.613 1 98.38 95 ASP B O 1
ATOM 2857 N N . ALA B 1 96 ? -23.922 -20.656 -7.125 1 98.38 96 ALA B N 1
ATOM 2858 C CA . ALA B 1 96 ? -24.188 -21.594 -8.203 1 98.38 96 ALA B CA 1
ATOM 2859 C C . ALA B 1 96 ? -23.234 -22.781 -8.148 1 98.38 96 ALA B C 1
ATOM 2861 O O . ALA B 1 96 ? -23.312 -23.688 -8.984 1 98.38 96 ALA B O 1
ATOM 2862 N N . ASP B 1 97 ? -22.328 -22.766 -7.246 1 97.44 97 ASP B N 1
ATOM 2863 C CA . ASP B 1 97 ? -21.281 -23.797 -7.176 1 97.44 97 ASP B CA 1
ATOM 2864 C C . ASP B 1 97 ? -20.562 -23.938 -8.516 1 97.44 97 ASP B C 1
ATOM 2866 O O . ASP B 1 97 ? -20.438 -25.047 -9.039 1 97.44 97 ASP B O 1
ATOM 2870 N N . ALA B 1 98 ? -20.188 -22.812 -9.023 1 98.25 98 ALA B N 1
ATOM 2871 C CA . ALA B 1 98 ? -19.531 -22.781 -10.336 1 98.25 98 ALA B CA 1
ATOM 2872 C C . ALA B 1 98 ? -18.188 -23.516 -10.297 1 98.25 98 ALA B C 1
ATOM 2874 O O . ALA B 1 98 ? -17.656 -23.797 -9.219 1 98.25 98 ALA B O 1
ATOM 2875 N N . ASP B 1 99 ? -17.656 -23.875 -11.445 1 98 99 ASP B N 1
ATOM 2876 C CA . ASP B 1 99 ? -16.391 -24.578 -11.508 1 98 99 ASP B CA 1
ATOM 2877 C C . ASP B 1 99 ? -15.227 -23.641 -11.18 1 98 99 ASP B C 1
ATOM 2879 O O . ASP B 1 99 ? -15.414 -22.422 -11.062 1 98 99 ASP B O 1
ATOM 2883 N N . VAL B 1 100 ? -14.078 -24.188 -11.016 1 97.94 100 VAL B N 1
ATOM 2884 C CA . VAL B 1 100 ? -12.93 -23.469 -10.492 1 97.94 100 VAL B CA 1
ATOM 2885 C C . VAL B 1 100 ? -12.555 -22.328 -11.445 1 97.94 100 VAL B C 1
ATOM 2887 O O . VAL B 1 100 ? -12.172 -21.25 -11.016 1 97.94 100 VAL B O 1
ATOM 2890 N N . ASP B 1 101 ? -12.633 -22.562 -12.734 1 98.5 101 ASP B N 1
ATOM 2891 C CA . ASP B 1 101 ? -12.289 -21.531 -13.703 1 98.5 101 ASP B CA 1
ATOM 2892 C C . ASP B 1 101 ? -13.195 -20.312 -13.547 1 98.5 101 ASP B C 1
ATOM 2894 O O . ASP B 1 101 ? -12.727 -19.172 -13.617 1 98.5 101 ASP B O 1
ATOM 2898 N N . ALA B 1 102 ? -14.438 -20.562 -13.32 1 98.81 102 ALA B N 1
ATOM 2899 C CA . ALA B 1 102 ? -15.398 -19.469 -13.117 1 98.81 102 ALA B CA 1
ATOM 2900 C C . ALA B 1 102 ? -15.117 -18.734 -11.812 1 98.81 102 ALA B C 1
ATOM 2902 O O . ALA B 1 102 ? -15.273 -17.5 -11.75 1 98.81 102 ALA B O 1
ATOM 2903 N N . LEU B 1 103 ? -14.773 -19.422 -10.805 1 98.88 103 LEU B N 1
ATOM 2904 C CA . LEU B 1 103 ? -14.453 -18.797 -9.523 1 98.88 103 LEU B CA 1
ATOM 2905 C C . LEU B 1 103 ? -13.203 -17.938 -9.641 1 98.88 103 LEU B C 1
ATOM 2907 O O . LEU B 1 103 ? -13.141 -16.844 -9.078 1 98.88 103 LEU B O 1
ATOM 2911 N N . ILE B 1 104 ? -12.211 -18.469 -10.344 1 98.88 104 ILE B N 1
ATOM 2912 C CA . ILE B 1 104 ? -10.977 -17.734 -10.578 1 98.88 104 ILE B CA 1
ATOM 2913 C C . ILE B 1 104 ? -11.281 -16.469 -11.375 1 98.88 104 ILE B C 1
ATOM 2915 O O . ILE B 1 104 ? -10.812 -15.375 -11.031 1 98.88 104 ILE B O 1
ATOM 2919 N N . ASP B 1 105 ? -12.141 -16.625 -12.391 1 98.88 105 ASP B N 1
ATOM 2920 C CA . ASP B 1 105 ? -12.531 -15.461 -13.188 1 98.88 105 ASP B CA 1
ATOM 2921 C C . ASP B 1 105 ? -13.266 -14.43 -12.328 1 98.88 105 ASP B C 1
ATOM 2923 O O . ASP B 1 105 ? -13.102 -13.227 -12.531 1 98.88 105 ASP B O 1
ATOM 2927 N N . ALA B 1 106 ? -14.07 -14.891 -11.445 1 98.88 106 ALA B N 1
ATOM 2928 C CA . ALA B 1 106 ? -14.789 -13.992 -10.539 1 98.88 106 ALA B CA 1
ATOM 2929 C C . ALA B 1 106 ? -13.82 -13.203 -9.664 1 98.88 106 ALA B C 1
ATOM 2931 O O . ALA B 1 106 ? -13.984 -12 -9.469 1 98.88 106 ALA B O 1
ATOM 2932 N N . PHE B 1 107 ? -12.789 -13.844 -9.141 1 98.88 107 PHE B N 1
ATOM 2933 C CA . PHE B 1 107 ? -11.812 -13.141 -8.32 1 98.88 107 PHE B CA 1
ATOM 2934 C C . PHE B 1 107 ? -11.055 -12.109 -9.156 1 98.88 107 PHE B C 1
ATOM 2936 O O . PHE B 1 107 ? -10.836 -10.984 -8.711 1 98.88 107 PHE B O 1
ATOM 2943 N N . VAL B 1 108 ? -10.648 -12.523 -10.312 1 98.81 108 VAL B N 1
ATOM 2944 C CA . VAL B 1 108 ? -9.938 -11.617 -11.203 1 98.81 108 VAL B CA 1
ATOM 2945 C C . VAL B 1 108 ? -10.828 -10.414 -11.539 1 98.81 108 VAL B C 1
ATOM 2947 O O . VAL B 1 108 ? -10.336 -9.289 -11.664 1 98.81 108 VAL B O 1
ATOM 2950 N N . GLY B 1 109 ? -12.141 -10.672 -11.672 1 98.62 109 GLY B N 1
ATOM 2951 C CA . GLY B 1 109 ? -13.078 -9.57 -11.852 1 98.62 109 GLY B CA 1
ATOM 2952 C C . GLY B 1 109 ? -13.055 -8.57 -10.719 1 98.62 109 GLY B C 1
ATOM 2953 O O . GLY B 1 109 ? -13.164 -7.359 -10.945 1 98.62 109 GLY B O 1
ATOM 2954 N N . LEU B 1 110 ? -12.969 -9 -9.5 1 98.5 110 LEU B N 1
ATOM 2955 C CA . LEU B 1 110 ? -12.828 -8.117 -8.344 1 98.5 110 LEU B CA 1
ATOM 2956 C C . LEU B 1 110 ? -11.547 -7.293 -8.438 1 98.5 110 LEU B C 1
ATOM 2958 O O . LEU B 1 110 ? -11.555 -6.094 -8.156 1 98.5 110 LEU B O 1
ATOM 2962 N N . LEU B 1 111 ? -10.453 -7.934 -8.812 1 98 111 LEU B N 1
ATOM 2963 C CA . LEU B 1 111 ? -9.172 -7.262 -8.961 1 98 111 LEU B CA 1
ATOM 2964 C C . LEU B 1 111 ? -9.242 -6.184 -10.039 1 98 111 LEU B C 1
ATOM 2966 O O . LEU B 1 111 ? -8.719 -5.082 -9.852 1 98 111 LEU B O 1
ATOM 2970 N N . ARG B 1 112 ? -9.883 -6.48 -11.125 1 97.19 112 ARG B N 1
ATOM 2971 C CA . ARG B 1 112 ? -10.031 -5.512 -12.211 1 97.19 112 ARG B CA 1
ATOM 2972 C C . ARG B 1 112 ? -10.883 -4.328 -11.773 1 97.19 112 ARG B C 1
ATOM 2974 O O . ARG B 1 112 ? -10.617 -3.188 -12.156 1 97.19 112 ARG B O 1
ATOM 2981 N N . ALA B 1 113 ? -11.898 -4.602 -11.023 1 96.12 113 ALA B N 1
ATOM 2982 C CA . ALA B 1 113 ? -12.703 -3.518 -10.469 1 96.12 113 ALA B CA 1
ATOM 2983 C C . ALA B 1 113 ? -11.867 -2.609 -9.578 1 96.12 113 ALA B C 1
ATOM 2985 O O . ALA B 1 113 ? -12.008 -1.385 -9.617 1 96.12 113 ALA B O 1
ATOM 2986 N N . LEU B 1 114 ? -11.055 -3.17 -8.773 1 95.12 114 LEU B N 1
ATOM 2987 C CA . LEU B 1 114 ? -10.156 -2.4 -7.918 1 95.12 114 LEU B CA 1
ATOM 2988 C C . LEU B 1 114 ? -9.211 -1.545 -8.75 1 95.12 114 LEU B C 1
ATOM 2990 O O . LEU B 1 114 ? -9 -0.368 -8.445 1 95.12 114 LEU B O 1
ATOM 2994 N N . ALA B 1 115 ? -8.633 -2.162 -9.766 1 94.31 115 ALA B N 1
ATOM 2995 C CA . ALA B 1 115 ? -7.738 -1.435 -10.664 1 94.31 115 ALA B CA 1
ATOM 2996 C C . ALA B 1 115 ? -8.445 -0.235 -11.289 1 94.31 115 ALA B C 1
ATOM 2998 O O . ALA B 1 115 ? -7.883 0.862 -11.344 1 94.31 115 ALA B O 1
ATOM 2999 N N . ASP B 1 116 ? -9.625 -0.443 -11.703 1 90 116 ASP B N 1
ATOM 3000 C CA . ASP B 1 116 ? -10.414 0.623 -12.312 1 90 116 ASP B CA 1
ATOM 3001 C C . ASP B 1 116 ? -10.641 1.771 -11.328 1 90 116 ASP B C 1
ATOM 3003 O O . ASP B 1 116 ? -10.5 2.939 -11.695 1 90 116 ASP B O 1
ATOM 3007 N N . ARG B 1 117 ? -10.961 1.399 -10.18 1 88.62 117 ARG B N 1
ATOM 3008 C CA . ARG B 1 117 ? -11.188 2.404 -9.148 1 88.62 117 ARG B CA 1
ATOM 3009 C C . ARG B 1 117 ? -9.914 3.207 -8.875 1 88.62 117 ARG B C 1
ATOM 3011 O O . ARG B 1 117 ? -9.977 4.422 -8.68 1 88.62 117 ARG B O 1
ATOM 3018 N N . MET B 1 118 ? -8.844 2.619 -8.891 1 89.25 118 MET B N 1
ATOM 3019 C CA . MET B 1 118 ? -7.582 3.23 -8.484 1 89.25 118 MET B CA 1
ATOM 3020 C C . MET B 1 118 ? -7.004 4.086 -9.602 1 89.25 118 MET B C 1
ATOM 3022 O O . MET B 1 118 ? -6.398 5.125 -9.344 1 89.25 118 MET B O 1
ATOM 3026 N N . PHE B 1 119 ? -7.203 3.719 -10.836 1 87.56 119 PHE B N 1
ATOM 3027 C CA . PHE B 1 119 ? -6.438 4.359 -11.898 1 87.56 119 PHE B CA 1
ATOM 3028 C C . PHE B 1 119 ? -7.359 5.133 -12.836 1 87.56 119 PHE B C 1
ATOM 3030 O O . PHE B 1 119 ? -6.891 5.852 -13.719 1 87.56 119 PHE B O 1
ATOM 3037 N N . THR B 1 120 ? -8.648 5.062 -12.727 1 78.75 120 THR B N 1
ATOM 3038 C CA . THR B 1 120 ? -9.555 5.836 -13.562 1 78.75 120 THR B CA 1
ATOM 3039 C C . THR B 1 120 ? -10.227 6.941 -12.758 1 78.75 120 THR B C 1
ATOM 3041 O O . THR B 1 120 ? -10.867 7.828 -13.32 1 78.75 120 THR B O 1
ATOM 3044 N N . ALA B 1 121 ? -10.07 6.949 -11.469 1 73.88 121 ALA B N 1
ATOM 3045 C CA . ALA B 1 121 ? -10.602 8 -10.609 1 73.88 121 ALA B CA 1
ATOM 3046 C C . ALA B 1 121 ? -9.477 8.711 -9.859 1 73.88 121 ALA B C 1
ATOM 3048 O O . ALA B 1 121 ? -9.172 8.367 -8.711 1 73.88 121 ALA B O 1
ATOM 3049 N N . PRO B 1 122 ? -8.938 9.633 -10.484 1 67.56 122 PRO B N 1
ATOM 3050 C CA . PRO B 1 122 ? -7.812 10.305 -9.836 1 67.56 122 PRO B CA 1
ATOM 3051 C C . PRO B 1 122 ? -8.195 10.938 -8.5 1 67.56 122 PRO B C 1
ATOM 3053 O O . PRO B 1 122 ? -9.305 11.453 -8.352 1 67.56 122 PRO B O 1
ATOM 3056 N N . LYS B 1 123 ? -7.359 10.734 -7.578 1 77.25 123 LYS B N 1
ATOM 3057 C CA .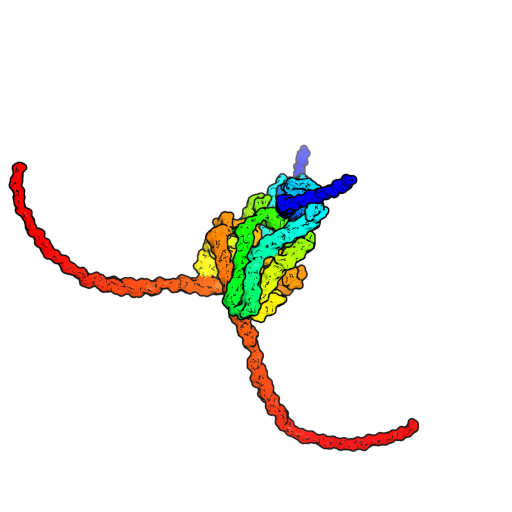 LYS B 1 123 ? -7.52 11.32 -6.254 1 77.25 123 LYS B CA 1
ATOM 3058 C C . LYS B 1 123 ? -6.543 12.477 -6.043 1 77.25 123 LYS B C 1
ATOM 3060 O O . LYS B 1 123 ? -5.398 12.414 -6.492 1 77.25 123 LYS B O 1
ATOM 3065 N N . THR B 1 124 ? -7.141 13.453 -5.457 1 79.44 124 THR B N 1
ATOM 3066 C CA . THR B 1 124 ? -6.25 14.531 -5.039 1 79.44 124 THR B CA 1
ATOM 3067 C C . THR B 1 124 ? -5.324 14.062 -3.922 1 79.44 124 THR B C 1
ATOM 3069 O O . THR B 1 124 ? -5.555 13.008 -3.316 1 79.44 124 THR B O 1
ATOM 3072 N N . MET B 1 125 ? -4.383 14.836 -3.719 1 81.06 125 MET B N 1
ATOM 3073 C CA . MET B 1 125 ? -3.461 14.547 -2.623 1 81.06 125 MET B CA 1
ATOM 3074 C C . MET B 1 125 ? -4.199 14.492 -1.29 1 81.06 125 MET B C 1
ATOM 3076 O O . MET B 1 125 ? -3.961 13.594 -0.48 1 81.06 125 MET B O 1
ATOM 3080 N N . ASN B 1 126 ? -5.043 15.406 -1.127 1 85 126 ASN B N 1
ATOM 3081 C CA . ASN B 1 126 ? -5.738 15.484 0.153 1 85 126 ASN B CA 1
ATOM 3082 C C . ASN B 1 126 ? -6.711 14.328 0.332 1 85 126 ASN B C 1
ATOM 3084 O O . ASN B 1 126 ? -6.926 13.852 1.451 1 85 126 ASN B O 1
ATOM 3088 N N . GLN B 1 127 ? -7.219 13.852 -0.739 1 86.75 127 GLN B N 1
ATOM 3089 C CA . GLN B 1 127 ? -8.047 12.656 -0.662 1 86.75 127 GLN B CA 1
ATOM 3090 C C . GLN B 1 127 ? -7.215 11.445 -0.247 1 86.75 127 GLN B C 1
ATOM 3092 O O . GLN B 1 127 ? -7.656 10.625 0.565 1 86.75 127 GLN B O 1
ATOM 3097 N N . ARG B 1 128 ? -6.02 11.391 -0.754 1 86.88 128 ARG B N 1
ATOM 3098 C CA . ARG B 1 128 ? -5.105 10.32 -0.365 1 86.88 128 ARG B CA 1
ATOM 3099 C C . ARG B 1 128 ? -4.723 10.438 1.106 1 86.88 128 ARG B C 1
ATOM 3101 O O . ARG B 1 128 ? -4.66 9.43 1.817 1 86.88 128 ARG B O 1
ATOM 3108 N N . MET B 1 129 ? -4.527 11.656 1.461 1 88.75 129 MET B N 1
ATOM 3109 C CA . MET B 1 129 ? -4.16 11.898 2.854 1 88.75 129 MET B CA 1
ATOM 3110 C C . MET B 1 129 ? -5.309 11.531 3.789 1 88.75 129 MET B C 1
ATOM 3112 O O . MET B 1 129 ? -5.074 11.062 4.906 1 88.75 129 MET B O 1
ATOM 3116 N N . PHE B 1 130 ? -6.516 11.797 3.314 1 90.88 130 PHE B N 1
ATOM 3117 C CA . PHE B 1 130 ? -7.688 11.43 4.102 1 90.88 130 PHE B CA 1
ATOM 3118 C C . PHE B 1 130 ? -7.66 9.953 4.457 1 90.88 130 PHE B C 1
ATOM 3120 O O . PHE B 1 130 ? -7.848 9.578 5.621 1 90.88 130 PHE B O 1
ATOM 3127 N N . PHE B 1 131 ? -7.25 9.125 3.555 1 88.19 131 PHE B N 1
ATOM 3128 C CA . PHE B 1 131 ? -7.195 7.68 3.75 1 88.19 131 PHE B CA 1
ATOM 3129 C C . PHE B 1 131 ? -6.012 7.293 4.625 1 88.19 131 PHE B C 1
ATOM 3131 O O . PHE B 1 131 ? -6.125 6.406 5.477 1 88.19 131 PHE B O 1
ATOM 3138 N N . ALA B 1 132 ? -4.965 7.906 4.328 1 87.88 132 ALA B N 1
ATOM 3139 C CA . ALA B 1 132 ? -3.77 7.613 5.117 1 87.88 132 ALA B CA 1
ATOM 3140 C C . ALA B 1 132 ? -4.008 7.895 6.598 1 87.88 132 ALA B C 1
ATOM 3142 O O . ALA B 1 132 ? -3.596 7.117 7.457 1 87.88 132 ALA B O 1
ATOM 3143 N N . ARG B 1 133 ? -4.691 8.961 6.906 1 89.25 133 ARG B N 1
ATOM 3144 C CA . ARG B 1 133 ? -4.992 9.328 8.281 1 89.25 133 ARG B CA 1
ATOM 3145 C C . ARG B 1 133 ? -5.965 8.344 8.914 1 89.25 133 ARG B C 1
ATOM 3147 O O . ARG B 1 133 ? -5.82 7.977 10.086 1 89.25 133 ARG B O 1
ATOM 3154 N N . GLU B 1 134 ? -6.93 8.016 8.078 1 88.88 134 GLU B N 1
ATOM 3155 C CA . GLU B 1 134 ? -7.883 7.023 8.562 1 88.88 134 GLU B CA 1
ATOM 3156 C C . GLU B 1 134 ? -7.18 5.719 8.93 1 88.88 134 GLU B C 1
ATOM 3158 O O . GLU B 1 134 ? -7.445 5.141 9.984 1 88.88 134 GLU B O 1
ATOM 3163 N N . GLN B 1 135 ? -6.234 5.316 8.133 1 86.44 135 GLN B N 1
ATOM 3164 C CA . GLN B 1 135 ? -5.5 4.078 8.367 1 86.44 135 GLN B CA 1
ATOM 3165 C C . GLN B 1 135 ? -4.516 4.227 9.523 1 86.44 135 GLN B C 1
ATOM 3167 O O . GLN B 1 135 ? -4.105 3.236 10.125 1 86.44 135 GLN B O 1
ATOM 3172 N N . GLY B 1 136 ? -4.176 5.453 9.844 1 81.06 136 GLY B N 1
ATOM 3173 C CA . GLY B 1 136 ? -3.244 5.723 10.93 1 81.06 136 GLY B CA 1
ATOM 3174 C C . GLY B 1 136 ? -3.91 5.75 12.297 1 81.06 136 GLY B C 1
ATOM 3175 O O . GLY B 1 136 ? -3.23 5.793 13.32 1 81.06 136 GLY B O 1
ATOM 3176 N N . GLY B 1 137 ? -5.203 5.836 12.344 1 78 137 GLY B N 1
ATOM 3177 C CA . GLY B 1 137 ? -5.934 5.75 13.602 1 78 137 GLY B CA 1
ATOM 3178 C C . GLY B 1 137 ? -6.129 7.098 14.273 1 78 137 GLY B C 1
ATOM 3179 O O . GLY B 1 137 ? -6.449 7.16 15.461 1 78 137 GLY B O 1
ATOM 3180 N N . GLN B 1 138 ? -5.895 8.188 13.648 1 76.5 138 GLN B N 1
ATOM 3181 C CA . GLN B 1 138 ? -5.996 9.508 14.25 1 76.5 138 GLN B CA 1
ATOM 3182 C C . GLN B 1 138 ? -7.379 10.117 14.023 1 76.5 138 GLN B C 1
ATOM 3184 O O . GLN B 1 138 ? -7.652 11.234 14.453 1 76.5 138 GLN B O 1
ATOM 3189 N N . GLU B 1 139 ? -8.156 9.312 13.305 1 85.44 139 GLU B N 1
ATOM 3190 C CA . GLU B 1 139 ? -9.477 9.812 12.93 1 85.44 139 GLU B CA 1
ATOM 3191 C C . GLU B 1 139 ? -10.578 9.148 13.758 1 85.44 139 GLU B C 1
ATOM 3193 O O . GLU B 1 139 ? -10.328 8.148 14.438 1 85.44 139 GLU B O 1
ATOM 3198 N N . PRO B 1 140 ? -11.719 9.789 13.758 1 87.06 140 PRO B N 1
ATOM 3199 C CA . PRO B 1 140 ? -12.82 9.188 14.508 1 87.06 140 PRO B CA 1
ATOM 3200 C C . PRO B 1 140 ? -13.07 7.73 14.117 1 87.06 140 PRO B C 1
ATOM 3202 O O . PRO B 1 140 ? -13.086 7.398 12.93 1 87.06 140 PRO B O 1
ATOM 3205 N N . ALA B 1 141 ? -13.242 6.945 15.055 1 83.69 141 ALA B N 1
ATOM 3206 C CA . ALA B 1 141 ? -13.383 5.504 14.867 1 83.69 141 ALA B CA 1
ATOM 3207 C C . ALA B 1 141 ? -14.594 5.18 14 1 83.69 141 ALA B C 1
ATOM 3209 O O . ALA B 1 141 ? -14.594 4.191 13.258 1 83.69 141 ALA B O 1
ATOM 3210 N N . SER B 1 142 ? -15.586 5.988 14.211 1 82.38 142 SER B N 1
ATOM 3211 C CA . SER B 1 142 ? -16.828 5.762 13.461 1 82.38 142 SER B CA 1
ATOM 3212 C C . SER B 1 142 ? -16.562 5.758 11.961 1 82.38 142 SER B C 1
ATOM 3214 O O . SER B 1 142 ? -17.203 5.008 11.219 1 82.38 142 SER B O 1
ATOM 3216 N N . ALA B 1 143 ? -15.625 6.535 11.617 1 80.56 143 ALA B N 1
ATOM 3217 C CA . ALA B 1 143 ? -15.32 6.625 10.188 1 80.56 143 ALA B CA 1
ATOM 3218 C C . ALA B 1 143 ? -14.695 5.324 9.68 1 80.56 143 ALA B C 1
ATOM 3220 O O . ALA B 1 143 ? -15.07 4.828 8.617 1 80.56 143 ALA B O 1
ATOM 3221 N N . SER B 1 144 ? -13.891 4.801 10.477 1 84.19 144 SER B N 1
ATOM 3222 C CA . SER B 1 144 ? -13.25 3.539 10.102 1 84.19 144 SER B CA 1
ATOM 3223 C C . SER B 1 144 ? -14.266 2.4 10.07 1 84.19 144 SER B C 1
ATOM 3225 O O . SER B 1 144 ? -14.188 1.512 9.219 1 84.19 144 SER B O 1
ATOM 3227 N N . GLU B 1 145 ? -15.234 2.51 10.891 1 91.81 145 GLU B N 1
ATOM 3228 C CA . GLU B 1 145 ? -16.266 1.487 10.961 1 91.81 145 GLU B CA 1
ATOM 3229 C C . GLU B 1 145 ? -17.156 1.519 9.719 1 91.81 145 GLU B C 1
ATOM 3231 O O . GLU B 1 145 ? -17.547 0.469 9.203 1 91.81 145 GLU B O 1
ATOM 3236 N N . ILE B 1 146 ? -17.438 2.627 9.289 1 94.19 146 ILE B N 1
ATOM 3237 C CA . ILE B 1 146 ? -18.281 2.789 8.117 1 94.19 146 ILE B CA 1
ATOM 3238 C C . ILE B 1 146 ? -17.578 2.234 6.883 1 94.19 146 ILE B C 1
ATOM 3240 O O . ILE B 1 146 ? -18.156 1.461 6.121 1 94.19 146 ILE B O 1
ATOM 3244 N N . LEU B 1 147 ? -16.359 2.564 6.715 1 93.44 147 LEU B N 1
ATOM 3245 C CA . LEU B 1 147 ? -15.594 2.068 5.578 1 93.44 147 LEU B CA 1
ATOM 3246 C C . LEU B 1 147 ? -15.469 0.549 5.629 1 93.44 147 LEU B C 1
ATOM 3248 O O . LEU B 1 147 ? -15.609 -0.125 4.605 1 93.44 147 LEU B O 1
ATOM 3252 N N . MET B 1 148 ? -15.258 0.077 6.801 1 94.56 148 MET B N 1
ATOM 3253 C CA . MET B 1 148 ? -15.117 -1.363 6.996 1 94.56 148 MET B CA 1
ATOM 3254 C C . MET B 1 148 ? -16.406 -2.088 6.641 1 94.56 148 MET B C 1
ATOM 3256 O O . MET B 1 148 ? -16.406 -3.033 5.852 1 94.56 148 MET B O 1
ATOM 3260 N N . LYS B 1 149 ? -17.5 -1.673 7.137 1 95.5 149 LYS B N 1
ATOM 3261 C CA . LYS B 1 149 ? -18.781 -2.359 7.008 1 95.5 149 LYS B CA 1
ATOM 3262 C C . LYS B 1 149 ? -19.328 -2.223 5.594 1 95.5 149 LYS B C 1
ATOM 3264 O O . LYS B 1 149 ? -19.906 -3.17 5.055 1 95.5 149 LYS B O 1
ATOM 3269 N N . ARG B 1 150 ? -19.078 -1.113 4.984 1 95.12 150 ARG B N 1
ATOM 3270 C CA . ARG B 1 150 ? -19.812 -0.815 3.752 1 95.12 150 ARG B CA 1
ATOM 3271 C C . ARG B 1 150 ? -18.969 -1.158 2.525 1 95.12 150 ARG B C 1
ATOM 3273 O O . ARG B 1 150 ? -19.5 -1.255 1.415 1 95.12 150 ARG B O 1
ATOM 3280 N N . MET B 1 151 ? -17.734 -1.359 2.754 1 93.56 151 MET B N 1
ATOM 3281 C CA . MET B 1 151 ? -16.906 -1.562 1.563 1 93.56 151 MET B CA 1
ATOM 3282 C C . MET B 1 151 ? -15.883 -2.664 1.792 1 93.56 151 MET B C 1
ATOM 3284 O O . MET B 1 151 ? -15.953 -3.725 1.166 1 93.56 151 MET B O 1
ATOM 3288 N N . ARG B 1 152 ? -15.016 -2.494 2.775 1 94.44 152 ARG B N 1
ATOM 3289 C CA . ARG B 1 152 ? -13.867 -3.369 2.947 1 94.44 152 ARG B CA 1
ATOM 3290 C C . ARG B 1 152 ? -14.305 -4.789 3.295 1 94.44 152 ARG B C 1
ATOM 3292 O O . ARG B 1 152 ? -13.852 -5.754 2.672 1 94.44 152 ARG B O 1
ATOM 3299 N N . LYS B 1 153 ? -15.188 -4.902 4.246 1 96.56 153 LYS B N 1
ATOM 3300 C CA . LYS B 1 153 ? -15.578 -6.227 4.719 1 96.56 153 LYS B CA 1
ATOM 3301 C C . LYS B 1 153 ? -16.344 -6.992 3.639 1 96.56 153 LYS B C 1
ATOM 3303 O O . LYS B 1 153 ? -16.047 -8.164 3.375 1 96.56 153 LYS B O 1
ATOM 3308 N N . PRO B 1 154 ? -17.328 -6.395 2.984 1 97.06 154 PRO B N 1
ATOM 3309 C CA . PRO B 1 154 ? -18.031 -7.137 1.928 1 97.06 154 PRO B CA 1
ATOM 3310 C C . PRO B 1 154 ? -17.078 -7.594 0.815 1 97.06 154 PRO B C 1
ATOM 3312 O O . PRO B 1 154 ? -17.203 -8.719 0.328 1 97.06 154 PRO B O 1
ATOM 3315 N N . LEU B 1 155 ? -16.156 -6.766 0.433 1 97.19 155 LEU B N 1
ATOM 3316 C CA . LEU B 1 155 ? -15.195 -7.129 -0.602 1 97.19 155 LEU B CA 1
ATOM 3317 C C . LEU B 1 155 ? -14.297 -8.266 -0.132 1 97.19 155 LEU B C 1
ATOM 3319 O O . LEU B 1 155 ? -14.094 -9.242 -0.857 1 97.19 155 LEU B O 1
ATOM 3323 N N . ASN B 1 156 ? -13.836 -8.148 1.046 1 97.44 156 ASN B N 1
ATOM 3324 C CA . ASN B 1 156 ? -12.891 -9.141 1.549 1 97.44 156 ASN B CA 1
ATOM 3325 C C . ASN B 1 156 ? -13.594 -10.461 1.878 1 97.44 156 ASN B C 1
ATOM 3327 O O . ASN B 1 156 ? -13.008 -11.531 1.716 1 97.44 156 ASN B O 1
ATOM 3331 N N . ASP B 1 157 ? -14.844 -10.359 2.34 1 98 157 ASP B N 1
ATOM 3332 C CA . ASP B 1 157 ? -15.586 -11.578 2.656 1 98 157 ASP B CA 1
ATOM 3333 C C . ASP B 1 157 ? -15.797 -12.43 1.407 1 98 157 ASP B C 1
ATOM 3335 O O . ASP B 1 157 ? -15.555 -13.633 1.424 1 98 157 ASP B O 1
ATOM 3339 N N . VAL B 1 158 ? -16.219 -11.82 0.352 1 98.69 158 VAL B N 1
ATOM 3340 C CA . VAL B 1 158 ? -16.484 -12.594 -0.859 1 98.69 158 VAL B CA 1
ATOM 3341 C C . VAL B 1 158 ? -15.164 -13.109 -1.431 1 98.69 158 VAL B C 1
ATOM 3343 O O . VAL B 1 158 ? -15.109 -14.211 -1.983 1 98.69 158 VAL B O 1
ATOM 3346 N N . SER B 1 159 ? -14.094 -12.367 -1.304 1 98.81 159 SER B N 1
ATOM 3347 C CA . SER B 1 159 ? -12.781 -12.797 -1.761 1 98.81 159 SER B CA 1
ATOM 3348 C C . SER B 1 159 ? -12.305 -14.023 -0.995 1 98.81 159 SER B C 1
ATOM 3350 O O . SER B 1 159 ? -11.797 -14.977 -1.594 1 98.81 159 SER B O 1
ATOM 3352 N N . ALA B 1 160 ? -12.516 -13.953 0.273 1 98.62 160 ALA B N 1
ATOM 3353 C CA . ALA B 1 160 ? -12.125 -15.086 1.114 1 98.62 160 ALA B CA 1
ATOM 3354 C C . ALA B 1 160 ? -12.938 -16.328 0.775 1 98.62 160 ALA B C 1
ATOM 3356 O O . ALA B 1 160 ? -12.414 -17.438 0.765 1 98.62 160 ALA B O 1
ATOM 3357 N N . GLU B 1 161 ? -14.203 -16.141 0.526 1 98.75 161 GLU B N 1
ATOM 3358 C CA . GLU B 1 161 ? -15.055 -17.266 0.151 1 98.75 161 GLU B CA 1
ATOM 3359 C C . GLU B 1 161 ? -14.609 -17.875 -1.174 1 98.75 161 GLU B C 1
ATOM 3361 O O . GLU B 1 161 ? -14.578 -19.094 -1.317 1 98.75 161 GLU B O 1
ATOM 3366 N N . LEU B 1 162 ? -14.273 -17.016 -2.115 1 98.88 162 LEU B N 1
ATOM 3367 C CA . LEU B 1 162 ? -13.781 -17.516 -3.396 1 98.88 162 LEU B CA 1
ATOM 3368 C C . LEU B 1 162 ? -12.5 -18.328 -3.211 1 98.88 162 LEU B C 1
ATOM 3370 O O . LEU B 1 162 ? -12.398 -19.453 -3.689 1 98.88 162 LEU B O 1
ATOM 3374 N N . ILE B 1 163 ? -11.555 -17.766 -2.484 1 98.75 163 ILE B N 1
ATOM 3375 C CA . ILE B 1 163 ? -10.266 -18.422 -2.291 1 98.75 163 ILE B CA 1
ATOM 3376 C C . ILE B 1 163 ? -10.438 -19.703 -1.489 1 98.75 163 ILE B C 1
ATOM 3378 O O . ILE B 1 163 ? -9.781 -20.703 -1.765 1 98.75 163 ILE B O 1
ATOM 3382 N N . GLY B 1 164 ? -11.312 -19.578 -0.509 1 98.31 164 GLY B N 1
ATOM 3383 C CA . GLY B 1 164 ? -11.617 -20.781 0.253 1 98.31 164 GLY B CA 1
ATOM 3384 C C . GLY B 1 164 ? -12.141 -21.906 -0.607 1 98.31 164 GLY B C 1
ATOM 3385 O O . GLY B 1 164 ? -11.672 -23.047 -0.492 1 98.31 164 GLY B O 1
ATOM 3386 N N . ARG B 1 165 ? -13.055 -21.641 -1.489 1 98.25 165 ARG B N 1
ATOM 3387 C CA . ARG B 1 165 ? -13.609 -22.641 -2.393 1 98.25 165 ARG B CA 1
ATOM 3388 C C . ARG B 1 165 ? -12.555 -23.172 -3.355 1 98.25 165 ARG B C 1
ATOM 3390 O O . ARG B 1 165 ? -12.492 -24.359 -3.637 1 98.25 165 ARG B O 1
ATOM 3397 N N . ILE B 1 166 ? -11.719 -22.328 -3.82 1 98.31 166 ILE B N 1
ATOM 3398 C CA . ILE B 1 166 ? -10.688 -22.672 -4.797 1 98.31 166 ILE B CA 1
ATOM 3399 C C . ILE B 1 166 ? -9.625 -23.547 -4.133 1 98.31 166 ILE B C 1
ATOM 3401 O O . ILE B 1 166 ? -9.188 -24.547 -4.703 1 98.31 166 ILE B O 1
ATOM 3405 N N . SER B 1 167 ? -9.266 -23.234 -2.934 1 97.44 167 SER B N 1
ATOM 3406 C CA . SER B 1 167 ? -8.102 -23.844 -2.301 1 97.44 167 SER B CA 1
ATOM 3407 C C . SER B 1 167 ? -8.516 -24.984 -1.368 1 97.44 167 SER B C 1
ATOM 3409 O O . SER B 1 167 ? -7.676 -25.75 -0.916 1 97.44 167 SER B O 1
ATOM 3411 N N . GLY B 1 168 ? -9.781 -25.047 -1.029 1 96.5 168 GLY B N 1
ATOM 3412 C CA . GLY B 1 168 ? -10.258 -26.062 -0.118 1 96.5 168 GLY B CA 1
ATOM 3413 C C . GLY B 1 168 ? -10.055 -25.719 1.343 1 96.5 168 GLY B C 1
ATOM 3414 O O . GLY B 1 168 ? -10.148 -26.578 2.215 1 96.5 168 GLY B O 1
ATOM 3415 N N . ARG B 1 169 ? -9.727 -24.469 1.633 1 95.75 169 ARG B N 1
ATOM 3416 C CA . ARG B 1 169 ? -9.562 -23.969 2.992 1 95.75 169 ARG B CA 1
ATOM 3417 C C . ARG B 1 169 ? -10.781 -23.156 3.432 1 95.75 169 ARG B C 1
ATOM 3419 O O . ARG B 1 169 ? -11.453 -22.547 2.605 1 95.75 169 ARG B O 1
ATOM 3426 N N . PRO B 1 170 ? -11 -23.172 4.734 1 97 170 PRO B N 1
ATOM 3427 C CA . PRO B 1 170 ? -12.102 -22.328 5.199 1 97 170 PRO B CA 1
ATOM 3428 C C . PRO B 1 170 ? -11.867 -20.844 4.902 1 97 170 PRO B C 1
ATOM 3430 O O . PRO B 1 170 ? -10.734 -20.375 4.965 1 97 170 PRO B O 1
ATOM 3433 N N . ALA B 1 171 ? -12.992 -20.141 4.633 1 97.25 171 ALA B N 1
ATOM 3434 C CA . ALA B 1 171 ? -12.922 -18.719 4.324 1 97.25 171 ALA B CA 1
ATOM 3435 C C . ALA B 1 171 ? -12.383 -17.922 5.516 1 97.25 171 ALA B C 1
ATOM 3437 O O . ALA B 1 171 ? -11.758 -16.875 5.336 1 97.25 171 ALA B O 1
ATOM 3438 N N . ASN B 1 172 ? -12.602 -18.391 6.738 1 95.81 172 ASN B N 1
ATOM 3439 C CA . ASN B 1 172 ? -12.18 -17.656 7.926 1 95.81 172 ASN B CA 1
ATOM 3440 C C . ASN B 1 172 ? -10.781 -18.078 8.383 1 95.81 172 ASN B C 1
ATOM 3442 O O . ASN B 1 172 ? -10.281 -17.578 9.398 1 95.81 172 ASN B O 1
ATOM 3446 N N . ASP B 1 173 ? -10.141 -19 7.609 1 97 173 ASP B N 1
ATOM 3447 C CA . ASP B 1 173 ? -8.75 -19.359 7.852 1 97 173 ASP B CA 1
ATOM 3448 C C . ASP B 1 173 ? -7.828 -18.156 7.656 1 97 173 ASP B C 1
ATOM 3450 O O . ASP B 1 173 ? -7.938 -17.438 6.66 1 97 173 ASP B O 1
ATOM 3454 N N . PRO B 1 174 ? -6.949 -17.922 8.617 1 97.56 174 PRO B N 1
ATOM 3455 C CA . PRO B 1 174 ? -6.051 -16.766 8.477 1 97.56 174 PRO B CA 1
ATOM 3456 C C . PRO B 1 174 ? -5.242 -16.797 7.184 1 97.56 174 PRO B C 1
ATOM 3458 O O . PRO B 1 174 ? -4.988 -15.758 6.582 1 97.56 174 PRO B O 1
ATOM 3461 N N . VAL B 1 175 ? -4.828 -17.953 6.781 1 97.94 175 VAL B N 1
ATOM 3462 C CA . VAL B 1 175 ? -4.055 -18.047 5.547 1 97.94 175 VAL B CA 1
ATOM 3463 C C . VAL B 1 175 ? -4.91 -17.609 4.363 1 97.94 175 VAL B C 1
ATOM 3465 O O . VAL B 1 175 ? -4.426 -16.906 3.471 1 97.94 175 VAL B O 1
ATOM 3468 N N . THR B 1 176 ? -6.191 -18.047 4.348 1 98.38 176 THR B N 1
ATOM 3469 C CA . THR B 1 176 ? -7.109 -17.641 3.289 1 98.38 176 THR B CA 1
ATOM 3470 C C . THR B 1 176 ? -7.27 -16.125 3.252 1 98.38 176 THR B C 1
ATOM 3472 O O . THR B 1 176 ? -7.23 -15.516 2.18 1 98.38 176 THR B O 1
ATOM 3475 N N . ARG B 1 177 ? -7.406 -15.516 4.375 1 98.25 177 ARG B N 1
ATOM 3476 C CA . ARG B 1 177 ? -7.57 -14.07 4.465 1 98.25 177 ARG B CA 1
ATOM 3477 C C . ARG B 1 177 ? -6.289 -13.344 4.059 1 98.25 177 ARG B C 1
ATOM 3479 O O . ARG B 1 177 ? -6.336 -12.312 3.385 1 98.25 177 ARG B O 1
ATOM 3486 N N . LEU B 1 178 ? -5.141 -13.844 4.492 1 98.62 178 LEU B N 1
ATOM 3487 C CA . LEU B 1 178 ? -3.854 -13.273 4.102 1 98.62 178 LEU B CA 1
ATOM 3488 C C . LEU B 1 178 ? -3.674 -13.336 2.588 1 98.62 178 LEU B C 1
ATOM 3490 O O . LEU B 1 178 ? -3.213 -12.367 1.976 1 98.62 178 LEU B O 1
ATOM 3494 N N . ARG B 1 179 ? -4.059 -14.484 2.008 1 98.56 179 ARG B N 1
ATOM 3495 C CA . ARG B 1 179 ? -3.965 -14.648 0.561 1 98.56 179 ARG B CA 1
ATOM 3496 C C . ARG B 1 179 ? -4.836 -13.633 -0.166 1 98.56 179 ARG B C 1
ATOM 3498 O O . ARG B 1 179 ? -4.383 -12.992 -1.117 1 98.56 179 ARG B O 1
ATOM 3505 N N . ALA B 1 180 ? -6.027 -13.453 0.321 1 98.38 180 ALA B N 1
ATOM 3506 C CA . ALA B 1 180 ? -6.945 -12.508 -0.311 1 98.38 180 ALA B CA 1
ATOM 3507 C C . ALA B 1 180 ? -6.383 -11.086 -0.273 1 98.38 180 ALA B C 1
ATOM 3509 O O . ALA B 1 180 ? -6.312 -10.414 -1.302 1 98.38 180 ALA B O 1
ATOM 3510 N N . LEU B 1 181 ? -5.938 -10.609 0.867 1 98.12 181 LEU B N 1
ATOM 3511 C CA . LEU B 1 181 ? -5.41 -9.266 1.045 1 98.12 181 LEU B CA 1
ATOM 3512 C C . LEU B 1 181 ? -4.137 -9.07 0.23 1 98.12 181 LEU B C 1
ATOM 3514 O O . LEU B 1 181 ? -3.951 -8.023 -0.398 1 98.12 181 LEU B O 1
ATOM 3518 N N . SER B 1 182 ? -3.285 -10.062 0.215 1 98.44 182 SER B N 1
ATOM 3519 C CA . SER B 1 182 ? -2.014 -9.953 -0.493 1 98.44 182 SER B CA 1
ATOM 3520 C C . SER B 1 182 ? -2.223 -9.891 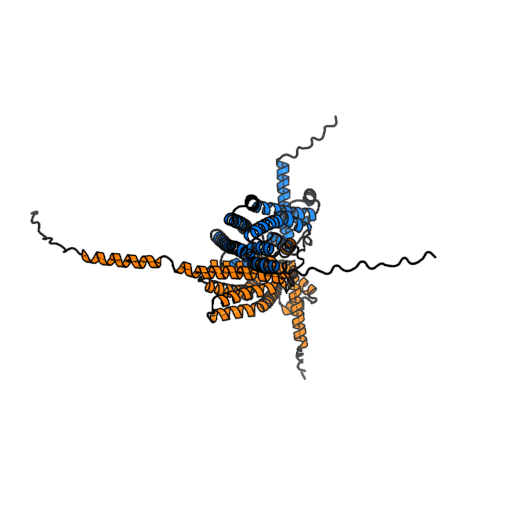-2.002 1 98.44 182 SER B C 1
ATOM 3522 O O . SER B 1 182 ? -1.465 -9.227 -2.713 1 98.44 182 SER B O 1
ATOM 3524 N N . LEU B 1 183 ? -3.215 -10.594 -2.537 1 98.69 183 LEU B N 1
ATOM 3525 C CA . LEU B 1 183 ? -3.512 -10.516 -3.965 1 98.69 183 LEU B CA 1
ATOM 3526 C C . LEU B 1 183 ? -3.936 -9.109 -4.359 1 98.69 183 LEU B C 1
ATOM 3528 O O . LEU B 1 183 ? -3.521 -8.602 -5.406 1 98.69 183 LEU B O 1
ATOM 3532 N N . PHE B 1 184 ? -4.68 -8.469 -3.518 1 97.62 184 PHE B N 1
ATOM 3533 C CA . PHE B 1 184 ? -5.027 -7.078 -3.766 1 97.62 184 PHE B CA 1
ATOM 3534 C C . PHE B 1 184 ? -3.811 -6.18 -3.604 1 97.62 184 PHE B C 1
ATOM 3536 O O . PHE B 1 184 ? -3.68 -5.168 -4.301 1 97.62 184 PHE B O 1
ATOM 3543 N N . GLY B 1 185 ? -2.93 -6.582 -2.697 1 98 185 GLY B N 1
ATOM 3544 C CA . GLY B 1 185 ? -1.709 -5.82 -2.469 1 98 185 GLY B CA 1
ATOM 3545 C C . GLY B 1 185 ? -0.849 -5.688 -3.711 1 98 185 GLY B C 1
ATOM 3546 O O . GLY B 1 185 ? -0.151 -4.688 -3.885 1 98 185 GLY B O 1
ATOM 3547 N N . GLN B 1 186 ? -0.922 -6.691 -4.605 1 98.12 186 GLN B N 1
ATOM 3548 C CA . GLN B 1 186 ? -0.138 -6.691 -5.836 1 98.12 186 GLN B CA 1
ATOM 3549 C C . GLN B 1 186 ? -0.442 -5.457 -6.68 1 98.12 186 GLN B C 1
ATOM 3551 O O . GLN B 1 186 ? 0.432 -4.949 -7.387 1 98.12 186 GLN B O 1
ATOM 3556 N N . ILE B 1 187 ? -1.678 -4.988 -6.605 1 97.25 187 ILE B N 1
ATOM 3557 C CA . ILE B 1 187 ? -2.057 -3.859 -7.449 1 97.25 187 ILE B CA 1
ATOM 3558 C C . ILE B 1 187 ? -2.066 -2.576 -6.625 1 97.25 187 ILE B C 1
ATOM 3560 O O . ILE B 1 187 ? -1.754 -1.498 -7.137 1 97.25 187 ILE B O 1
ATOM 3564 N N . THR B 1 188 ? -2.379 -2.607 -5.363 1 95.38 188 THR B N 1
ATOM 3565 C CA . THR B 1 188 ? -2.553 -1.446 -4.5 1 95.38 188 THR B CA 1
ATOM 3566 C C . THR B 1 188 ? -1.237 -0.689 -4.34 1 95.38 188 THR B C 1
ATOM 3568 O O . THR B 1 188 ? -1.233 0.536 -4.203 1 95.38 188 THR B O 1
ATOM 3571 N N . VAL B 1 189 ? -0.134 -1.364 -4.477 1 95.56 189 VAL B N 1
ATOM 3572 C CA . VAL B 1 189 ? 1.178 -0.747 -4.309 1 95.56 189 VAL B CA 1
ATOM 3573 C C . VAL B 1 189 ? 1.381 0.334 -5.367 1 95.56 189 VAL B C 1
ATOM 3575 O O . VAL B 1 189 ? 2 1.367 -5.098 1 95.56 189 VAL B O 1
ATOM 3578 N N . PHE B 1 190 ? 0.812 0.2 -6.508 1 95.31 190 PHE B N 1
ATOM 3579 C CA . PHE B 1 190 ? 0.983 1.143 -7.609 1 95.31 190 PHE B CA 1
ATOM 3580 C C . PHE B 1 190 ? 0.138 2.391 -7.387 1 95.31 190 PHE B C 1
ATOM 3582 O O . PHE B 1 190 ? 0.383 3.43 -8 1 95.31 190 PHE B O 1
ATOM 3589 N N . HIS B 1 191 ? -0.843 2.221 -6.617 1 91.5 191 HIS B N 1
ATOM 3590 C CA . HIS B 1 191 ? -1.681 3.361 -6.266 1 91.5 191 HIS B CA 1
ATOM 3591 C C . HIS B 1 191 ? -1.093 4.137 -5.09 1 91.5 191 HIS B C 1
ATOM 3593 O O . HIS B 1 191 ? -1.062 5.367 -5.105 1 91.5 191 HIS B O 1
ATOM 3599 N N . ILE B 1 192 ? -0.646 3.459 -4.129 1 89.44 192 ILE B N 1
ATOM 3600 C CA . ILE B 1 192 ? -0.174 4.059 -2.885 1 89.44 192 ILE B CA 1
ATOM 3601 C C . ILE B 1 192 ? 1.218 4.652 -3.096 1 89.44 192 ILE B C 1
ATOM 3603 O O . ILE B 1 192 ? 1.491 5.777 -2.67 1 89.44 192 ILE B O 1
ATOM 3607 N N . ALA B 1 193 ? 2.107 3.932 -3.691 1 91.5 193 ALA B N 1
ATOM 3608 C CA . ALA B 1 193 ? 3.455 4.387 -4.027 1 91.5 193 ALA B CA 1
ATOM 3609 C C . ALA B 1 193 ? 3.549 4.789 -5.496 1 91.5 193 ALA B C 1
ATOM 3611 O O . ALA B 1 193 ? 4.523 4.465 -6.172 1 91.5 193 ALA B O 1
ATOM 3612 N N . GLN B 1 194 ? 2.639 5.496 -5.934 1 90.69 194 GLN B N 1
ATOM 3613 C CA . GLN B 1 194 ? 2.469 5.785 -7.352 1 90.69 194 GLN B CA 1
ATOM 3614 C C . GLN B 1 194 ? 3.664 6.559 -7.902 1 90.69 194 GLN B C 1
ATOM 3616 O O . GLN B 1 194 ? 4.184 6.23 -8.969 1 90.69 194 GLN B O 1
ATOM 3621 N N . ARG B 1 195 ? 4.109 7.539 -7.195 1 90 195 ARG B N 1
ATOM 3622 C CA . ARG B 1 195 ? 5.215 8.367 -7.668 1 90 195 ARG B CA 1
ATOM 3623 C C . ARG B 1 195 ? 6.48 7.535 -7.855 1 90 195 ARG B C 1
ATOM 3625 O O . ARG B 1 195 ? 7.133 7.617 -8.898 1 90 195 ARG B O 1
ATOM 3632 N N . SER B 1 196 ? 6.762 6.754 -6.852 1 92.81 196 SER B N 1
ATOM 3633 C CA . SER B 1 196 ? 7.941 5.898 -6.914 1 92.81 196 SER B CA 1
ATOM 3634 C C . SER B 1 196 ? 7.824 4.875 -8.039 1 92.81 196 SER B C 1
ATOM 3636 O O . SER B 1 196 ? 8.781 4.637 -8.773 1 92.81 196 SER B O 1
ATOM 3638 N N . ALA B 1 197 ? 6.633 4.266 -8.172 1 95.38 197 ALA B N 1
ATOM 3639 C CA . ALA B 1 197 ? 6.406 3.254 -9.203 1 95.38 197 ALA B CA 1
ATOM 3640 C C . ALA B 1 197 ? 6.57 3.844 -10.602 1 95.38 197 ALA B C 1
ATOM 3642 O O . ALA B 1 197 ? 7.234 3.252 -11.461 1 95.38 197 ALA B O 1
ATOM 3643 N N . LEU B 1 198 ? 6.051 5.027 -10.812 1 94.5 198 LEU B N 1
ATOM 3644 C CA . LEU B 1 198 ? 6.145 5.688 -12.109 1 94.5 198 LEU B CA 1
ATOM 3645 C C . LEU B 1 198 ? 7.59 6.043 -12.43 1 94.5 198 LEU B C 1
ATOM 3647 O O . LEU B 1 198 ? 8.031 5.898 -13.578 1 94.5 198 LEU B O 1
ATOM 3651 N N . GLN B 1 199 ? 8.336 6.465 -11.445 1 93.88 199 GLN B N 1
ATOM 3652 C CA . GLN B 1 199 ? 9.742 6.793 -11.648 1 93.88 199 GLN B CA 1
ATOM 3653 C C . GLN B 1 199 ? 10.555 5.551 -12.008 1 93.88 199 GLN B C 1
ATOM 3655 O O . GLN B 1 199 ? 11.367 5.578 -12.93 1 93.88 199 GLN B O 1
ATOM 3660 N N . LEU B 1 200 ? 10.281 4.484 -11.328 1 95.88 200 LEU B N 1
ATOM 3661 C CA . LEU B 1 200 ? 11.016 3.248 -11.547 1 95.88 200 LEU B CA 1
ATOM 3662 C C . LEU B 1 200 ? 10.688 2.652 -12.914 1 95.88 200 LEU B C 1
ATOM 3664 O O . LEU B 1 200 ? 11.539 2.037 -13.547 1 95.88 200 LEU B O 1
ATOM 3668 N N . LEU B 1 201 ? 9.453 2.863 -13.344 1 97.38 201 LEU B N 1
ATOM 3669 C CA . LEU B 1 201 ? 9 2.352 -14.633 1 97.38 201 LEU B CA 1
ATOM 3670 C C . LEU B 1 201 ? 9.32 3.336 -15.75 1 97.38 201 LEU B C 1
ATOM 3672 O O . LEU B 1 201 ? 9.219 2.996 -16.938 1 97.38 201 LEU B O 1
ATOM 3676 N N . GLU B 1 202 ? 9.719 4.602 -15.344 1 96.25 202 GLU B N 1
ATOM 3677 C CA . GLU B 1 202 ? 9.93 5.699 -16.281 1 96.25 202 GLU B CA 1
ATOM 3678 C C . GLU B 1 202 ? 8.672 5.965 -17.109 1 96.25 202 GLU B C 1
ATOM 3680 O O . GLU B 1 202 ? 8.742 6.094 -18.328 1 96.25 202 GLU B O 1
ATOM 3685 N N . TRP B 1 203 ? 7.477 5.875 -16.422 1 96.44 203 TRP B N 1
ATOM 3686 C CA . TRP B 1 203 ? 6.172 6.191 -17 1 96.44 203 TRP B CA 1
ATOM 3687 C C . TRP B 1 203 ? 5.645 7.512 -16.438 1 96.44 203 TRP B C 1
ATOM 3689 O O . TRP B 1 203 ? 5.988 7.902 -15.32 1 96.44 203 TRP B O 1
ATOM 3699 N N . GLU B 1 204 ? 4.805 8.211 -17.141 1 93.75 204 GLU B N 1
ATOM 3700 C CA . GLU B 1 204 ? 4.223 9.469 -16.703 1 93.75 204 GLU B CA 1
ATOM 3701 C C . GLU B 1 204 ? 2.938 9.234 -15.906 1 93.75 204 GLU B C 1
ATOM 3703 O O . GLU B 1 204 ? 2.607 10 -15.008 1 93.75 204 GLU B O 1
ATOM 3708 N N . ALA B 1 205 ? 2.23 8.219 -16.312 1 92.88 205 ALA B N 1
ATOM 3709 C CA . ALA B 1 205 ? 0.958 7.902 -15.672 1 92.88 205 ALA B CA 1
ATOM 3710 C C . ALA B 1 205 ? 0.545 6.461 -15.945 1 92.88 205 ALA B C 1
ATOM 3712 O O . ALA B 1 205 ? 1.088 5.816 -16.844 1 92.88 205 ALA B O 1
ATOM 3713 N N . PHE B 1 206 ? -0.275 5.949 -15.133 1 93.69 206 PHE B N 1
ATOM 3714 C CA . PHE B 1 206 ? -0.918 4.664 -15.391 1 93.69 206 PHE B CA 1
ATOM 3715 C C . PHE B 1 206 ? -2.201 4.855 -16.188 1 93.69 206 PHE B C 1
ATOM 3717 O O . PHE B 1 206 ? -3.299 4.812 -15.633 1 93.69 206 PHE B O 1
ATOM 3724 N N . GLU B 1 207 ? -2.057 5.055 -17.469 1 91.88 207 GLU B N 1
ATOM 3725 C CA . GLU B 1 207 ? -3.182 5.297 -18.375 1 91.88 207 GLU B CA 1
ATOM 3726 C C . GLU B 1 207 ? -3.041 4.496 -19.656 1 91.88 207 GLU B C 1
ATOM 3728 O O . GLU B 1 207 ? -1.949 4.027 -19.984 1 91.88 207 GLU B O 1
ATOM 3733 N N . GLY B 1 208 ? -4.195 4.258 -20.281 1 92.19 208 GLY B N 1
ATOM 3734 C CA . GLY B 1 208 ? -4.191 3.598 -21.578 1 92.19 208 GLY B CA 1
ATOM 3735 C C . GLY B 1 208 ? -3.514 2.24 -21.562 1 92.19 208 GLY B C 1
ATOM 3736 O O . GLY B 1 208 ? -3.822 1.401 -20.703 1 92.19 208 GLY B O 1
ATOM 3737 N N . GLU B 1 209 ? -2.555 2.074 -22.391 1 94.5 209 GLU B N 1
ATOM 3738 C CA . GLU B 1 209 ? -1.887 0.788 -22.562 1 94.5 209 GLU B CA 1
ATOM 3739 C C . GLU B 1 209 ? -1.059 0.423 -21.328 1 94.5 209 GLU B C 1
ATOM 3741 O O . GLU B 1 209 ? -0.907 -0.756 -21 1 94.5 209 GLU B O 1
ATOM 3746 N N . ARG B 1 210 ? -0.548 1.41 -20.688 1 95.69 210 ARG B N 1
ATOM 3747 C CA . ARG B 1 210 ? 0.269 1.16 -19.516 1 95.69 210 ARG B CA 1
ATOM 3748 C C . ARG B 1 210 ? -0.582 0.633 -18.359 1 95.69 210 ARG B C 1
ATOM 3750 O O . ARG B 1 210 ? -0.186 -0.308 -17.672 1 95.69 210 ARG B O 1
ATOM 3757 N N . ALA B 1 211 ? -1.786 1.222 -18.219 1 95.12 211 ALA B N 1
ATOM 3758 C CA . ALA B 1 211 ? -2.715 0.715 -17.219 1 95.12 211 ALA B CA 1
ATOM 3759 C C . ALA B 1 211 ? -3.158 -0.707 -17.547 1 95.12 211 ALA B C 1
ATOM 3761 O O . ALA B 1 211 ? -3.273 -1.551 -16.656 1 95.12 211 ALA B O 1
ATOM 3762 N N . ALA B 1 212 ? -3.41 -0.928 -18.812 1 96.19 212 ALA B N 1
ATOM 3763 C CA . ALA B 1 212 ? -3.822 -2.258 -19.25 1 96.19 212 ALA B CA 1
ATOM 3764 C C . ALA B 1 212 ? -2.719 -3.283 -19 1 96.19 212 ALA B C 1
ATOM 3766 O O . ALA B 1 212 ? -2.988 -4.395 -18.547 1 96.19 212 ALA B O 1
ATOM 3767 N N . LEU B 1 213 ? -1.478 -2.916 -19.281 1 97.75 213 LEU B N 1
ATOM 3768 C CA . LEU B 1 213 ? -0.344 -3.809 -19.062 1 97.75 213 LEU B CA 1
ATOM 3769 C C . LEU B 1 213 ? -0.2 -4.16 -17.594 1 97.75 213 LEU B C 1
ATOM 3771 O O . LEU B 1 213 ? 0.017 -5.324 -17.25 1 97.75 213 LEU B O 1
ATOM 3775 N N . LEU B 1 214 ? -0.348 -3.18 -16.75 1 98.12 214 LEU B N 1
ATOM 3776 C CA . LEU B 1 214 ? -0.286 -3.383 -15.305 1 98.12 214 LEU B CA 1
ATOM 3777 C C . LEU B 1 214 ? -1.37 -4.352 -14.844 1 98.12 214 LEU B C 1
ATOM 3779 O O . LEU B 1 214 ? -1.075 -5.352 -14.188 1 98.12 214 LEU B O 1
ATOM 3783 N N . THR B 1 215 ? -2.566 -4.035 -15.234 1 97.81 215 THR B N 1
ATOM 3784 C CA . THR B 1 215 ? -3.705 -4.824 -14.781 1 97.81 215 THR B CA 1
ATOM 3785 C C . THR B 1 215 ? -3.615 -6.254 -15.305 1 97.81 215 THR B C 1
ATOM 3787 O O . THR B 1 215 ? -3.883 -7.211 -14.57 1 97.81 215 THR B O 1
ATOM 3790 N N . ASP B 1 216 ? -3.227 -6.43 -16.516 1 98.25 216 ASP B N 1
ATOM 3791 C CA . ASP B 1 216 ? -3.109 -7.754 -17.125 1 98.25 216 ASP B CA 1
ATOM 3792 C C . ASP B 1 216 ? -2 -8.562 -16.453 1 98.25 216 ASP B C 1
ATOM 3794 O O . ASP B 1 216 ? -2.15 -9.766 -16.234 1 98.25 216 ASP B O 1
ATOM 3798 N N . THR B 1 217 ? -0.892 -7.926 -16.203 1 98.38 217 THR B N 1
ATOM 3799 C CA . THR B 1 217 ? 0.22 -8.594 -15.539 1 98.38 217 THR B CA 1
ATOM 3800 C C . THR B 1 217 ? -0.206 -9.125 -14.172 1 98.38 217 THR B C 1
ATOM 3802 O O . THR B 1 217 ? 0.043 -10.281 -13.844 1 98.38 217 THR B O 1
ATOM 3805 N N . ILE B 1 218 ? -0.894 -8.328 -13.422 1 98.38 218 ILE B N 1
ATOM 3806 C CA . ILE B 1 218 ? -1.312 -8.711 -12.078 1 98.38 218 ILE B CA 1
ATOM 3807 C C . ILE B 1 218 ? -2.402 -9.773 -12.164 1 98.38 218 ILE B C 1
ATOM 3809 O O . ILE B 1 218 ? -2.426 -10.719 -11.359 1 98.38 218 ILE B O 1
ATOM 3813 N N . ALA B 1 219 ? -3.305 -9.594 -13.125 1 98.62 219 ALA B N 1
ATOM 3814 C CA . ALA B 1 219 ? -4.359 -10.586 -13.312 1 98.62 219 ALA B CA 1
ATOM 3815 C C . ALA B 1 219 ? -3.77 -11.961 -13.617 1 98.62 219 ALA B C 1
ATOM 3817 O O . ALA B 1 219 ? -4.215 -12.977 -13.062 1 98.62 219 ALA B O 1
ATOM 3818 N N . GLU B 1 220 ? -2.777 -12.031 -14.445 1 98.06 220 GLU B N 1
ATOM 3819 C CA . GLU B 1 220 ? -2.145 -13.297 -14.812 1 98.06 220 GLU B CA 1
ATOM 3820 C C . GLU B 1 220 ? -1.464 -13.938 -13.609 1 98.06 220 GLU B C 1
ATOM 3822 O O . GLU B 1 220 ? -1.586 -15.148 -13.391 1 98.06 220 GLU B O 1
ATOM 3827 N N . GLN B 1 221 ? -0.77 -13.141 -12.852 1 98.06 221 GLN B N 1
ATOM 3828 C CA . GLN B 1 221 ? -0.107 -13.648 -11.656 1 98.06 221 GLN B CA 1
ATOM 3829 C C . GLN B 1 221 ? -1.122 -14.172 -10.641 1 98.06 221 GLN B C 1
ATOM 3831 O O . GLN B 1 221 ? -0.861 -15.156 -9.945 1 98.06 221 GLN B O 1
ATOM 3836 N N . THR B 1 222 ? -2.166 -13.406 -10.523 1 98.75 222 THR B N 1
ATOM 3837 C CA . THR B 1 222 ? -3.229 -13.812 -9.617 1 98.75 222 THR B CA 1
ATOM 3838 C C . THR B 1 222 ? -3.826 -15.148 -10.047 1 98.75 222 THR B C 1
ATOM 3840 O O . THR B 1 222 ? -4.035 -16.031 -9.219 1 98.75 222 THR B O 1
ATOM 3843 N N . ARG B 1 223 ? -4.074 -15.328 -11.344 1 98.62 223 ARG B N 1
ATOM 3844 C CA . ARG B 1 223 ? -4.602 -16.594 -11.875 1 98.62 223 ARG B CA 1
ATOM 3845 C C . ARG B 1 223 ? -3.664 -17.75 -11.555 1 98.62 223 ARG B C 1
ATOM 3847 O O . ARG B 1 223 ? -4.109 -18.812 -11.141 1 98.62 223 ARG B O 1
ATOM 3854 N N . VAL B 1 224 ? -2.385 -17.562 -11.719 1 98.12 224 VAL B N 1
ATOM 3855 C CA . VAL B 1 224 ? -1.384 -18.594 -11.461 1 98.12 224 VAL B CA 1
ATOM 3856 C C . VAL B 1 224 ? -1.473 -19.047 -10.008 1 98.12 224 VAL B C 1
ATOM 3858 O O . VAL B 1 224 ? -1.485 -20.25 -9.734 1 98.12 224 VAL B O 1
ATOM 3861 N N . LEU B 1 225 ? -1.545 -18.094 -9.109 1 98.62 225 LEU B N 1
ATOM 3862 C CA . LEU B 1 225 ? -1.587 -18.438 -7.691 1 98.62 225 LEU B CA 1
ATOM 3863 C C . LEU B 1 225 ? -2.873 -19.188 -7.352 1 98.62 225 LEU B C 1
ATOM 3865 O O . LEU B 1 225 ? -2.842 -20.203 -6.652 1 98.62 225 LEU B O 1
ATOM 3869 N N . LEU B 1 226 ? -3.967 -18.688 -7.863 1 98.75 226 LEU B N 1
ATOM 3870 C CA . LEU B 1 226 ? -5.25 -19.328 -7.582 1 98.75 226 LEU B CA 1
ATOM 3871 C C . LEU B 1 226 ? -5.285 -20.75 -8.148 1 98.75 226 LEU B C 1
ATOM 3873 O O . LEU B 1 226 ? -5.77 -21.672 -7.484 1 98.75 226 LEU B O 1
ATOM 3877 N N . GLU B 1 227 ? -4.777 -20.922 -9.336 1 98 227 GLU B N 1
ATOM 3878 C CA . GLU B 1 227 ? -4.715 -22.25 -9.945 1 98 227 GLU B CA 1
ATOM 3879 C C . GLU B 1 227 ? -3.812 -23.188 -9.141 1 98 227 GLU B C 1
ATOM 3881 O O . GLU B 1 227 ? -4.141 -24.359 -8.953 1 98 227 GLU B O 1
ATOM 3886 N N . GLN B 1 228 ? -2.725 -22.656 -8.711 1 97.25 228 GLN B N 1
ATOM 3887 C CA . GLN B 1 228 ? -1.809 -23.469 -7.914 1 97.25 228 GLN B CA 1
ATOM 3888 C C . GLN B 1 228 ? -2.449 -23.875 -6.594 1 97.25 228 GLN B C 1
ATOM 3890 O O . GLN B 1 228 ? -2.287 -25.016 -6.148 1 97.25 228 GLN B O 1
ATOM 3895 N N . TRP B 1 229 ? -3.123 -22.953 -5.941 1 97.62 229 TRP B N 1
ATOM 3896 C CA . TRP B 1 229 ? -3.775 -23.266 -4.672 1 97.62 229 TRP B CA 1
ATOM 3897 C C . TRP B 1 229 ? -4.871 -24.312 -4.867 1 97.62 229 TRP B C 1
ATOM 3899 O O . TRP B 1 229 ? -5.098 -25.156 -3.992 1 97.62 229 TRP B O 1
ATOM 3909 N N . HIS B 1 230 ? -5.512 -24.25 -6.004 1 97.75 230 HIS B N 1
ATOM 3910 C CA . HIS B 1 230 ? -6.5 -25.281 -6.32 1 97.75 230 HIS B CA 1
ATOM 3911 C C . HIS B 1 230 ? -5.844 -26.641 -6.5 1 97.75 230 HIS B C 1
ATOM 3913 O O . HIS B 1 230 ? -6.336 -27.656 -5.977 1 97.75 230 HIS B O 1
ATOM 3919 N N . ALA B 1 231 ? -4.773 -26.672 -7.23 1 95.62 231 ALA B N 1
ATOM 3920 C CA . ALA B 1 231 ? -4.066 -27.922 -7.508 1 95.62 231 ALA B CA 1
ATOM 3921 C C . ALA B 1 231 ? -3.564 -28.562 -6.219 1 95.62 231 ALA B C 1
ATOM 3923 O O . ALA B 1 231 ? -3.482 -29.797 -6.121 1 95.62 231 ALA B O 1
ATOM 3924 N N . GLN B 1 232 ? -3.234 -27.781 -5.27 1 92.56 232 GLN B N 1
ATOM 3925 C CA . GLN B 1 232 ? -2.678 -28.266 -4.008 1 92.56 232 GLN B CA 1
ATOM 3926 C C . GLN B 1 232 ? -3.777 -28.797 -3.092 1 92.56 232 GLN B C 1
ATOM 3928 O O . GLN B 1 232 ? -3.494 -29.5 -2.117 1 92.56 232 GLN B O 1
ATOM 3933 N N . ARG B 1 233 ? -4.965 -28.359 -3.324 1 86.94 233 ARG B N 1
ATOM 3934 C CA . ARG B 1 233 ? -6.098 -28.812 -2.52 1 86.94 233 ARG B CA 1
ATOM 3935 C C . ARG B 1 233 ? -6.172 -30.344 -2.492 1 86.94 233 ARG B C 1
ATOM 3937 O O . ARG B 1 233 ? -6.527 -30.922 -1.468 1 86.94 233 ARG B O 1
ATOM 3944 N N . ASP B 1 234 ? -6.078 -31.016 -3.631 1 67.88 234 ASP B N 1
ATOM 3945 C CA . ASP B 1 234 ? -6.254 -32.438 -3.863 1 67.88 234 ASP B CA 1
ATOM 3946 C C . ASP B 1 234 ? -5.098 -33.25 -3.268 1 67.88 234 ASP B C 1
ATOM 3948 O O . ASP B 1 234 ? -5.27 -34.406 -2.885 1 67.88 234 ASP B O 1
ATOM 3952 N N . VAL B 1 235 ? -3.969 -32.656 -3.172 1 59.41 235 VAL B N 1
ATOM 3953 C CA . VAL B 1 235 ? -2.84 -33.406 -2.654 1 59.41 235 VAL B CA 1
ATOM 3954 C C . VAL B 1 235 ? -2.959 -33.562 -1.138 1 59.41 235 VAL B C 1
ATOM 3956 O O . VAL B 1 235 ? -2.545 -34.562 -0.566 1 59.41 235 VAL B O 1
ATOM 3959 N N . SER B 1 236 ? -3.418 -32.562 -0.478 1 53.72 236 SER B N 1
ATOM 3960 C CA . SER B 1 236 ? -3.488 -32.625 0.978 1 53.72 236 SER B CA 1
ATOM 3961 C C . SER B 1 236 ? -4.562 -33.625 1.431 1 53.72 236 SER B C 1
ATOM 3963 O O . SER B 1 236 ? -4.566 -34.062 2.582 1 53.72 236 SER B O 1
ATOM 3965 N N . ALA B 1 237 ? -5.652 -33.938 0.687 1 49.22 237 ALA B N 1
ATOM 3966 C CA . ALA B 1 237 ? -6.652 -34.938 1.073 1 49.22 237 ALA B CA 1
ATOM 3967 C C . ALA B 1 237 ? -6.082 -36.344 0.984 1 49.22 237 ALA B C 1
ATOM 3969 O O . ALA B 1 237 ? -6.594 -37.25 1.625 1 49.22 237 ALA B O 1
ATOM 3970 N N . ASP B 1 238 ? -5.266 -36.562 0.077 1 44.62 238 ASP B N 1
ATOM 3971 C CA . ASP B 1 238 ? -4.699 -37.906 -0.012 1 44.62 238 ASP B CA 1
ATOM 3972 C C . ASP B 1 238 ? -3.684 -38.156 1.102 1 44.62 238 ASP B C 1
ATOM 3974 O O . ASP B 1 238 ? -2.834 -39.062 0.991 1 44.62 238 ASP B O 1
ATOM 3978 N N . GLY B 1 239 ? -3.691 -37.438 2.166 1 40.56 239 GLY B N 1
ATOM 3979 C CA . GLY B 1 239 ? -2.832 -37.812 3.275 1 40.56 239 GLY B CA 1
ATOM 3980 C C . GLY B 1 239 ? -2.918 -39.312 3.613 1 40.56 239 GLY B C 1
ATOM 3981 O O . GLY B 1 239 ? -3.768 -40.031 3.078 1 40.56 239 GLY B O 1
ATOM 3982 N N . PRO B 1 240 ? -1.925 -39.906 4.465 1 43.16 240 PRO B N 1
ATOM 3983 C CA . PRO B 1 240 ? -1.69 -41.344 4.711 1 43.16 240 PRO B CA 1
ATOM 3984 C C . PRO B 1 240 ? -2.947 -42.062 5.176 1 43.16 240 PRO B C 1
ATOM 3986 O O . PRO B 1 240 ? -2.867 -43.219 5.621 1 43.16 240 PRO B O 1
ATOM 3989 N N . GLN B 1 241 ? -4.078 -41.594 5.133 1 40 241 GLN B N 1
ATOM 3990 C CA . GLN B 1 241 ? -5.141 -42.406 5.684 1 40 241 GLN B CA 1
ATOM 3991 C C . GLN B 1 241 ? -5.293 -43.719 4.887 1 40 241 GLN B C 1
ATOM 3993 O O . GLN B 1 241 ? -6.008 -44.625 5.301 1 40 241 GLN B O 1
ATOM 3998 N N . ARG B 1 242 ? -4.762 -43.75 3.65 1 39.12 242 ARG B N 1
ATOM 3999 C CA . ARG B 1 242 ? -4.906 -45.031 2.938 1 39.12 242 ARG B CA 1
ATOM 4000 C C . ARG B 1 242 ? -4.027 -46.094 3.559 1 39.12 242 ARG B C 1
ATOM 4002 O O . ARG B 1 242 ? -4.324 -47.281 3.447 1 39.12 242 ARG B O 1
ATOM 4009 N N . SER B 1 243 ? -2.912 -45.75 4.281 1 36.56 243 SER B N 1
ATOM 4010 C CA . SER B 1 243 ? -2.033 -46.812 4.773 1 36.56 243 SER B CA 1
ATOM 4011 C C . SER B 1 243 ? -2.588 -47.438 6.047 1 36.56 243 SER B C 1
ATOM 4013 O O . SER B 1 243 ? -2.146 -48.5 6.453 1 36.56 243 SER B O 1
ATOM 4015 N N . LYS B 1 244 ? -3.461 -46.625 6.73 1 41.34 244 LYS B N 1
ATOM 4016 C CA . LYS B 1 244 ? -3.834 -47.188 8.023 1 41.34 244 LYS B CA 1
ATOM 4017 C C . LYS B 1 244 ? -4.957 -48.219 7.871 1 41.34 244 LYS B C 1
ATOM 4019 O O . LYS B 1 244 ? -5.312 -48.906 8.828 1 41.34 244 LYS B O 1
ATOM 4024 N N . ARG B 1 245 ? -5.688 -48.094 6.797 1 38.72 245 ARG B N 1
ATOM 4025 C CA . ARG B 1 245 ? -6.801 -49.031 6.711 1 38.72 245 ARG B CA 1
ATOM 4026 C C . ARG B 1 245 ? -6.309 -50.438 6.41 1 38.72 245 ARG B C 1
ATOM 4028 O O . ARG B 1 245 ? -6.984 -51.406 6.73 1 38.72 245 ARG B O 1
ATOM 4035 N N . GLY B 1 246 ? -5.062 -50.469 5.801 1 35.22 246 GLY B N 1
ATOM 4036 C CA . GLY B 1 246 ? -4.59 -51.781 5.426 1 35.22 246 GLY B CA 1
ATOM 4037 C C . GLY B 1 246 ? -4.035 -52.562 6.598 1 35.22 246 GLY B C 1
ATOM 4038 O O . GLY B 1 246 ? -3.967 -53.812 6.547 1 35.22 246 GLY B O 1
ATOM 4039 N N . GLN B 1 247 ? -3.383 -51.781 7.547 1 39.91 247 GLN B N 1
ATOM 4040 C CA . GLN B 1 247 ? -2.652 -52.531 8.562 1 39.91 247 GLN B CA 1
ATOM 4041 C C . GLN B 1 247 ? -3.588 -53.031 9.656 1 39.91 247 GLN B C 1
ATOM 4043 O O . GLN B 1 247 ? -3.244 -53.938 10.414 1 39.91 247 GLN B O 1
ATOM 4048 N N . GLY B 1 248 ? -4.719 -52.312 9.891 1 39.38 248 GLY B N 1
ATOM 4049 C CA . GLY B 1 248 ? -5.566 -52.656 11.016 1 39.38 248 GLY B CA 1
ATOM 4050 C C . GLY B 1 248 ? -6.332 -53.938 10.797 1 39.38 248 GLY B C 1
ATOM 4051 O O . GLY B 1 248 ? -6.898 -54.5 11.742 1 39.38 248 GLY B O 1
ATOM 4052 N N . ALA B 1 249 ? -6.609 -54.25 9.531 1 42.03 249 ALA B N 1
ATOM 4053 C CA . ALA B 1 249 ? -7.367 -55.469 9.258 1 42.03 249 ALA B CA 1
ATOM 4054 C C . ALA B 1 249 ? -6.516 -56.719 9.5 1 42.03 249 ALA B C 1
ATOM 4056 O O . ALA B 1 249 ? -7.039 -57.781 9.859 1 42.03 249 ALA B O 1
ATOM 4057 N N . ALA B 1 250 ? -5.223 -56.562 9.336 1 39.78 250 ALA B N 1
ATOM 4058 C CA . ALA B 1 250 ? -4.355 -57.719 9.445 1 39.78 250 ALA B CA 1
ATOM 4059 C C . ALA B 1 250 ? -4.145 -58.125 10.906 1 39.78 250 ALA B C 1
ATOM 4061 O O . ALA B 1 250 ? -4.023 -59.281 11.234 1 39.78 250 ALA B O 1
ATOM 4062 N N . GLU B 1 251 ? -4.145 -57.094 11.836 1 39.59 251 GLU B N 1
ATOM 4063 C CA . GLU B 1 251 ? -3.789 -57.406 13.219 1 39.59 251 GLU B CA 1
ATOM 4064 C C . GLU B 1 251 ? -4.953 -58.062 13.953 1 39.59 251 GLU B C 1
ATOM 4066 O O . GLU B 1 251 ? -4.75 -58.812 14.93 1 39.59 251 GLU B O 1
ATOM 4071 N N . LYS B 1 252 ? -6.191 -57.844 13.539 1 40.28 252 LYS B N 1
ATOM 4072 C CA . LYS B 1 252 ? -7.316 -58.375 14.305 1 40.28 252 LYS B CA 1
ATOM 4073 C C . LYS B 1 252 ? -7.496 -59.875 14.039 1 40.28 252 LYS B C 1
ATOM 4075 O O . LYS B 1 252 ? -8.25 -60.531 14.742 1 40.28 252 LYS B O 1
ATOM 4080 N N . ARG B 1 253 ? -7.098 -60.281 12.898 1 37.72 253 ARG B N 1
ATOM 4081 C CA . ARG B 1 253 ? -7.34 -61.688 12.602 1 37.72 253 ARG B CA 1
ATOM 4082 C C . ARG B 1 253 ? -6.48 -62.594 13.477 1 37.72 253 ARG B C 1
ATOM 4084 O O . ARG B 1 253 ? -6.871 -63.719 13.781 1 37.72 253 ARG B O 1
ATOM 4091 N N . SER B 1 254 ? -5.285 -62.094 13.781 1 36.28 254 SER B N 1
ATOM 4092 C CA . SER B 1 254 ? -4.367 -63.031 14.414 1 36.28 254 SER B CA 1
ATOM 4093 C C . SER B 1 254 ? -4.684 -63.219 15.898 1 36.28 254 SER B C 1
ATOM 4095 O O . SER B 1 254 ? -4.051 -64 16.578 1 36.28 254 SER B O 1
ATOM 4097 N N . ALA B 1 255 ? -5.449 -62.219 16.438 1 35.69 255 ALA B N 1
ATOM 4098 C CA . ALA B 1 255 ? -5.605 -62.219 17.891 1 35.69 255 ALA B CA 1
ATOM 4099 C C . ALA B 1 255 ? -6.656 -63.25 18.312 1 35.69 255 ALA B C 1
ATOM 4101 O O . ALA B 1 255 ? -6.855 -63.469 19.516 1 35.69 255 ALA B O 1
ATOM 4102 N N . LYS B 1 256 ? -7.562 -63.562 17.5 1 35.31 256 LYS B N 1
ATOM 4103 C CA . LYS B 1 256 ? -8.656 -64.438 17.969 1 35.31 256 LYS B CA 1
ATOM 4104 C C . LYS B 1 256 ? -8.141 -65.812 18.375 1 35.31 256 LYS B C 1
ATOM 4106 O O . LYS B 1 256 ? -8.898 -66.625 18.906 1 35.31 256 LYS B O 1
ATOM 4111 N N . ALA B 1 257 ? -7.105 -66.188 17.75 1 28.72 257 ALA B N 1
ATOM 4112 C CA . ALA B 1 257 ? -6.895 -67.625 17.875 1 28.72 257 ALA B CA 1
ATOM 4113 C C . ALA B 1 257 ? -6.402 -68 19.266 1 28.72 257 ALA B C 1
ATOM 4115 O O . ALA B 1 257 ? -6.441 -69.125 19.656 1 28.72 257 ALA B O 1
ATOM 4116 N N . LYS B 1 258 ? -5.625 -67 19.844 1 29.16 258 LYS B N 1
ATOM 4117 C CA . LYS B 1 258 ? -4.828 -67.688 20.875 1 29.16 258 LYS B CA 1
ATOM 4118 C C . LYS B 1 258 ? -5.578 -67.75 22.203 1 29.16 258 LYS B C 1
ATOM 4120 O O . LYS B 1 258 ? -5.203 -67.125 23.172 1 29.16 258 LYS B O 1
ATOM 4125 N N . ALA B 1 259 ? -6.902 -67.438 22.203 1 31.45 259 ALA B N 1
ATOM 4126 C CA . ALA B 1 259 ? -7.527 -67.438 23.531 1 31.45 259 ALA B CA 1
ATOM 4127 C C . ALA B 1 259 ? -7.355 -68.812 24.203 1 31.45 259 ALA B C 1
ATOM 4129 O O . ALA B 1 259 ? -7.805 -69.812 23.672 1 31.45 259 ALA B O 1
ATOM 4130 N N . SER B 1 260 ? -6.266 -68.938 25 1 25.5 260 SER B N 1
ATOM 4131 C CA . SER B 1 260 ? -5.77 -70.062 25.766 1 25.5 260 SER B CA 1
ATOM 4132 C C . SER B 1 260 ? -6.84 -70.625 26.703 1 25.5 260 SER B C 1
ATOM 4134 O O . SER B 1 260 ? -7.723 -69.875 27.141 1 25.5 260 SER B O 1
ATOM 4136 N N . PRO B 1 261 ? -7.043 -71.938 26.922 1 33.5 261 PRO B N 1
ATOM 4137 C CA . PRO B 1 261 ? -7.926 -72.812 27.688 1 33.5 261 PRO B CA 1
ATOM 4138 C C . PRO B 1 261 ? -7.879 -72.5 29.188 1 33.5 261 PRO B C 1
ATOM 4140 O O . PRO B 1 261 ? -6.793 -72.438 29.781 1 33.5 261 PRO B O 1
ATOM 4143 N N . PRO B 1 262 ? -8.516 -71.5 29.703 1 29.23 262 PRO B N 1
ATOM 4144 C CA . PRO B 1 262 ? -8.266 -71.188 31.109 1 29.23 262 PRO B CA 1
ATOM 4145 C C . PRO B 1 262 ? -8.25 -72.438 32 1 29.23 262 PRO B C 1
ATOM 4147 O O . PRO B 1 262 ? -9.055 -73.375 31.781 1 29.23 262 PRO B O 1
ATOM 4150 N N . ALA B 1 263 ? -7.141 -72.75 32.469 1 24.88 263 ALA B N 1
ATOM 4151 C CA . ALA B 1 263 ? -6.695 -73.812 33.344 1 24.88 263 ALA B CA 1
ATOM 4152 C C . ALA B 1 263 ? -7.578 -73.938 34.594 1 24.88 263 ALA B C 1
ATOM 4154 O O . ALA B 1 263 ? -8.258 -72.938 34.938 1 24.88 263 ALA B O 1
ATOM 4155 N N . VAL B 1 264 ? -7.105 -74.75 35.469 1 26.53 264 VAL B N 1
ATOM 4156 C CA . VAL B 1 264 ? -7.316 -75.875 36.375 1 26.53 264 VAL B CA 1
ATOM 4157 C C . VAL B 1 264 ? -7.555 -75.375 37.812 1 26.53 264 VAL B C 1
ATOM 4159 O O . VAL B 1 264 ? -8.102 -76.062 38.656 1 26.53 264 VAL B O 1
ATOM 4162 N N . LYS B 1 265 ? -7.309 -74.125 38.25 1 24.31 265 LYS B N 1
ATOM 4163 C CA . LYS B 1 265 ? -6.574 -74.188 39.5 1 24.31 265 LYS B CA 1
ATOM 4164 C C . LYS B 1 265 ? -7.496 -74.562 40.656 1 24.31 265 LYS B C 1
ATOM 4166 O O . LYS B 1 265 ? -8.594 -74.062 40.781 1 24.31 265 LYS B O 1
ATOM 4171 N N . GLY B 1 266 ? -7.277 -75.812 41.219 1 24.23 266 GLY B N 1
ATOM 4172 C CA . GLY B 1 266 ? -7.715 -76.562 42.375 1 24.23 266 GLY B CA 1
ATOM 4173 C C . GLY B 1 266 ? -7.562 -75.812 43.688 1 24.23 266 GLY B C 1
ATOM 4174 O O . GLY B 1 266 ? -6.473 -75.375 44 1 24.23 266 GLY B O 1
ATOM 4175 N N . ALA B 1 267 ? -8.367 -75 43.969 1 27.2 267 ALA B N 1
ATOM 4176 C CA . ALA B 1 267 ? -8.32 -74.25 45.219 1 27.2 267 ALA B CA 1
ATOM 4177 C C . ALA B 1 267 ? -8.164 -75.188 46.406 1 27.2 267 ALA B C 1
ATOM 4179 O O . ALA B 1 267 ? -9.078 -75.938 46.719 1 27.2 267 ALA B O 1
ATOM 4180 N N . GLY B 1 268 ? -6.961 -75.812 46.5 1 20.84 268 GLY B N 1
ATOM 4181 C CA . GLY B 1 268 ? -6.637 -76.688 47.594 1 20.84 268 GLY B CA 1
ATOM 4182 C C . GLY B 1 268 ? -7 -76.125 48.938 1 20.84 268 GLY B C 1
ATOM 4183 O O . GLY B 1 268 ? -7.703 -76.75 49.719 1 20.84 268 GLY B O 1
ATOM 4184 N N . ARG B 1 269 ? -6.004 -75.438 49.594 1 20.97 269 ARG B N 1
ATOM 4185 C CA . ARG B 1 269 ? -5.324 -75.875 50.781 1 20.97 269 ARG B CA 1
ATOM 4186 C C . ARG B 1 269 ? -6.168 -75.625 52.031 1 20.97 269 ARG B C 1
ATOM 4188 O O . ARG B 1 269 ? -7.16 -74.938 51.969 1 20.97 269 ARG B O 1
ATOM 4195 N N . ARG B 1 270 ? -5.445 -74.938 53.094 1 21.14 270 ARG B N 1
ATOM 4196 C CA . ARG B 1 270 ? -4.832 -75.25 54.375 1 21.14 270 ARG B CA 1
ATOM 4197 C C . ARG B 1 270 ? -5.797 -75 55.5 1 21.14 270 ARG B C 1
ATOM 4199 O O . ARG B 1 270 ? -6.656 -74.125 55.406 1 21.14 270 ARG B O 1
ATOM 4206 N N . ASN B 1 271 ? -5.672 -75.812 56.625 1 22.22 271 ASN B N 1
ATOM 4207 C CA . ASN B 1 271 ? -6.023 -76.375 57.906 1 22.22 271 ASN B CA 1
ATOM 4208 C C . ASN B 1 271 ? -6.129 -75.312 59 1 22.22 271 ASN B C 1
ATOM 4210 O O . ASN B 1 271 ? -7.102 -75.312 59.781 1 22.22 271 ASN B O 1
ATOM 4214 N N . LYS B 1 272 ? -4.855 -74.875 59.562 1 21.31 272 LYS B N 1
ATOM 4215 C CA . LYS B 1 272 ? -4.527 -75.25 60.906 1 21.31 272 LYS B CA 1
ATOM 4216 C C . LYS B 1 272 ? -5.223 -74.375 61.938 1 21.31 272 LYS B C 1
ATOM 4218 O O . LYS B 1 272 ? -5.812 -74.812 62.906 1 21.31 272 LYS B O 1
ATOM 4223 N N . PRO B 1 273 ? -4.508 -73.312 62.531 1 22.36 273 PRO B N 1
ATOM 4224 C CA . PRO B 1 273 ? -4.129 -73.438 63.938 1 22.36 273 PRO B CA 1
ATOM 4225 C C . PRO B 1 273 ? -5.25 -73.062 64.875 1 22.36 273 PRO B C 1
ATOM 4227 O O . PRO B 1 273 ? -6.176 -72.312 64.5 1 22.36 273 PRO B O 1
ATOM 4230 N N . ALA B 1 274 ? -5.016 -73.188 66.312 1 21.42 274 ALA B N 1
ATOM 4231 C CA . ALA B 1 274 ? -5.379 -73.5 67.75 1 21.42 274 ALA B CA 1
ATOM 4232 C C . ALA B 1 274 ? -5.996 -72.25 68.375 1 21.42 274 ALA B C 1
ATOM 4234 O O . ALA B 1 274 ? -6.754 -72.375 69.375 1 21.42 274 ALA B O 1
ATOM 4235 N N . ALA B 1 275 ? -5.23 -71 68.375 1 21.33 275 ALA B N 1
ATOM 4236 C CA . ALA B 1 275 ? -5.234 -70.562 69.75 1 21.33 275 ALA B CA 1
ATOM 4237 C C . ALA B 1 275 ? -6.66 -70.375 70.25 1 21.33 275 ALA B C 1
ATOM 4239 O O . ALA B 1 275 ? -7.602 -70.25 69.438 1 21.33 275 ALA B O 1
ATOM 4240 N N . ARG B 1 276 ? -6.609 -69.75 71.688 1 24.25 276 ARG B N 1
ATOM 4241 C CA . ARG B 1 276 ? -7.199 -69.312 72.938 1 24.25 276 ARG B CA 1
ATOM 4242 C C . ARG B 1 276 ? -8.242 -68.188 72.688 1 24.25 276 ARG B C 1
ATOM 4244 O O . ARG B 1 276 ? -8.07 -67.312 71.812 1 24.25 276 ARG B O 1
#

Secondary structure (DSSP, 8-state):
-----------HHHHHHHHHHHHHHHHHHHHHHHHHHHHH--HHHHHHHHT--HHHHHHHHSSHHHHHHHHHHHHHHHHHHHHHHHHHHHHHHHHTT--HHHHHHHHHHHHHHHHHHHHHS---HHHHHHHHHHHHT-S-HHHHHHHIIIIIHHHHHHHHHHHHHHHTS-TT-HHHHHHHHHHHHHHHHHHHTHHHHHHHHT-S-S-HHHHHHHHHHHHHHHHHHHHHHHHHHHHHHTSTHHHHHHHHHHHHHTTTT-------------------/-----------HHHHHHHHHHHHHHHHHHHHHHHHHHHHH--HHHHHHHHT--HHHHHHHHSSHHHHHHHHHHHHHHHHHHHHHHHHHHHHHHHHTT--HHHHHHHHHHHHHHHHHHHHHS---HHHHHHHHHHHHT-S-HHHHHHHIIIIIHHHHHHHHHHHHHHHTS-TT-HHHHHHHHHHHHHHHHHHHTHHHHHHHHT-S-S-HHHHHHHHHHHHHHHHHHHHHHHHHHHHHHTSTHHHHHHHHHHHHHTTSTT------------------

Radius of gyration: 36.09 Å; Cα contacts (8 Å, |Δi|>4): 552; chains: 2; bounding box: 112×115×160 Å

Solvent-accessible surface area (backbone atoms only — not comparable to full-atom values): 30268 Å² total; per-residue (Å²): 135,85,78,75,76,73,74,73,72,79,43,77,65,47,54,53,50,47,51,50,52,55,47,37,37,36,55,31,36,40,41,40,33,17,60,49,31,65,86,66,40,51,62,61,59,26,18,55,70,40,72,46,54,58,67,58,52,35,70,76,32,66,48,64,65,41,45,51,43,50,34,40,50,50,51,28,51,60,52,28,65,58,41,46,63,35,52,53,50,35,51,50,39,59,74,63,64,52,55,64,69,56,45,52,50,30,51,47,43,41,52,51,37,51,50,46,55,58,57,74,48,83,70,54,56,28,53,51,35,36,50,52,40,52,41,55,63,78,40,66,62,67,45,55,49,49,36,35,68,60,30,51,45,58,55,49,50,54,43,9,44,47,49,9,67,45,31,71,43,56,40,85,35,63,66,34,42,51,51,42,53,21,59,53,8,34,57,48,40,55,62,67,40,28,53,60,48,27,60,76,67,71,45,93,63,61,47,71,69,54,34,49,52,52,51,50,52,52,45,52,54,49,49,52,52,51,51,50,39,31,63,50,34,63,60,66,70,66,48,72,69,73,62,55,66,63,57,60,62,60,59,60,65,67,59,73,64,77,66,82,79,79,78,83,79,78,82,78,78,84,76,76,82,87,81,128,136,82,75,73,73,70,73,73,73,76,42,78,65,49,52,52,49,46,51,49,52,53,49,38,36,36,54,30,35,41,41,40,33,18,61,50,30,63,86,64,41,51,63,63,57,27,17,54,69,40,71,47,54,56,67,59,51,36,71,77,32,65,47,64,66,40,44,52,44,50,34,40,51,51,51,27,50,61,53,30,65,60,40,47,63,34,53,52,49,36,52,50,39,59,74,63,63,51,55,65,69,56,44,51,50,30,52,46,43,42,52,50,36,50,49,46,54,59,57,73,48,86,69,53,57,27,52,51,35,36,50,52,39,52,41,54,62,77,42,67,63,67,42,56,49,50,37,36,66,60,32,53,45,59,55,49,51,54,42,10,43,46,49,8,68,43,31,71,42,57,40,84,36,66,67,34,42,51,50,43,53,21,60,54,9,35,57,47,38,55,61,67,40,29,54,61,48,27,59,75,66,72,46,93,65,62,49,72,69,53,33,49,51,51,53,50,54,51,45,52,55,51,48,52,53,51,51,50,40,31,62,49,35,62,58,66,71,64,47,71,65,71,61,56,63,62,56,58,62,59,59,62,64,67,60,67,68,69,73,72,79,83,79,77,85,71,84,70,85,89,84,79,91,78,87,135

Foldseek 3Di:
DPPDPPPPPCDPVNVVVLVVLLVLLLVLLLLQCLVQNLVGDALCNSCVNSVHHSVSSCVNQVGSVSSLQVNLLVVLVVLCVLQVVLLVLLVVCVVVVHDLVSLLVSLLSNLVSVLCCQAVDDDDSSNLSNVVVLVVVRHDVVSVVSNCVRHVVSSLQSQLSSLCSLQVHHSPPPVSSVLSVVLSVLQVCCRNVVVVVCVVVVHPGCDDPNVVVSSVVSSVVSSVVSNVSNVVNVVVVPPPPVVVVVPVVVVVVVPPPDDDPDDPDDDDDDDDDDDD/DPPDPPPPPCDPVNVVVLVVLLVLLLVLLLLQCLVQNLVGDALCNSCVNSVHHSVSSCVNQVGSVSSLQVNLLVVLVVLCVLQVVLLVLLVVCVVVVHDLVSLLVSLLSNLVSVLCVQAVDDDDSSNLSSVVCLVVVRHDVVSVVSNCVRHVVSSLQSQLSSLCSLQVHHSPPPVSSVLSVVLSVLQVCCRNVVVVVCVVVVHPGCDDPNVVVSSVVSSVVSSVVSNVSNVVNVVVVPPPPVVVVVPVVVVVVVPPPPPDDPDDDDPDDDDDDDDD

InterPro domains:
  IPR001647 DNA-binding HTH domain, TetR-type [PF00440] (25-71)
  IPR001647 DNA-binding HTH domain, TetR-type [PR00455] (25-38)
  IPR001647 DNA-binding HTH domain, TetR-type [PR00455] (46-69)
  IPR001647 DNA-binding HTH domain, TetR-type [PS50977] (19-79)
  IPR009057 Homedomain-like superfamily [SSF46689] (16-89)
  IPR015292 Transcription regulator YbiH, C-terminal [PF09209] (106-227)
  IPR036271 Tetracyclin repressor-like, C-terminal domain superfamily [SSF48498] (102-230)
  IPR050109 HTH-type, TetR-like transcriptional regulator [PTHR30055] (10-232)

Nearest PDB structures (foldseek):
  3bhq-assembly1_B  TM=5.962E-01  e=4.882E-06  Mesorhizobium japonicum MAFF 303099
  6mj1-assembly1_A-2  TM=6.648E-01  e=5.014E-05  Bacillus subtilis subsp. subtilis str. 168
  4xk4-assembly2_D  TM=6.463E-01  e=1.958E-04  Escherichia coli K-12
  8fw3-assembly2_A  TM=5.623E-01  e=2.196E-03  Neisseria gonorrhoeae
  6of0-assembly2_D  TM=5.996E-01  e=5.527E-03  Neisseria gonorrhoeae

pLDDT: mean 81.77, std 24.49, range [20.84, 98.88]

Organism: NCBI:txid488447

Sequence (552 aa):
MNEAKKLRRTSAGGYARGDETRQRIIEAAIELFGERGFAGASTREIAAMAGVNAPALQYYFENKEGVYRACVETIAENGWEVFAPAVGHAWAMLDADADVDALIDAFVGLLRALADRMFTAPKTMNQRMFFAREQGGQEPASASEILMKRMRKPLNDVSAELIGRISGRPANDPVTRLRALSLFGQITVFHIAQRSALQLLEWEAFEGERAALLTDTIAEQTRVLLEQWHAQRDVSADGPQRSKRGQGAAEKRSAKAKASPPAVKGAGRRNKPAARMNEAKKLRRTSAGGYARGDETRQRIIEAAIELFGERGFAGASTREIAAMAGVNAPALQYYFENKEGVYRACVETIAENGWEVFAPAVGHAWAMLDADADVDALIDAFVGLLRALADRMFTAPKTMNQRMFFAREQGGQEPASASEILMKRMRKPLNDVSAELIGRISGRPANDPVTRLRALSLFGQITVFHIAQRSALQLLEWEAFEGERAALLTDTIAEQTRVLLEQWHAQRDVSADGPQRSKRGQGAAEKRSAKAKASPPAVKGAGRRNKPAAR